Protein AF-J9GAD6-F1 (afdb_monomer_lite)

InterPro domains:
  IPR011990 Tetratricopeptide-like helical domain superfamily [G3DSA:1.25.40.10] (104-386)
  IPR011990 Tetratricopeptide-like helical domain superfamily [SSF48452] (207-365)
  IPR036737 OmpA-like domain superfamily [SSF103088] (48-92)

Foldseek 3Di:
DKDKDKFQADDDPLDQAGDPPPDPNVVSLVVVCVVCVCQQPDPQKDWQAKEKAWAFFLADDPVSRQVSSQSNSVNSLVVSCVVNVHDPVRSVRYHTGYDHPACVQLLVQCVVVVPPCSVVLVVLCVVQPPHHSVSSSVVCCPDPCNVVSNPPRGDPGGMMMMMTDIAGHEDDDLVSLLVVCVPCVVSYDLVSLVVVLVVDDDLVSNLVSLVSSCVNPVADPPSLLSNLVSCVVVVVLVVSVVSLVSYDPPPLSCLQSVLSSCVVVVVLVSNLVSLVVPLVDLVSLQSNLVSCVVVVVLVRSQVSLLVALEQVNLQSCVSVVVLVSSVNSLVSYPDQALSSLLSQLLSCLVVVNPVSNLVSLVSNLVQLVSLCVLQPDPSCVVCNPPPSNVVSSVVSVPD

Secondary structure (DSSP, 8-state):
-EEEEEE-----TT-----TTSTTHHHHHHHHHHHHHHHHH-TTEEEEEEEEEEEEPSSS-HHHHHHHHHHHHHHHHHHHHHHTT--HHHHTTEEEEEEE--SHHHHHHHHHTT-TTHHHHHHHHHHTTTS-HHHHHHHHTTSTTHHHIIIIIS-----EEEEEEEEEPPP-SHHHHHHHHHH-GGG--HHHHHHHHHH--SHHHHHHHHHHHHHH-TT-HHHHHHHHHHHHHTT-HHHHHHHHTTS-TT-GGGHHHHHHHHHHTT-HHHHHHHHTT--SSHHHHHHHHHHHHHTT-HHHHHHHHTT--SHHHHHHHHHTT-HHHHHHHHHH----SHHHHHHHHHHHHHTT-HHHHHHHHHHHTTSHHHHHHHTT-GGGGGGTT-HHHHHHHHHHT--

Structure (mmCIF, N/CA/C/O backbone):
data_AF-J9GAD6-F1
#
_entry.id   AF-J9GAD6-F1
#
loop_
_atom_site.group_PDB
_atom_site.id
_atom_site.type_symbol
_atom_site.label_atom_id
_atom_site.label_alt_id
_atom_site.label_comp_id
_atom_site.label_asym_id
_atom_site.label_entity_id
_atom_site.label_seq_id
_atom_site.pdbx_PDB_ins_code
_atom_site.Cartn_x
_atom_site.Cartn_y
_atom_site.Cartn_z
_atom_site.occupancy
_atom_site.B_iso_or_equiv
_atom_site.auth_seq_id
_atom_site.auth_comp_id
_atom_site.auth_asym_id
_atom_site.auth_atom_id
_atom_site.pdbx_PDB_model_num
ATOM 1 N N . MET A 1 1 ? 16.718 5.164 -14.830 1.00 86.75 1 MET A N 1
ATOM 2 C CA . MET A 1 1 ? 16.067 4.027 -15.525 1.00 86.75 1 MET A CA 1
ATOM 3 C C . MET A 1 1 ? 16.912 3.584 -16.718 1.00 86.75 1 MET A C 1
ATOM 5 O O . MET A 1 1 ? 17.720 4.377 -17.202 1.00 86.75 1 MET A O 1
ATOM 9 N N . GLN A 1 2 ? 16.772 2.329 -17.158 1.00 91.81 2 GLN A N 1
ATOM 10 C CA . GLN A 1 2 ? 17.507 1.748 -18.291 1.00 91.81 2 GLN A CA 1
ATOM 11 C C . GLN A 1 2 ? 16.559 0.935 -19.181 1.00 91.81 2 GLN A C 1
ATOM 13 O O . GLN A 1 2 ? 15.594 0.364 -18.681 1.00 91.81 2 GLN A O 1
ATOM 18 N N . GLY A 1 3 ? 16.847 0.870 -20.478 1.00 92.00 3 GLY A N 1
ATOM 19 C CA . GLY A 1 3 ? 16.104 0.074 -21.448 1.00 92.00 3 GLY A CA 1
ATOM 20 C C . GLY A 1 3 ? 17.011 -0.455 -22.556 1.00 92.00 3 GLY A C 1
ATOM 21 O O . GLY A 1 3 ? 18.094 0.083 -22.805 1.00 92.00 3 GLY A O 1
ATOM 22 N N . LYS A 1 4 ? 16.566 -1.524 -23.217 1.00 95.00 4 LYS A N 1
ATOM 23 C CA . LYS A 1 4 ? 17.249 -2.133 -24.362 1.00 95.00 4 LYS A CA 1
ATOM 24 C C . LYS A 1 4 ? 16.241 -2.627 -25.397 1.00 95.00 4 LYS A C 1
ATOM 26 O O . LYS A 1 4 ? 15.115 -2.956 -25.039 1.00 95.00 4 LYS A O 1
ATOM 31 N N . GLY A 1 5 ? 16.661 -2.708 -26.651 1.00 93.44 5 GLY A N 1
ATOM 32 C CA . GLY A 1 5 ? 15.884 -3.302 -27.735 1.00 93.44 5 GLY A CA 1
ATOM 33 C C . GLY A 1 5 ? 16.754 -3.611 -28.946 1.00 93.44 5 GLY A C 1
ATOM 34 O O . GLY A 1 5 ? 17.953 -3.324 -28.953 1.00 93.44 5 GLY A O 1
ATOM 35 N N . GLU A 1 6 ? 16.153 -4.203 -29.968 1.00 92.81 6 GLU A N 1
ATOM 36 C CA . GLU A 1 6 ? 16.828 -4.561 -31.212 1.00 92.81 6 GLU A CA 1
ATOM 37 C C . GLU A 1 6 ? 15.966 -4.224 -32.428 1.00 92.81 6 GLU A C 1
ATOM 39 O O . GLU A 1 6 ? 14.750 -4.089 -32.316 1.00 92.81 6 GLU A O 1
ATOM 44 N N . ALA A 1 7 ? 16.618 -4.049 -33.575 1.00 92.12 7 ALA A N 1
ATOM 45 C CA . ALA A 1 7 ? 15.976 -3.903 -34.875 1.00 92.12 7 ALA A CA 1
ATOM 46 C C . ALA A 1 7 ? 16.728 -4.750 -35.910 1.00 92.12 7 ALA A C 1
ATOM 48 O O . ALA A 1 7 ? 17.943 -4.596 -36.105 1.00 92.12 7 ALA A O 1
ATOM 49 N N . LEU A 1 8 ? 16.008 -5.644 -36.582 1.00 90.38 8 LEU A N 1
ATOM 50 C CA . LEU A 1 8 ? 16.544 -6.621 -37.530 1.00 90.38 8 LEU A CA 1
ATOM 51 C C . LEU A 1 8 ? 16.667 -6.015 -38.931 1.00 90.38 8 LEU A C 1
ATOM 53 O O . LEU A 1 8 ? 15.938 -6.347 -39.865 1.00 90.38 8 LEU A O 1
ATOM 57 N N . LEU A 1 9 ? 17.609 -5.086 -39.081 1.00 89.19 9 LEU A N 1
ATOM 58 C CA . LEU A 1 9 ? 17.800 -4.375 -40.339 1.00 89.19 9 LEU A CA 1
ATOM 59 C C . LEU A 1 9 ? 18.462 -5.261 -41.406 1.00 89.19 9 LEU A C 1
ATOM 61 O O . LEU A 1 9 ? 19.410 -6.001 -41.165 1.00 89.19 9 LEU A O 1
ATOM 65 N N . GLN A 1 10 ? 17.996 -5.137 -42.639 1.00 86.56 10 GLN A N 1
ATOM 66 C CA . GLN A 1 10 ? 18.580 -5.720 -43.834 1.00 86.56 10 GLN A CA 1
ATOM 67 C C . GLN A 1 10 ? 19.359 -4.659 -44.608 1.00 86.56 10 GLN A C 1
ATOM 69 O O . GLN A 1 10 ? 18.963 -3.500 -44.717 1.00 86.56 10 GLN A O 1
ATOM 74 N N . PHE A 1 11 ? 20.479 -5.058 -45.204 1.00 85.75 11 PHE A N 1
ATOM 75 C CA . PHE A 1 11 ? 21.280 -4.167 -46.043 1.00 85.75 11 PHE A CA 1
ATOM 76 C C . PHE A 1 11 ? 21.704 -4.902 -47.312 1.00 85.75 11 PHE A C 1
ATOM 78 O O . PHE A 1 11 ? 21.848 -6.124 -47.319 1.00 85.75 11 PHE A O 1
ATOM 85 N N . ILE A 1 12 ? 22.005 -4.155 -48.371 1.00 84.25 12 ILE A N 1
ATOM 86 C CA . ILE A 1 12 ? 22.687 -4.703 -49.551 1.00 84.25 12 ILE A CA 1
ATOM 87 C C . ILE A 1 12 ? 24.106 -5.139 -49.147 1.00 84.25 12 ILE A C 1
ATOM 89 O O . ILE A 1 12 ? 24.711 -4.555 -48.244 1.00 84.25 12 ILE A O 1
ATOM 93 N N . ILE A 1 13 ? 24.639 -6.209 -49.745 1.00 81.38 13 ILE A N 1
ATOM 94 C CA . ILE A 1 13 ? 25.991 -6.732 -49.457 1.00 81.38 13 ILE A CA 1
ATOM 95 C C . ILE A 1 13 ? 27.032 -5.601 -49.480 1.00 81.38 13 ILE A C 1
ATOM 97 O O . ILE A 1 13 ? 27.018 -4.752 -50.366 1.00 81.38 13 ILE A O 1
ATOM 101 N N . ASN A 1 14 ? 27.897 -5.573 -48.459 1.00 81.81 14 ASN A N 1
ATOM 102 C CA . ASN A 1 14 ? 28.949 -4.569 -48.242 1.00 81.81 14 ASN A CA 1
ATOM 103 C C . ASN A 1 14 ? 28.486 -3.102 -48.139 1.00 81.81 14 ASN A C 1
ATOM 105 O O . ASN A 1 14 ? 29.322 -2.203 -48.062 1.00 81.81 14 ASN A O 1
ATOM 109 N N . LYS A 1 15 ? 27.173 -2.843 -48.069 1.00 88.06 15 LYS A N 1
ATOM 110 C CA . LYS A 1 15 ? 26.601 -1.509 -47.850 1.00 88.06 15 LYS A CA 1
ATOM 111 C C . LYS A 1 15 ? 26.080 -1.328 -46.423 1.00 88.06 15 LYS A C 1
ATOM 113 O O . LYS A 1 15 ? 25.857 -2.295 -45.680 1.00 88.06 15 LYS A O 1
ATOM 118 N N . HIS A 1 16 ? 25.920 -0.058 -46.060 1.00 89.75 16 HIS A N 1
ATOM 119 C CA . HIS A 1 16 ? 25.426 0.397 -44.761 1.00 89.75 16 HIS A CA 1
ATOM 120 C C . HIS A 1 16 ? 24.282 1.414 -44.868 1.00 89.75 16 HIS A C 1
ATOM 122 O O . HIS A 1 16 ? 23.689 1.746 -43.846 1.00 89.75 16 HIS A O 1
ATOM 128 N N . ASP A 1 17 ? 23.954 1.896 -46.066 1.00 91.44 17 ASP A N 1
ATOM 129 C CA . ASP A 1 17 ? 22.786 2.746 -46.283 1.00 91.44 17 ASP A CA 1
ATOM 130 C C . ASP A 1 17 ? 21.498 1.949 -46.074 1.00 91.44 17 ASP A C 1
ATOM 132 O O . ASP A 1 17 ? 21.362 0.820 -46.558 1.00 91.44 17 ASP A O 1
ATOM 136 N N . ILE A 1 18 ? 20.555 2.546 -45.349 1.00 91.75 18 ILE A N 1
ATOM 137 C CA . ILE A 1 18 ? 19.244 1.951 -45.102 1.00 91.75 18 ILE A CA 1
ATOM 138 C C . ILE A 1 18 ? 18.376 2.150 -46.344 1.00 91.75 18 ILE A C 1
ATOM 140 O O . ILE A 1 18 ? 18.121 3.279 -46.757 1.00 91.75 18 ILE A O 1
ATOM 144 N N . ASN A 1 19 ? 17.881 1.045 -46.900 1.00 92.88 19 ASN A N 1
ATOM 145 C CA . ASN A 1 19 ? 16.787 1.046 -47.866 1.00 92.88 19 ASN A CA 1
ATOM 146 C C . ASN A 1 19 ? 15.510 0.606 -47.141 1.00 92.88 19 ASN A C 1
ATOM 148 O O . ASN A 1 19 ? 15.446 -0.528 -46.671 1.00 92.88 19 ASN A O 1
ATOM 152 N N . LEU A 1 20 ? 14.513 1.488 -47.039 1.00 93.50 20 LEU A N 1
ATOM 153 C CA . LEU A 1 20 ? 13.273 1.207 -46.307 1.00 93.50 20 LEU A CA 1
ATOM 154 C C . LEU A 1 20 ? 12.440 0.085 -46.933 1.00 93.50 20 LEU A C 1
ATOM 156 O O . LEU A 1 20 ? 11.714 -0.590 -46.209 1.00 93.50 20 LEU A O 1
ATOM 160 N N . ASP A 1 21 ? 12.572 -0.128 -48.241 1.00 94.38 21 ASP A N 1
ATOM 161 C CA . ASP A 1 21 ? 11.790 -1.116 -48.989 1.00 94.38 21 ASP A CA 1
ATOM 162 C C . ASP A 1 21 ? 12.513 -2.473 -49.086 1.00 94.38 21 ASP A C 1
ATOM 164 O O . ASP A 1 21 ? 12.002 -3.426 -49.670 1.00 94.38 21 ASP A O 1
ATOM 168 N N . LEU A 1 22 ? 13.720 -2.580 -48.511 1.00 88.19 22 LEU A N 1
ATOM 169 C CA . LEU A 1 22 ? 14.438 -3.845 -48.411 1.00 88.19 22 LEU A CA 1
ATOM 170 C C . LEU A 1 22 ? 13.934 -4.642 -47.202 1.00 88.19 22 LEU A C 1
ATOM 172 O O . LEU A 1 22 ? 14.150 -4.253 -46.052 1.00 88.19 22 LEU A O 1
ATOM 176 N N . GLY A 1 23 ? 13.302 -5.782 -47.478 1.00 87.81 23 GLY A N 1
ATOM 177 C CA . GLY A 1 23 ? 12.763 -6.665 -46.447 1.00 87.81 23 GLY A CA 1
ATOM 178 C C . GLY A 1 23 ? 11.763 -5.943 -45.550 1.00 87.81 23 GLY A C 1
ATOM 179 O O . GLY A 1 23 ? 10.838 -5.303 -46.037 1.00 87.81 23 GLY A O 1
ATOM 180 N N . ARG A 1 24 ? 11.967 -6.039 -44.232 1.00 91.88 24 ARG A N 1
ATOM 181 C CA . ARG A 1 24 ? 11.099 -5.431 -43.208 1.00 91.88 24 ARG A CA 1
ATOM 182 C C . ARG A 1 24 ? 11.687 -4.165 -42.579 1.00 91.88 24 ARG A C 1
ATOM 184 O O . ARG A 1 24 ? 11.223 -3.730 -41.533 1.00 91.88 24 ARG A O 1
ATOM 191 N N . ASN A 1 25 ? 12.682 -3.539 -43.214 1.00 92.62 25 ASN A N 1
ATOM 192 C CA . ASN A 1 25 ? 13.396 -2.387 -42.648 1.00 92.62 25 ASN A CA 1
ATOM 193 C C . ASN A 1 25 ? 12.487 -1.262 -42.161 1.00 92.62 25 ASN A C 1
ATOM 195 O O . ASN A 1 25 ? 12.739 -0.683 -41.107 1.00 92.62 25 ASN A O 1
ATOM 199 N N . ARG A 1 26 ? 11.437 -0.942 -42.922 1.00 95.38 26 ARG A N 1
ATOM 200 C CA . ARG A 1 26 ? 10.462 0.076 -42.528 1.00 95.38 26 ARG A CA 1
ATOM 201 C C . ARG A 1 26 ? 9.787 -0.260 -41.199 1.00 95.38 26 ARG A C 1
ATOM 203 O O . ARG A 1 26 ? 9.721 0.605 -40.333 1.00 95.38 26 ARG A O 1
ATOM 210 N N . GLU A 1 27 ? 9.322 -1.494 -41.042 1.00 96.19 27 GLU A N 1
ATOM 211 C CA . GLU A 1 27 ? 8.638 -1.957 -39.832 1.00 96.19 27 GLU A CA 1
ATOM 212 C C . GLU A 1 27 ? 9.596 -1.988 -38.636 1.00 96.19 27 GLU A C 1
ATOM 214 O O . GLU A 1 27 ? 9.269 -1.456 -37.580 1.00 96.19 27 GLU A O 1
ATOM 219 N N . GLU A 1 28 ? 10.803 -2.530 -38.815 1.00 95.12 28 GLU A N 1
ATOM 220 C CA . GLU A 1 28 ? 11.840 -2.610 -37.774 1.00 95.12 28 GLU A CA 1
ATOM 221 C C . GLU A 1 28 ? 12.237 -1.220 -37.250 1.00 95.12 28 GLU A C 1
ATOM 223 O O . GLU A 1 28 ? 12.330 -0.979 -36.045 1.00 95.12 28 GLU A O 1
ATOM 228 N N . LEU A 1 29 ? 12.415 -0.254 -38.156 1.00 94.75 29 LEU A N 1
ATOM 229 C CA . LEU A 1 29 ? 12.743 1.121 -37.788 1.00 94.75 29 LEU A CA 1
ATOM 230 C C . LEU A 1 29 ? 11.564 1.847 -37.128 1.00 94.75 29 LEU A C 1
ATOM 232 O O . LEU A 1 29 ? 11.769 2.612 -36.185 1.00 94.75 29 LEU A O 1
ATOM 236 N N . GLN A 1 30 ? 10.330 1.591 -37.572 1.00 95.62 30 GLN A N 1
ATOM 237 C CA . GLN A 1 30 ? 9.127 2.117 -36.920 1.00 95.62 30 GLN A CA 1
ATOM 238 C C . GLN A 1 30 ? 8.953 1.554 -35.505 1.00 95.62 30 GLN A C 1
ATOM 240 O O . GLN A 1 30 ? 8.608 2.308 -34.598 1.00 95.62 30 GLN A O 1
ATOM 245 N N . GLN A 1 31 ? 9.246 0.271 -35.282 1.00 95.81 31 GLN A N 1
ATOM 246 C CA . GLN A 1 31 ? 9.228 -0.332 -33.946 1.00 95.81 31 GLN A CA 1
ATOM 247 C C . GLN A 1 31 ? 10.299 0.281 -33.040 1.00 95.81 31 GLN A C 1
ATOM 249 O O . GLN A 1 31 ? 9.992 0.698 -31.922 1.00 95.81 31 GLN A O 1
ATOM 254 N N . MET A 1 32 ? 11.528 0.441 -33.541 1.00 95.31 32 MET A N 1
ATOM 255 C CA . MET A 1 32 ? 12.595 1.145 -32.820 1.00 95.31 32 MET A CA 1
ATOM 256 C C . MET A 1 32 ? 12.184 2.583 -32.462 1.00 95.31 32 MET A C 1
ATOM 258 O O . MET A 1 32 ? 12.398 3.038 -31.335 1.00 95.31 32 MET A O 1
ATOM 262 N N . GLN A 1 33 ? 11.558 3.305 -33.397 1.00 95.44 33 GLN A N 1
ATOM 263 C CA . GLN A 1 33 ? 11.043 4.654 -33.164 1.00 95.44 33 GLN A CA 1
ATOM 264 C C . GLN A 1 33 ? 9.918 4.669 -32.124 1.00 95.44 33 GLN A C 1
ATOM 266 O O . GLN A 1 33 ? 9.883 5.570 -31.289 1.00 95.44 33 GLN A O 1
ATOM 271 N N . ALA A 1 34 ? 9.003 3.701 -32.160 1.00 95.00 34 ALA A N 1
ATOM 272 C CA . ALA A 1 34 ? 7.910 3.586 -31.201 1.00 95.00 34 ALA A CA 1
ATOM 273 C C . ALA A 1 34 ? 8.423 3.270 -29.789 1.00 95.00 34 ALA A C 1
ATOM 275 O O . ALA A 1 34 ? 7.913 3.827 -28.823 1.00 95.00 34 ALA A O 1
ATOM 276 N N . ALA A 1 35 ? 9.468 2.448 -29.671 1.00 94.12 35 ALA A N 1
ATOM 277 C CA . ALA A 1 35 ? 10.092 2.117 -28.394 1.00 94.12 35 ALA A CA 1
ATOM 278 C C . ALA A 1 35 ? 10.861 3.303 -27.787 1.00 94.12 35 ALA A C 1
ATOM 280 O O . ALA A 1 35 ? 10.755 3.579 -26.594 1.00 94.12 35 ALA A O 1
ATOM 281 N N . LEU A 1 36 ? 11.636 4.028 -28.601 1.00 95.06 36 LEU A N 1
ATOM 282 C CA . LEU A 1 36 ? 12.472 5.136 -28.125 1.00 95.06 36 LEU A CA 1
ATOM 283 C C . LEU A 1 36 ? 11.715 6.468 -28.047 1.00 95.06 36 LEU A C 1
ATOM 285 O O . LEU A 1 36 ? 12.038 7.325 -27.228 1.00 95.06 36 LEU A O 1
ATOM 289 N N . GLY A 1 37 ? 10.703 6.654 -28.891 1.00 93.50 37 GLY A N 1
ATOM 290 C CA . GLY A 1 37 ? 9.952 7.896 -29.049 1.00 93.50 37 GLY A CA 1
ATOM 291 C C . GLY A 1 37 ? 9.354 8.461 -27.757 1.00 93.50 37 GLY A C 1
ATOM 292 O O . GLY A 1 37 ? 9.518 9.663 -27.544 1.00 93.50 37 GLY A O 1
ATOM 293 N N . PRO A 1 38 ? 8.695 7.658 -26.896 1.00 91.56 38 PRO A N 1
ATOM 294 C CA . PRO A 1 38 ? 8.169 8.123 -25.616 1.00 91.56 38 PRO A CA 1
ATOM 295 C C . PRO A 1 38 ? 9.248 8.780 -24.757 1.00 91.56 38 PRO A C 1
ATOM 297 O O . PRO A 1 38 ? 9.089 9.924 -24.364 1.00 91.56 38 PRO A O 1
ATOM 300 N N . VAL A 1 39 ? 10.397 8.128 -24.567 1.00 92.25 39 VAL A N 1
ATOM 301 C CA . VAL A 1 39 ? 11.483 8.655 -23.722 1.00 92.25 39 VAL A CA 1
ATOM 302 C C . VAL A 1 39 ? 12.203 9.834 -24.376 1.00 92.25 39 VAL A C 1
ATOM 304 O O . VAL A 1 39 ? 12.577 10.784 -23.697 1.00 92.25 39 VAL A O 1
ATOM 307 N N . LEU A 1 40 ? 12.408 9.795 -25.695 1.00 92.44 40 LEU A N 1
ATOM 308 C CA . LEU A 1 40 ? 13.133 10.849 -26.411 1.00 92.44 40 LEU A CA 1
ATOM 309 C C . LEU A 1 40 ? 12.335 12.157 -26.548 1.00 92.44 40 LEU A C 1
ATOM 311 O O . LEU A 1 40 ? 12.941 13.197 -26.807 1.00 92.44 40 LEU A O 1
ATOM 315 N N . ARG A 1 41 ? 11.004 12.109 -26.408 1.00 90.44 41 ARG A N 1
ATOM 316 C CA . ARG A 1 41 ? 10.111 13.276 -26.518 1.00 90.44 41 ARG A CA 1
ATOM 317 C C . ARG A 1 41 ? 9.477 13.699 -25.194 1.00 90.44 41 ARG A C 1
ATOM 319 O O . ARG A 1 41 ? 8.819 14.736 -25.163 1.00 90.44 41 ARG A O 1
ATOM 326 N N . ASP A 1 42 ? 9.639 12.922 -24.128 1.00 90.44 42 ASP A N 1
ATOM 327 C CA . ASP A 1 42 ? 9.063 13.247 -22.826 1.00 90.44 42 ASP A CA 1
ATOM 328 C C . ASP A 1 42 ? 9.806 14.429 -22.190 1.00 90.44 42 ASP A C 1
ATOM 330 O O . ASP A 1 42 ? 10.997 14.350 -21.893 1.00 90.44 42 ASP A O 1
ATOM 334 N N . SER A 1 43 ? 9.091 15.530 -21.951 1.00 88.25 43 SER A N 1
ATOM 335 C CA . SER A 1 43 ? 9.636 16.728 -21.304 1.00 88.25 43 SER A CA 1
ATOM 336 C C . SER A 1 43 ? 10.051 16.497 -19.851 1.00 88.25 43 SER A C 1
ATOM 338 O O . SER A 1 43 ? 10.808 17.295 -19.301 1.00 88.25 43 SER A O 1
ATOM 340 N N . LEU A 1 44 ? 9.554 15.430 -19.219 1.00 90.06 44 LEU A N 1
ATOM 341 C CA . LEU A 1 44 ? 9.958 15.013 -17.879 1.00 90.06 44 LEU A CA 1
ATOM 342 C C . LEU A 1 44 ? 11.166 14.074 -17.909 1.00 90.06 44 LEU A C 1
ATOM 344 O O . LEU A 1 44 ? 11.777 13.856 -16.869 1.00 90.06 44 LEU A O 1
ATOM 348 N N . ALA A 1 45 ? 11.550 13.531 -19.068 1.00 91.06 45 ALA A N 1
ATOM 349 C CA . ALA A 1 45 ? 12.681 12.623 -19.181 1.00 91.06 45 ALA A CA 1
ATOM 350 C C . ALA A 1 45 ? 13.946 13.352 -19.644 1.00 91.06 45 ALA A C 1
ATOM 352 O O . ALA A 1 45 ? 14.021 13.959 -20.709 1.00 91.06 45 ALA A O 1
ATOM 353 N N . THR A 1 46 ? 15.012 13.211 -18.865 1.00 91.69 46 THR A N 1
ATOM 354 C CA . THR A 1 46 ? 16.364 13.569 -19.287 1.00 91.69 46 THR A CA 1
ATOM 355 C C . THR A 1 46 ? 17.090 12.319 -19.756 1.00 91.69 46 THR A C 1
ATOM 357 O O . THR A 1 46 ? 17.481 11.471 -18.955 1.00 91.69 46 THR A O 1
ATOM 360 N N . VAL A 1 47 ? 17.320 12.209 -21.063 1.00 94.44 47 VAL A N 1
ATOM 361 C CA . VAL A 1 47 ? 18.139 11.132 -21.633 1.00 94.44 47 VAL A CA 1
ATOM 362 C C . VAL A 1 47 ? 19.588 11.298 -21.169 1.00 94.44 47 VAL A C 1
ATOM 364 O O . VAL A 1 47 ? 20.208 12.354 -21.337 1.00 94.44 47 VAL A O 1
ATOM 367 N N . ASN A 1 48 ? 20.150 10.241 -20.589 1.00 94.56 48 ASN A N 1
ATOM 368 C CA . ASN A 1 48 ? 21.525 10.203 -20.096 1.00 94.56 48 ASN A CA 1
ATOM 369 C C . ASN A 1 48 ? 22.480 9.695 -21.172 1.00 94.56 48 ASN A C 1
ATOM 371 O O . ASN A 1 48 ? 23.508 10.326 -21.417 1.00 94.56 48 ASN A O 1
ATOM 375 N N . GLN A 1 49 ? 22.116 8.602 -21.842 1.00 95.94 49 GLN A N 1
ATOM 376 C CA . GLN A 1 49 ? 22.843 8.044 -22.978 1.00 95.94 49 GLN A CA 1
ATOM 377 C C . GLN A 1 49 ? 21.901 7.162 -23.807 1.00 95.94 49 GLN A C 1
ATOM 379 O O . GLN A 1 49 ? 21.050 6.477 -23.249 1.00 95.94 49 GLN A O 1
ATOM 384 N N . LEU A 1 50 ? 22.087 7.146 -25.127 1.00 97.06 50 LEU A N 1
ATOM 385 C CA . LEU A 1 50 ? 21.552 6.125 -26.033 1.00 97.06 50 LEU A CA 1
ATOM 386 C C . LEU A 1 50 ? 22.729 5.591 -26.844 1.00 97.06 50 LEU A C 1
ATOM 388 O O . LEU A 1 50 ? 23.453 6.372 -27.453 1.00 97.06 50 LEU A O 1
ATOM 392 N N . THR A 1 51 ? 22.948 4.284 -26.857 1.00 96.38 51 THR A N 1
ATOM 393 C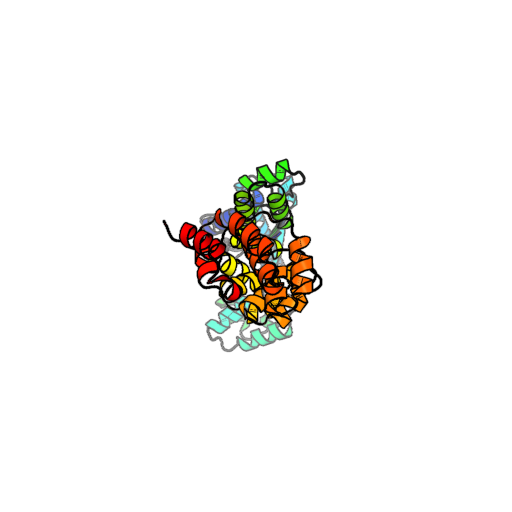 CA . THR A 1 51 ? 24.008 3.663 -27.654 1.00 96.38 51 THR A CA 1
ATOM 394 C C . THR A 1 51 ? 23.397 2.680 -28.623 1.00 96.38 51 THR A C 1
ATOM 396 O O . THR A 1 51 ? 22.626 1.826 -28.205 1.00 96.38 51 THR A O 1
ATOM 399 N N . ILE A 1 52 ? 23.747 2.800 -29.901 1.00 95.75 52 ILE A N 1
ATOM 400 C CA . ILE A 1 52 ? 23.315 1.879 -30.952 1.00 95.75 52 ILE A CA 1
ATOM 401 C C . ILE A 1 52 ? 24.539 1.084 -31.402 1.00 95.75 52 ILE A C 1
ATOM 403 O O . ILE A 1 52 ? 25.530 1.651 -31.868 1.00 95.75 52 ILE A O 1
ATOM 407 N N . TYR A 1 53 ? 24.474 -0.229 -31.250 1.00 92.81 53 TYR A N 1
ATOM 408 C CA . TYR A 1 53 ? 25.502 -1.171 -31.654 1.00 92.81 53 TYR A CA 1
ATOM 409 C C . TYR A 1 53 ? 25.063 -1.907 -32.907 1.00 92.81 53 TYR A C 1
ATOM 411 O O . TYR A 1 53 ? 23.973 -2.465 -32.956 1.00 92.81 53 TYR A O 1
ATOM 419 N N . GLY A 1 54 ? 25.921 -1.933 -33.919 1.00 90.88 54 GLY A N 1
ATOM 420 C CA . GLY A 1 54 ? 25.760 -2.853 -35.036 1.00 90.88 54 GLY A CA 1
ATOM 421 C C . GLY A 1 54 ? 26.366 -4.188 -34.652 1.00 90.88 54 GLY A C 1
ATOM 422 O O . GLY A 1 54 ? 27.507 -4.223 -34.179 1.00 90.88 54 GLY A O 1
ATOM 423 N N . MET A 1 55 ? 25.637 -5.274 -34.871 1.00 86.12 55 MET A N 1
ATOM 424 C CA . MET A 1 55 ? 26.172 -6.600 -34.593 1.00 86.12 55 MET A CA 1
ATOM 425 C C . MET A 1 55 ? 27.075 -7.022 -35.753 1.00 86.12 55 MET A C 1
ATOM 427 O O . MET A 1 55 ? 26.668 -7.040 -36.919 1.00 86.12 55 MET A O 1
ATOM 431 N N . ALA A 1 56 ? 28.351 -7.242 -35.447 1.00 79.50 56 ALA A N 1
ATOM 432 C CA . ALA A 1 56 ? 29.348 -7.643 -36.424 1.00 79.50 56 ALA A CA 1
ATOM 433 C C . ALA A 1 56 ? 29.244 -9.151 -36.662 1.00 79.50 56 ALA A C 1
ATOM 435 O O . ALA A 1 56 ? 29.383 -9.942 -35.731 1.00 79.50 56 ALA A O 1
ATOM 436 N N . SER A 1 57 ? 29.019 -9.533 -37.920 1.00 73.62 57 SER A N 1
ATOM 437 C CA . SER A 1 57 ? 29.006 -10.937 -38.327 1.00 73.62 57 SER A CA 1
ATOM 438 C C . SER A 1 57 ? 30.421 -11.518 -38.300 1.00 73.62 57 SER A C 1
ATOM 440 O O . SER A 1 57 ? 31.387 -10.843 -38.676 1.00 73.62 57 SER A O 1
ATOM 442 N N . ALA A 1 58 ? 30.531 -12.790 -37.924 1.00 69.69 58 ALA A N 1
ATOM 443 C CA . ALA A 1 58 ? 31.780 -13.546 -37.972 1.00 69.69 58 ALA A CA 1
ATOM 444 C C . ALA A 1 58 ? 32.193 -13.953 -39.406 1.00 69.69 58 ALA A C 1
ATOM 446 O O . ALA A 1 58 ? 33.279 -14.500 -39.602 1.00 69.69 58 ALA A O 1
ATOM 447 N N . ASP A 1 59 ? 31.370 -13.692 -40.432 1.00 66.12 59 ASP A N 1
ATOM 448 C CA . ASP A 1 59 ? 31.691 -14.061 -41.816 1.00 66.12 59 ASP A CA 1
ATOM 449 C C . ASP A 1 59 ? 32.616 -13.039 -42.496 1.00 66.12 59 ASP A C 1
ATOM 451 O O . ASP A 1 59 ? 32.184 -11.978 -42.946 1.00 66.12 59 ASP A O 1
ATOM 455 N N . GLY A 1 60 ? 33.909 -13.355 -42.589 1.00 69.88 60 GLY A N 1
ATOM 456 C CA . GLY A 1 60 ? 34.898 -12.544 -43.305 1.00 69.88 60 GLY A CA 1
ATOM 457 C C . GLY A 1 60 ? 35.956 -11.912 -42.399 1.00 69.88 60 GLY A C 1
ATOM 458 O O . GLY A 1 60 ? 36.340 -12.484 -41.375 1.00 69.88 60 GLY A O 1
ATOM 459 N N . SER A 1 61 ? 36.504 -10.768 -42.824 1.00 76.50 61 SER A N 1
ATOM 460 C CA . SER A 1 61 ? 37.542 -10.044 -42.076 1.00 76.50 61 SER A CA 1
ATOM 461 C C . SER A 1 61 ? 36.928 -9.291 -40.898 1.00 76.50 61 SER A C 1
ATOM 463 O O . SER A 1 61 ? 36.061 -8.439 -41.097 1.00 76.50 61 SER A O 1
ATOM 465 N N . LEU A 1 62 ? 37.442 -9.546 -39.692 1.00 71.94 62 LEU A N 1
ATOM 466 C CA . LEU A 1 62 ? 36.992 -8.902 -38.456 1.00 71.94 62 LEU A CA 1
ATOM 467 C C . LEU A 1 62 ? 37.006 -7.369 -38.571 1.00 71.94 62 LEU A C 1
ATOM 469 O O . LEU A 1 62 ? 35.984 -6.724 -38.363 1.00 71.94 62 LEU A O 1
ATOM 473 N N . ASN A 1 63 ? 38.126 -6.779 -39.006 1.00 75.88 63 ASN A N 1
ATOM 474 C CA . ASN A 1 63 ? 38.252 -5.323 -39.164 1.00 75.88 63 ASN A CA 1
ATOM 475 C C . ASN A 1 63 ? 37.213 -4.748 -40.137 1.00 75.88 63 ASN A C 1
ATOM 477 O O . ASN A 1 63 ? 36.646 -3.679 -39.897 1.00 75.88 63 ASN A O 1
ATOM 481 N N . PHE A 1 64 ? 36.950 -5.461 -41.234 1.00 82.19 64 PHE A N 1
ATOM 482 C CA . PHE A 1 64 ? 35.955 -5.044 -42.215 1.00 82.19 64 PHE A CA 1
ATOM 483 C C . PHE A 1 64 ? 34.536 -5.104 -41.635 1.00 82.19 64 PHE A C 1
ATOM 485 O O . PHE A 1 64 ? 33.795 -4.124 -41.743 1.00 82.19 64 PHE A O 1
ATOM 492 N N . ASN A 1 65 ? 34.174 -6.210 -40.981 1.00 81.94 65 ASN A N 1
ATOM 493 C CA . ASN A 1 65 ? 32.832 -6.435 -40.444 1.00 81.94 65 ASN A CA 1
ATOM 494 C C . ASN A 1 65 ? 32.516 -5.539 -39.254 1.00 81.94 65 ASN A C 1
ATOM 496 O O . ASN A 1 65 ? 31.436 -4.954 -39.217 1.00 81.94 65 ASN A O 1
ATOM 500 N N . THR A 1 66 ? 33.465 -5.355 -38.339 1.00 83.06 66 THR A N 1
ATOM 501 C CA . THR A 1 66 ? 33.355 -4.421 -37.213 1.00 83.06 66 THR A CA 1
ATOM 502 C C . THR A 1 66 ? 33.120 -2.998 -37.721 1.00 83.06 66 THR A C 1
ATOM 504 O O . THR A 1 66 ? 32.155 -2.340 -37.327 1.00 83.06 66 THR A O 1
ATOM 507 N N . GLY A 1 67 ? 33.923 -2.537 -38.691 1.00 88.19 67 GLY A N 1
ATOM 508 C CA . GLY A 1 67 ? 33.739 -1.217 -39.298 1.00 88.19 67 GLY A CA 1
ATOM 509 C C . GLY A 1 67 ? 32.412 -1.076 -40.055 1.00 88.19 67 GLY A C 1
ATOM 510 O O . GLY A 1 67 ? 31.765 -0.030 -39.996 1.00 88.19 67 GLY A O 1
ATOM 511 N N . LEU A 1 68 ? 31.978 -2.123 -40.761 1.00 89.50 68 LEU A N 1
ATOM 512 C CA . LEU A 1 68 ? 30.710 -2.129 -41.488 1.00 89.50 68 LEU A CA 1
ATOM 513 C C . LEU A 1 68 ? 29.502 -2.121 -40.541 1.00 89.50 68 LEU A C 1
ATOM 515 O O . LEU A 1 68 ? 28.547 -1.386 -40.788 1.00 89.50 68 LEU A O 1
ATOM 519 N N . ALA A 1 69 ? 29.555 -2.882 -39.451 1.00 89.56 69 ALA A N 1
ATOM 520 C CA . ALA A 1 69 ? 28.525 -2.916 -38.422 1.00 89.56 69 ALA A CA 1
ATOM 521 C C . ALA A 1 69 ? 28.395 -1.559 -37.714 1.00 89.56 69 ALA A C 1
ATOM 523 O O . ALA A 1 69 ? 27.289 -1.030 -37.602 1.00 89.56 69 ALA A O 1
ATOM 524 N N . ALA A 1 70 ? 29.515 -0.927 -37.349 1.00 91.94 70 ALA A N 1
ATOM 525 C CA . ALA A 1 70 ? 29.508 0.415 -36.767 1.00 91.94 70 ALA A CA 1
ATOM 526 C C . ALA A 1 70 ? 28.891 1.460 -37.718 1.00 91.94 70 ALA A C 1
ATOM 528 O O . ALA A 1 70 ? 28.098 2.302 -37.293 1.00 91.94 70 ALA A O 1
ATOM 529 N N . ARG A 1 71 ? 29.184 1.381 -39.026 1.00 94.56 71 ARG A N 1
ATOM 530 C CA . ARG A 1 71 ? 28.555 2.253 -40.035 1.00 94.56 71 ARG A CA 1
ATOM 531 C C . ARG A 1 71 ? 27.048 2.014 -40.172 1.00 94.56 71 ARG A C 1
ATOM 533 O O . ARG A 1 71 ? 26.307 2.974 -40.339 1.00 94.56 71 ARG A O 1
ATOM 540 N N . ARG A 1 72 ? 26.575 0.770 -40.060 1.00 94.00 72 ARG A N 1
ATOM 541 C CA . ARG A 1 72 ? 25.132 0.451 -40.064 1.00 94.00 72 ARG A CA 1
ATOM 542 C C . ARG A 1 72 ? 24.414 1.018 -38.844 1.00 94.00 72 ARG A C 1
ATOM 544 O O . ARG A 1 72 ? 23.352 1.619 -38.992 1.00 94.00 72 ARG A O 1
ATOM 551 N N . ALA A 1 73 ? 25.020 0.906 -37.664 1.00 94.88 73 ALA A N 1
ATOM 552 C CA . ALA A 1 73 ? 24.520 1.562 -36.458 1.00 94.88 73 ALA A CA 1
ATOM 553 C C . ALA A 1 73 ? 24.460 3.086 -36.612 1.00 94.88 73 ALA A C 1
ATOM 555 O O . ALA A 1 73 ? 23.492 3.715 -36.186 1.00 94.88 73 ALA A O 1
ATOM 556 N N . ALA A 1 74 ? 25.457 3.684 -37.273 1.00 96.06 74 ALA A N 1
ATOM 557 C CA . ALA A 1 74 ? 25.448 5.107 -37.599 1.00 96.06 74 ALA A CA 1
ATOM 558 C C . ALA A 1 74 ? 24.300 5.493 -38.543 1.00 96.06 74 ALA A C 1
ATOM 560 O O . ALA A 1 74 ? 23.649 6.511 -38.306 1.00 96.06 74 ALA A O 1
ATOM 561 N N . SER A 1 75 ? 23.991 4.673 -39.551 1.00 95.88 75 SER A N 1
ATOM 562 C CA . SER A 1 75 ? 22.827 4.887 -40.420 1.00 95.88 75 SER A CA 1
ATOM 563 C C . SER A 1 75 ? 21.509 4.819 -39.646 1.00 95.88 75 SER A C 1
ATOM 565 O O . SER A 1 75 ? 20.657 5.685 -39.830 1.00 95.88 75 SER A O 1
ATOM 567 N N . ALA A 1 76 ? 21.357 3.846 -38.741 1.00 95.12 76 ALA A N 1
ATOM 568 C CA . ALA A 1 76 ? 20.171 3.731 -37.889 1.00 95.12 76 ALA A CA 1
ATOM 569 C C . ALA A 1 76 ? 20.031 4.935 -36.942 1.00 95.12 76 ALA A C 1
ATOM 571 O O . ALA A 1 76 ? 18.954 5.520 -36.842 1.00 95.12 76 ALA A O 1
ATOM 572 N N . LYS A 1 77 ? 21.136 5.374 -36.316 1.00 95.50 77 LYS A N 1
ATOM 573 C CA . LYS A 1 77 ? 21.182 6.605 -35.511 1.00 95.50 77 LYS A CA 1
ATOM 574 C C . LYS A 1 77 ? 20.718 7.813 -36.323 1.00 95.50 77 LYS A C 1
ATOM 576 O O . LYS A 1 77 ? 19.896 8.584 -35.838 1.00 95.50 77 LYS A O 1
ATOM 581 N N . LYS A 1 78 ? 21.263 7.990 -37.530 1.00 95.31 78 LYS A N 1
ATOM 582 C CA . LYS A 1 78 ? 20.930 9.119 -38.405 1.00 95.31 78 LYS A CA 1
ATOM 583 C C . LYS A 1 78 ? 19.447 9.110 -38.764 1.00 95.31 78 LYS A C 1
ATOM 585 O O . LYS A 1 78 ? 18.779 10.114 -38.560 1.00 95.31 78 LYS A O 1
ATOM 590 N N . TRP A 1 79 ? 18.931 7.962 -39.204 1.00 95.25 79 TRP A N 1
ATOM 591 C CA . TRP A 1 79 ? 17.511 7.809 -39.512 1.00 95.25 79 TRP A CA 1
ATOM 592 C C . TRP A 1 79 ? 16.634 8.186 -38.313 1.00 95.25 79 TRP A C 1
ATOM 594 O O . TRP A 1 79 ? 15.724 8.995 -38.456 1.00 95.25 79 TRP A O 1
ATOM 604 N N . LEU A 1 80 ? 16.950 7.680 -37.115 1.00 94.56 80 LEU A N 1
ATOM 605 C CA . LEU A 1 80 ? 16.199 7.992 -35.897 1.00 94.56 80 LEU A CA 1
ATOM 606 C C . LEU A 1 80 ? 16.226 9.493 -35.570 1.00 94.56 80 LEU A C 1
ATOM 608 O O . LEU A 1 80 ? 15.198 10.062 -35.207 1.00 94.56 80 LEU A O 1
ATOM 612 N N . MET A 1 81 ? 17.395 10.130 -35.694 1.00 94.44 81 MET A N 1
ATOM 613 C CA . MET A 1 81 ? 17.555 11.565 -35.455 1.00 94.44 81 MET A CA 1
ATOM 614 C C . MET A 1 81 ? 16.694 12.400 -36.402 1.00 94.44 81 MET A C 1
ATOM 616 O O . MET A 1 81 ? 16.033 13.331 -35.944 1.00 94.44 81 MET A O 1
ATOM 620 N N . ASP A 1 82 ? 16.678 12.036 -37.684 1.00 93.31 82 ASP A N 1
ATOM 621 C CA . ASP A 1 82 ? 15.905 12.730 -38.711 1.00 93.31 82 ASP A CA 1
ATOM 622 C C . ASP A 1 82 ? 14.396 12.537 -38.481 1.00 93.31 82 ASP A C 1
ATOM 624 O O . ASP A 1 82 ? 13.638 13.504 -38.480 1.00 93.31 82 ASP A O 1
ATOM 628 N N . GLN A 1 83 ? 13.952 11.305 -38.202 1.00 94.06 83 GLN A N 1
ATOM 629 C CA . GLN A 1 83 ? 12.531 10.994 -37.987 1.00 94.06 83 GLN A CA 1
ATOM 630 C C . GLN A 1 83 ? 11.937 11.621 -36.724 1.00 94.06 83 GLN A C 1
ATOM 632 O O . GLN A 1 83 ? 10.737 11.880 -36.665 1.00 94.06 83 GLN A O 1
ATOM 637 N N . LEU A 1 84 ? 12.751 11.815 -35.687 1.00 92.12 84 LEU A N 1
ATOM 638 C CA . LEU A 1 84 ? 12.309 12.378 -34.412 1.00 92.12 84 LEU A CA 1
ATOM 639 C C . LEU A 1 84 ? 12.677 13.855 -34.243 1.00 92.12 84 LEU A C 1
ATOM 641 O O . LEU A 1 84 ? 12.438 14.400 -33.167 1.00 92.12 84 LEU A O 1
ATOM 645 N N . ALA A 1 85 ? 13.250 14.489 -35.273 1.00 92.62 85 ALA A N 1
ATOM 646 C CA . ALA A 1 85 ? 13.738 15.868 -35.229 1.00 92.62 85 ALA A CA 1
ATOM 647 C C . ALA A 1 85 ? 14.601 16.147 -33.979 1.00 92.62 85 ALA A C 1
ATOM 649 O O . ALA A 1 85 ? 14.422 17.137 -33.266 1.00 92.62 85 ALA A O 1
ATOM 650 N N . ILE A 1 86 ? 15.527 15.230 -33.678 1.00 92.62 86 ILE A N 1
ATOM 651 C CA . ILE A 1 86 ? 16.330 15.269 -32.450 1.00 92.62 86 ILE A CA 1
ATOM 652 C C . ILE A 1 86 ? 17.243 16.497 -32.449 1.00 92.62 86 ILE A C 1
ATOM 654 O O . ILE A 1 86 ? 18.033 16.710 -33.368 1.00 92.62 86 ILE A O 1
ATOM 658 N N . SER A 1 87 ? 17.185 17.283 -31.370 1.00 90.31 87 SER A N 1
ATOM 659 C CA . SER A 1 87 ? 18.030 18.471 -31.224 1.00 90.31 87 SER A CA 1
ATOM 660 C C . SER A 1 87 ? 19.529 18.117 -31.178 1.00 90.31 87 SER A C 1
ATOM 662 O O . SER A 1 87 ? 19.900 17.067 -30.638 1.00 90.31 87 SER A O 1
ATOM 664 N N . PRO A 1 88 ? 20.431 19.009 -31.636 1.00 90.00 88 PRO A N 1
ATOM 665 C CA . PRO A 1 88 ? 21.875 18.766 -31.583 1.00 90.00 88 PRO A CA 1
ATOM 666 C C . PRO A 1 88 ? 22.394 18.443 -30.176 1.00 90.00 88 PRO A C 1
ATOM 668 O O . PRO A 1 88 ? 23.263 17.587 -30.015 1.00 90.00 88 PRO A O 1
ATOM 671 N N . ARG A 1 89 ? 21.828 19.079 -29.141 1.00 89.88 89 ARG A N 1
ATOM 672 C CA . ARG A 1 89 ? 22.189 18.835 -27.736 1.00 89.88 89 ARG A CA 1
ATOM 673 C C . ARG A 1 89 ? 21.860 17.406 -27.305 1.00 89.88 89 ARG A C 1
ATOM 675 O O . ARG A 1 89 ? 22.684 16.758 -26.666 1.00 89.88 89 ARG A O 1
ATOM 682 N N . LEU A 1 90 ? 20.677 16.904 -27.660 1.00 90.00 90 LEU A N 1
ATOM 683 C CA . LEU A 1 90 ? 20.291 15.526 -27.356 1.00 90.00 90 LEU A CA 1
ATOM 684 C C . LEU A 1 90 ? 21.096 14.525 -28.201 1.00 90.00 90 LEU A C 1
ATOM 686 O O . LEU A 1 90 ? 21.540 13.502 -27.686 1.00 90.00 90 LEU A O 1
ATOM 690 N N . ALA A 1 91 ? 21.390 14.852 -29.461 1.00 91.88 91 ALA A N 1
ATOM 691 C CA . ALA A 1 91 ? 22.185 14.008 -30.353 1.00 91.88 91 ALA A CA 1
ATOM 692 C C . ALA A 1 91 ? 23.617 13.728 -29.849 1.00 91.88 91 ALA A C 1
ATOM 694 O O . ALA A 1 91 ? 24.188 12.684 -30.178 1.00 91.88 91 ALA A O 1
ATOM 695 N N . GLN A 1 92 ? 24.198 14.613 -29.025 1.00 93.62 92 GLN A N 1
ATOM 696 C CA . GLN A 1 92 ? 25.501 14.388 -28.374 1.00 93.62 92 GLN A CA 1
ATOM 697 C C . GLN A 1 92 ? 25.480 13.217 -27.381 1.00 93.62 92 GLN A C 1
ATOM 699 O O . GLN A 1 92 ? 26.507 12.586 -27.142 1.00 93.62 92 GLN A O 1
ATOM 704 N N . LYS A 1 93 ? 24.308 12.890 -26.826 1.00 95.50 93 LYS A N 1
ATOM 705 C CA . LYS A 1 93 ? 24.115 11.752 -25.915 1.00 95.50 93 LYS A CA 1
ATOM 706 C C . LYS A 1 93 ? 24.045 10.416 -26.661 1.00 95.50 93 LYS A C 1
ATOM 708 O O . LYS A 1 93 ? 24.056 9.360 -26.028 1.00 95.50 93 LYS A O 1
ATOM 713 N N . PHE A 1 94 ? 23.937 10.455 -27.991 1.00 96.25 94 PHE A N 1
ATOM 714 C CA . PHE A 1 94 ? 23.774 9.270 -28.820 1.00 96.25 94 PHE A CA 1
ATOM 715 C C . PHE A 1 94 ? 25.150 8.778 -29.269 1.00 96.25 94 PHE A C 1
ATOM 717 O O . PHE A 1 94 ? 25.858 9.470 -30.005 1.00 96.25 94 PHE A O 1
ATOM 724 N N . LYS A 1 95 ? 25.518 7.563 -28.886 1.00 96.19 95 LYS A N 1
ATOM 725 C CA . LYS A 1 95 ? 26.762 6.903 -29.286 1.00 96.19 95 LYS A CA 1
ATOM 726 C C . LYS A 1 95 ? 26.470 5.780 -30.275 1.00 96.19 95 LYS A C 1
ATOM 728 O O . LYS A 1 95 ? 25.379 5.215 -30.291 1.00 96.19 95 LYS A O 1
ATOM 733 N N . VAL A 1 96 ? 27.454 5.473 -31.110 1.00 95.19 96 VAL A N 1
ATOM 734 C CA . VAL A 1 96 ? 27.401 4.341 -32.038 1.00 95.19 96 VAL A CA 1
ATOM 735 C C . VAL A 1 96 ? 28.626 3.478 -31.837 1.00 95.19 96 VAL A C 1
ATOM 737 O O . VAL A 1 96 ? 29.700 3.985 -31.515 1.00 95.19 96 VAL A O 1
ATOM 740 N N . GLY A 1 97 ? 28.462 2.180 -32.025 1.00 89.62 97 GLY A N 1
ATOM 741 C CA . GLY A 1 97 ? 29.558 1.233 -31.963 1.00 89.62 97 GLY A CA 1
ATOM 742 C C . GLY A 1 97 ? 29.214 -0.056 -32.683 1.00 89.62 97 GLY A C 1
ATOM 743 O O . GLY A 1 97 ? 28.203 -0.164 -33.378 1.00 89.62 97 GLY A O 1
ATOM 744 N N . SER A 1 98 ? 30.059 -1.051 -32.483 1.00 86.88 98 SER A N 1
ATOM 745 C CA . SER A 1 98 ? 29.831 -2.416 -32.935 1.00 86.88 98 SER A CA 1
ATOM 746 C C . SER A 1 98 ? 30.164 -3.380 -31.811 1.00 86.88 98 SER A C 1
ATOM 748 O O . SER A 1 98 ? 31.082 -3.117 -31.033 1.00 86.88 98 SER A O 1
ATOM 750 N N . ARG A 1 99 ? 29.434 -4.488 -31.741 1.00 79.06 99 ARG A N 1
ATOM 751 C CA . ARG A 1 99 ? 29.745 -5.620 -30.863 1.00 79.06 99 ARG A CA 1
ATOM 752 C C . ARG A 1 99 ? 29.713 -6.900 -31.702 1.00 79.06 99 ARG A C 1
ATOM 754 O O . ARG A 1 99 ? 28.939 -6.945 -32.661 1.00 79.06 99 ARG A O 1
ATOM 761 N N . PRO A 1 100 ? 30.537 -7.911 -31.394 1.00 72.56 100 PRO A N 1
ATOM 762 C CA . PRO A 1 100 ? 30.332 -9.241 -31.949 1.00 72.56 100 PRO A CA 1
ATOM 763 C C . PRO A 1 100 ? 28.922 -9.723 -31.601 1.00 72.56 100 PRO A C 1
ATOM 765 O O . PRO A 1 100 ? 28.393 -9.392 -30.540 1.00 72.56 100 PRO A O 1
ATOM 768 N N . GLU A 1 101 ? 28.298 -10.477 -32.499 1.00 71.00 101 GLU A N 1
ATOM 769 C CA . GLU A 1 101 ? 26.988 -11.090 -32.242 1.00 71.00 101 GLU A CA 1
ATOM 770 C C . GLU A 1 101 ? 27.029 -12.181 -31.161 1.00 71.00 101 GLU A C 1
ATOM 772 O O . GLU A 1 101 ? 25.991 -12.546 -30.607 1.00 71.00 101 GLU A O 1
ATOM 777 N N . GLY A 1 102 ? 28.232 -12.647 -30.826 1.00 75.75 102 GLY A N 1
ATOM 778 C CA . GLY A 1 102 ? 28.445 -13.816 -29.993 1.00 75.75 102 GLY A CA 1
ATOM 779 C C . GLY A 1 102 ? 28.157 -15.108 -30.758 1.00 75.75 102 GLY A C 1
ATOM 780 O O . GLY A 1 102 ? 27.587 -15.117 -31.849 1.00 75.75 102 GLY A O 1
ATOM 781 N N . TRP A 1 103 ? 28.581 -16.224 -30.176 1.00 80.62 103 TRP A N 1
ATOM 782 C CA . TRP A 1 103 ? 28.475 -17.553 -30.790 1.00 80.62 103 TRP A CA 1
ATOM 783 C C . TRP A 1 103 ? 27.303 -18.385 -30.258 1.00 80.62 103 TRP A C 1
ATOM 785 O O . TRP A 1 103 ? 26.984 -19.423 -30.834 1.00 80.62 103 TRP A O 1
ATOM 795 N N . GLU A 1 104 ? 26.623 -17.919 -29.209 1.00 83.75 104 GLU A N 1
ATOM 796 C CA . GLU A 1 104 ? 25.465 -18.607 -28.624 1.00 83.75 104 GLU A CA 1
ATOM 797 C C . GLU A 1 104 ? 24.317 -18.815 -29.635 1.00 83.75 104 GLU A C 1
ATOM 799 O O . GLU A 1 104 ? 23.814 -19.935 -29.734 1.00 83.75 104 GLU A O 1
ATOM 804 N N . PRO A 1 105 ? 23.935 -17.824 -30.475 1.00 78.94 105 PRO A N 1
ATOM 805 C CA . PRO A 1 105 ? 22.890 -18.035 -31.484 1.00 78.94 105 PRO A CA 1
ATOM 806 C C . PRO A 1 105 ? 23.267 -19.086 -32.539 1.00 78.94 105 PRO A C 1
ATOM 808 O O . PRO A 1 105 ? 22.400 -19.796 -33.047 1.00 78.94 105 PRO A O 1
ATOM 811 N N . VAL A 1 106 ? 24.562 -19.198 -32.860 1.00 85.25 106 VAL A N 1
ATOM 812 C CA . VAL A 1 106 ? 25.090 -20.201 -33.797 1.00 85.25 106 VAL A CA 1
ATOM 813 C C . VAL A 1 106 ? 24.973 -21.594 -33.183 1.00 85.25 106 VAL A C 1
ATOM 815 O O . VAL A 1 106 ? 24.485 -22.513 -33.839 1.00 85.25 106 VAL A O 1
ATOM 818 N N . LEU A 1 107 ? 25.365 -21.743 -31.913 1.00 88.75 107 LEU A N 1
ATOM 819 C CA . LEU A 1 107 ? 25.242 -22.999 -31.176 1.00 88.75 107 LEU A CA 1
ATOM 820 C C . LEU A 1 107 ? 23.782 -23.462 -31.089 1.00 88.75 107 LEU A C 1
ATOM 822 O O . LEU A 1 107 ? 23.491 -24.628 -31.354 1.00 88.75 107 LEU A O 1
ATOM 826 N N . GLU A 1 108 ? 22.859 -22.556 -30.775 1.00 87.62 108 GLU A N 1
ATOM 827 C CA . GLU A 1 108 ? 21.441 -22.898 -30.659 1.00 87.62 108 GLU A CA 1
ATOM 828 C C . GLU A 1 108 ? 20.835 -23.328 -32.006 1.00 87.62 108 GLU A C 1
ATOM 830 O O . GLU A 1 108 ? 20.098 -24.314 -32.078 1.00 87.62 108 GLU A O 1
ATOM 835 N N . ALA A 1 109 ? 21.215 -22.665 -33.105 1.00 86.94 109 ALA A N 1
ATOM 836 C CA . ALA A 1 109 ? 20.815 -23.076 -34.449 1.00 86.94 109 ALA A CA 1
ATOM 837 C C . ALA A 1 109 ? 21.357 -24.472 -34.815 1.00 86.94 109 ALA A C 1
ATOM 839 O O . ALA A 1 109 ? 20.614 -25.298 -35.347 1.00 86.94 109 ALA A O 1
ATOM 840 N N . MET A 1 110 ? 22.619 -24.764 -34.478 1.00 92.12 110 MET A N 1
ATOM 841 C CA . MET A 1 110 ? 23.224 -26.084 -34.693 1.00 92.12 110 MET A CA 1
ATOM 842 C C . MET A 1 110 ? 22.541 -27.183 -33.871 1.00 92.12 110 MET A C 1
ATOM 844 O O . MET A 1 110 ? 22.348 -28.289 -34.374 1.00 92.12 110 MET A O 1
ATOM 848 N N . ARG A 1 111 ? 22.162 -26.897 -32.617 1.00 92.88 111 ARG A N 1
ATOM 849 C CA . ARG A 1 111 ? 21.424 -27.841 -31.760 1.00 92.88 111 ARG A CA 1
ATOM 850 C C . ARG A 1 111 ? 20.052 -28.158 -32.334 1.00 92.88 111 ARG A C 1
ATOM 852 O O . ARG A 1 111 ? 19.682 -29.325 -32.411 1.00 92.88 111 ARG A O 1
ATOM 859 N N . LYS A 1 112 ? 19.320 -27.129 -32.765 1.00 91.62 112 LYS A N 1
ATOM 860 C CA . LYS A 1 112 ? 17.986 -27.283 -33.355 1.00 91.62 112 LYS A CA 1
ATOM 861 C C . LYS A 1 112 ? 18.000 -28.129 -34.631 1.00 91.62 112 LYS A C 1
ATOM 863 O O . LYS A 1 112 ? 17.059 -28.877 -34.869 1.00 91.62 112 LYS A O 1
ATOM 868 N N . ASP A 1 113 ? 19.062 -28.018 -35.421 1.00 91.88 113 ASP A N 1
ATOM 869 C CA . ASP A 1 113 ? 19.273 -28.813 -36.636 1.00 91.88 113 ASP A CA 1
ATOM 870 C C . ASP A 1 113 ? 19.834 -30.221 -36.354 1.00 91.88 113 ASP A C 1
ATOM 872 O O . ASP A 1 113 ? 19.946 -31.048 -37.253 1.00 91.88 113 ASP A O 1
ATOM 876 N N . GLY A 1 114 ? 20.189 -30.526 -35.100 1.00 91.75 114 GLY A N 1
ATOM 877 C CA . GLY A 1 114 ? 20.786 -31.809 -34.731 1.00 91.75 114 GLY A CA 1
ATOM 878 C C . GLY A 1 114 ? 22.203 -32.003 -35.279 1.00 91.75 114 GLY A C 1
ATOM 879 O O . GLY A 1 114 ? 22.630 -33.141 -35.480 1.00 91.75 114 GLY A O 1
ATOM 880 N N . HIS A 1 115 ? 22.945 -30.918 -35.531 1.00 92.44 115 HIS A N 1
ATOM 881 C CA . HIS A 1 115 ? 24.282 -30.997 -36.114 1.00 92.44 115 HIS A CA 1
ATOM 882 C C . HIS A 1 115 ? 25.239 -31.781 -35.186 1.00 92.44 115 HIS A C 1
ATOM 884 O O . HIS A 1 115 ? 25.370 -31.425 -34.004 1.00 92.44 115 HIS A O 1
ATOM 890 N N . PRO A 1 116 ? 25.976 -32.792 -35.697 1.00 90.81 116 PRO A N 1
ATOM 891 C CA . PRO A 1 116 ? 26.785 -33.717 -34.885 1.00 90.81 116 PRO A CA 1
ATOM 892 C C . PRO A 1 116 ? 27.952 -33.052 -34.137 1.00 90.81 116 PRO A C 1
ATOM 894 O O . PRO A 1 116 ? 28.504 -33.625 -33.203 1.00 90.81 116 PRO A O 1
ATOM 897 N N . ASP A 1 117 ? 28.310 -31.827 -34.526 1.00 94.00 117 ASP A N 1
ATOM 898 C CA . ASP A 1 117 ? 29.413 -31.050 -33.943 1.00 94.00 117 ASP A CA 1
ATOM 899 C C . ASP A 1 117 ? 28.957 -29.885 -33.046 1.00 94.00 117 ASP A C 1
ATOM 901 O O . ASP A 1 117 ? 29.787 -29.085 -32.614 1.00 94.00 117 ASP A O 1
ATOM 905 N N . SER A 1 118 ? 27.659 -29.777 -32.738 1.00 92.50 118 SER A N 1
ATOM 906 C CA . SER A 1 118 ? 27.133 -28.759 -31.809 1.00 92.50 118 SER A CA 1
ATOM 907 C C . SER A 1 118 ? 27.808 -28.826 -30.430 1.00 92.50 118 SER A C 1
ATOM 909 O O . SER A 1 118 ? 28.184 -27.792 -29.880 1.00 92.50 118 SER A O 1
ATOM 911 N N . LEU A 1 119 ? 28.075 -30.034 -29.920 1.00 92.56 119 LEU A N 1
ATOM 912 C CA . LEU A 1 119 ? 28.797 -30.245 -28.657 1.00 92.56 119 LEU A CA 1
ATOM 913 C C . LEU A 1 119 ? 30.224 -29.675 -28.677 1.00 92.56 119 LEU A C 1
ATOM 915 O O . LEU A 1 119 ? 30.659 -29.082 -27.697 1.00 92.56 119 LEU A O 1
ATOM 919 N N . LYS A 1 120 ? 30.939 -29.765 -29.806 1.00 93.56 120 LYS A N 1
ATOM 920 C CA . LYS A 1 120 ? 32.305 -29.219 -29.922 1.00 93.56 120 LYS A CA 1
ATOM 921 C C . LYS A 1 120 ? 32.314 -27.695 -29.850 1.00 93.56 120 LYS A C 1
ATOM 923 O O . LYS A 1 120 ? 33.234 -27.105 -29.291 1.00 93.56 120 LYS A O 1
ATOM 928 N N . VAL A 1 121 ? 31.299 -27.050 -30.429 1.00 90.75 121 VAL A N 1
ATOM 929 C CA . VAL A 1 121 ? 31.126 -25.596 -30.322 1.00 90.75 121 VAL A CA 1
ATOM 930 C C . VAL A 1 121 ? 30.775 -25.221 -28.882 1.00 90.75 121 VAL A C 1
ATOM 932 O O . VAL A 1 121 ? 31.412 -24.326 -28.336 1.00 90.75 121 VAL A O 1
ATOM 935 N N . GLN A 1 122 ? 29.850 -25.946 -28.243 1.00 92.50 122 GLN A N 1
ATOM 936 C CA . GLN A 1 122 ? 29.489 -25.751 -26.835 1.00 92.50 122 GLN A CA 1
ATOM 937 C C . GLN A 1 122 ? 30.702 -25.825 -25.900 1.00 92.50 122 GLN A C 1
ATOM 939 O O . GLN A 1 122 ? 30.918 -24.901 -25.122 1.00 92.50 122 GLN A O 1
ATOM 944 N N . GLU A 1 123 ? 31.532 -26.863 -26.015 1.00 93.62 123 GLU A N 1
ATOM 945 C CA . GLU A 1 123 ? 32.739 -27.024 -25.192 1.00 93.62 123 GLU A CA 1
ATOM 946 C C . GLU A 1 123 ? 33.707 -25.839 -25.338 1.00 93.62 123 GLU A C 1
ATOM 948 O O . GLU A 1 123 ? 34.334 -25.410 -24.367 1.00 93.62 123 GLU A O 1
ATOM 953 N N . ILE A 1 124 ? 33.835 -25.278 -26.547 1.00 91.38 124 ILE A N 1
ATOM 954 C CA . ILE A 1 124 ? 34.658 -24.087 -26.781 1.00 91.38 124 ILE A CA 1
ATOM 955 C C . ILE A 1 124 ? 34.036 -22.861 -26.102 1.00 91.38 124 ILE A C 1
ATOM 957 O O . ILE A 1 124 ? 34.765 -22.101 -25.463 1.00 91.38 124 ILE A O 1
ATOM 961 N N . LEU A 1 125 ? 32.717 -22.667 -26.207 1.00 88.75 125 LEU A N 1
ATOM 962 C CA . LEU A 1 125 ? 32.034 -21.540 -25.560 1.00 88.75 125 LEU A CA 1
ATOM 963 C C . LEU A 1 125 ? 32.128 -21.614 -24.039 1.00 88.75 125 LEU A C 1
ATOM 965 O O . LEU A 1 125 ? 32.478 -20.620 -23.409 1.00 88.75 125 LEU A O 1
ATOM 969 N N . GLU A 1 126 ? 31.916 -22.790 -23.454 1.00 91.25 126 GLU A N 1
ATOM 970 C CA . GLU A 1 126 ? 32.057 -23.016 -22.013 1.00 91.25 126 GLU A CA 1
ATOM 971 C C . GLU A 1 126 ? 33.497 -22.769 -21.546 1.00 91.25 126 GLU A C 1
ATOM 973 O O . GLU A 1 126 ? 33.730 -22.078 -20.553 1.00 91.25 126 GLU A O 1
ATOM 978 N N . ARG A 1 127 ? 34.489 -23.256 -22.302 1.00 89.62 127 ARG A N 1
ATOM 979 C CA . ARG A 1 127 ? 35.912 -23.068 -21.983 1.00 89.62 127 ARG A CA 1
ATOM 980 C C . ARG A 1 127 ? 36.345 -21.600 -21.986 1.00 89.62 127 ARG A C 1
ATOM 982 O O . ARG A 1 127 ? 37.250 -21.232 -21.232 1.00 89.62 127 ARG A O 1
ATOM 989 N N . PHE A 1 128 ? 35.757 -20.775 -22.850 1.00 85.25 128 PHE A N 1
ATOM 990 C CA . PHE A 1 128 ? 36.079 -19.348 -22.964 1.00 85.25 128 PHE A CA 1
ATOM 991 C C . PHE A 1 128 ? 34.991 -18.433 -22.394 1.00 85.25 128 PHE A C 1
ATOM 993 O O . PHE A 1 128 ? 35.042 -17.223 -22.623 1.00 85.25 128 PHE A O 1
ATOM 1000 N N . ALA A 1 129 ? 34.059 -18.975 -21.608 1.00 81.56 129 ALA A N 1
ATOM 1001 C CA . ALA A 1 129 ? 33.000 -18.206 -20.973 1.00 81.56 129 ALA A CA 1
ATOM 1002 C C . ALA A 1 129 ? 33.582 -17.038 -20.152 1.00 81.56 129 ALA A C 1
ATOM 1004 O O . ALA A 1 129 ? 34.539 -17.199 -19.390 1.00 81.56 129 ALA A O 1
ATOM 1005 N N . GLY A 1 130 ? 33.028 -15.836 -20.341 1.00 71.00 130 GLY A N 1
ATOM 1006 C CA . GLY A 1 130 ? 33.488 -14.612 -19.673 1.00 71.00 130 GLY A CA 1
ATOM 1007 C C . GLY A 1 130 ? 34.775 -13.987 -20.238 1.00 71.00 130 GLY A C 1
ATOM 1008 O O . GLY A 1 130 ? 35.264 -13.010 -19.674 1.00 71.00 130 GLY A O 1
ATOM 1009 N N . GLN A 1 131 ? 35.332 -14.514 -21.336 1.00 76.31 131 GLN A N 1
ATOM 1010 C CA . GLN A 1 131 ? 36.447 -13.905 -22.079 1.00 76.31 131 GLN A CA 1
ATOM 1011 C C . GLN A 1 131 ? 35.953 -13.225 -23.372 1.00 76.31 131 GLN A C 1
ATOM 1013 O O . GLN A 1 131 ? 34.777 -13.305 -23.704 1.00 76.31 131 GLN A O 1
ATOM 1018 N N . SER A 1 132 ? 36.845 -12.539 -24.108 1.00 66.62 132 SER A N 1
ATOM 1019 C CA . SER A 1 132 ? 36.496 -11.965 -25.423 1.00 66.62 132 SER A CA 1
ATOM 1020 C C . SER A 1 132 ? 36.080 -13.057 -26.412 1.00 66.62 132 SER A C 1
ATOM 1022 O O . SER A 1 132 ? 36.789 -14.062 -26.550 1.00 66.62 132 SER A O 1
ATOM 1024 N N . ASP A 1 133 ? 35.008 -12.800 -27.164 1.00 66.88 133 ASP A N 1
ATOM 1025 C CA . ASP A 1 133 ? 34.498 -13.660 -28.240 1.00 66.88 133 ASP A CA 1
ATOM 1026 C C . ASP A 1 133 ? 35.559 -13.980 -29.306 1.00 66.88 133 ASP A C 1
ATOM 1028 O O . ASP A 1 133 ? 35.497 -15.039 -29.931 1.00 66.88 133 ASP A O 1
ATOM 1032 N N . ASP A 1 134 ? 36.586 -13.134 -29.454 1.00 68.88 134 ASP A N 1
ATOM 1033 C CA . ASP A 1 134 ? 37.713 -13.364 -30.368 1.00 68.88 134 ASP A CA 1
ATOM 1034 C C . ASP A 1 134 ? 38.441 -14.689 -30.076 1.00 68.88 134 ASP A C 1
ATOM 1036 O O . ASP A 1 134 ? 38.946 -15.354 -30.985 1.00 68.88 134 ASP A O 1
ATOM 1040 N N . LYS A 1 135 ? 38.513 -15.092 -28.796 1.00 78.31 135 LYS A N 1
ATOM 1041 C CA . LYS A 1 135 ? 39.160 -16.351 -28.405 1.00 78.31 135 LYS A CA 1
ATOM 1042 C C . LYS A 1 135 ? 38.309 -17.545 -28.808 1.00 78.31 135 LYS A C 1
ATOM 1044 O O . LYS A 1 135 ? 38.845 -18.481 -29.394 1.00 78.31 135 LYS A O 1
ATOM 1049 N N . ALA A 1 136 ? 37.005 -17.505 -28.543 1.00 82.44 136 ALA A N 1
ATOM 1050 C CA . ALA A 1 136 ? 36.090 -18.555 -28.978 1.00 82.44 136 ALA A CA 1
ATOM 1051 C C . ALA A 1 136 ? 36.079 -18.669 -30.513 1.00 82.44 136 ALA A C 1
ATOM 1053 O O . ALA A 1 136 ? 36.263 -19.763 -31.045 1.00 82.44 136 ALA A O 1
ATOM 1054 N N . GLU A 1 137 ? 36.001 -17.537 -31.224 1.00 81.81 137 GLU A N 1
ATOM 1055 C CA . GLU A 1 137 ? 36.070 -17.474 -32.689 1.00 81.81 137 GLU A CA 1
ATOM 1056 C C . GLU A 1 137 ? 37.345 -18.129 -33.237 1.00 81.81 137 GLU A C 1
ATOM 1058 O O . GLU A 1 137 ? 37.284 -18.911 -34.190 1.00 81.81 137 GLU A O 1
ATOM 1063 N N . TYR A 1 138 ? 38.504 -17.859 -32.625 1.00 83.56 138 TYR A N 1
ATOM 1064 C CA . TYR A 1 138 ? 39.780 -18.445 -33.039 1.00 83.56 138 TYR A CA 1
ATOM 1065 C C . TYR A 1 138 ? 39.742 -19.982 -33.046 1.00 83.56 138 TYR A C 1
ATOM 1067 O O . TYR A 1 138 ? 40.272 -20.605 -33.973 1.00 83.56 138 TYR A O 1
ATOM 1075 N N . TYR A 1 139 ? 39.132 -20.607 -32.036 1.00 88.75 139 TYR A N 1
ATOM 1076 C CA . TYR A 1 139 ? 39.036 -22.067 -31.959 1.00 88.75 139 TYR A CA 1
ATOM 1077 C C . TYR A 1 139 ? 37.898 -22.623 -32.822 1.00 88.75 139 TYR A C 1
ATOM 1079 O O . TYR A 1 139 ? 38.110 -23.623 -33.507 1.00 88.75 139 TYR A O 1
ATOM 1087 N N . ILE A 1 140 ? 36.742 -21.953 -32.881 1.00 87.88 140 ILE A N 1
ATOM 1088 C CA . ILE A 1 140 ? 35.597 -22.373 -33.708 1.00 87.88 140 ILE A CA 1
ATOM 1089 C C . ILE A 1 140 ? 35.968 -22.391 -35.196 1.00 87.88 140 ILE A C 1
ATOM 1091 O O . ILE A 1 140 ? 35.686 -23.366 -35.889 1.00 87.88 140 ILE A O 1
ATOM 1095 N N . ARG A 1 141 ? 36.703 -21.381 -35.684 1.00 86.38 141 ARG A N 1
ATOM 1096 C CA . ARG A 1 141 ? 37.188 -21.316 -37.078 1.00 86.38 141 ARG A CA 1
ATOM 1097 C C . ARG A 1 141 ? 38.134 -22.452 -37.483 1.00 86.38 141 ARG A C 1
ATOM 1099 O O . ARG A 1 141 ? 38.405 -22.620 -38.669 1.00 86.38 141 ARG A O 1
ATOM 1106 N N . ARG A 1 142 ? 38.683 -23.197 -36.518 1.00 91.38 142 ARG A N 1
ATOM 1107 C CA . ARG A 1 142 ? 39.593 -24.334 -36.745 1.00 91.38 142 ARG A CA 1
ATOM 1108 C C . ARG A 1 142 ? 38.903 -25.691 -36.654 1.00 91.38 142 ARG A C 1
ATOM 1110 O O . ARG A 1 142 ? 39.558 -26.705 -36.888 1.00 91.38 142 ARG A O 1
ATOM 1117 N N . LEU A 1 143 ? 37.617 -25.728 -36.312 1.00 91.94 143 LEU A N 1
ATOM 1118 C CA . LEU A 1 143 ? 36.845 -26.962 -36.345 1.00 91.94 143 LEU A CA 1
ATOM 1119 C C . LEU A 1 143 ? 36.705 -27.457 -37.788 1.00 91.94 143 LEU A C 1
ATOM 1121 O O . LEU A 1 143 ? 36.560 -26.666 -38.718 1.00 91.94 143 LEU A O 1
ATOM 1125 N N . ALA A 1 144 ? 36.699 -28.777 -37.972 1.00 92.12 144 ALA A N 1
ATOM 1126 C CA . ALA A 1 144 ? 36.500 -29.383 -39.290 1.00 92.12 144 ALA A CA 1
ATOM 1127 C C . ALA A 1 144 ? 35.148 -28.982 -39.918 1.00 92.12 144 ALA A C 1
ATOM 1129 O O . ALA A 1 144 ? 35.074 -28.765 -41.124 1.00 92.12 144 ALA A O 1
ATOM 1130 N N . CYS A 1 145 ? 34.116 -28.792 -39.089 1.00 90.81 145 CYS A N 1
ATOM 1131 C CA . CYS A 1 145 ? 32.789 -28.323 -39.491 1.00 90.81 145 CYS A CA 1
ATOM 1132 C C . CYS A 1 145 ? 32.695 -26.806 -39.716 1.00 90.81 145 CYS A C 1
ATOM 1134 O O . CYS A 1 145 ? 31.601 -26.294 -39.936 1.00 90.81 145 CYS A O 1
ATOM 1136 N N . TRP A 1 146 ? 33.805 -26.054 -39.678 1.00 88.38 146 TRP A N 1
ATOM 1137 C CA . TRP A 1 146 ? 33.774 -24.597 -39.855 1.00 88.38 146 TRP A CA 1
ATOM 1138 C C . TRP A 1 146 ? 33.049 -24.169 -41.137 1.00 88.38 146 TRP A C 1
ATOM 1140 O O . TRP A 1 146 ? 32.305 -23.193 -41.119 1.00 88.38 146 TRP A O 1
ATOM 1150 N N . ASN A 1 147 ? 33.230 -24.893 -42.244 1.00 86.31 147 ASN A N 1
ATOM 1151 C CA . ASN A 1 147 ? 32.544 -24.560 -43.493 1.00 86.31 147 ASN A CA 1
ATOM 1152 C C . ASN A 1 147 ? 31.022 -24.754 -43.391 1.00 86.31 147 ASN A C 1
ATOM 1154 O O . ASN A 1 147 ? 30.282 -23.948 -43.952 1.00 86.31 147 ASN A O 1
ATOM 1158 N N . ASP A 1 148 ? 30.556 -25.748 -42.636 1.00 87.75 148 ASP A N 1
ATOM 1159 C CA . ASP A 1 148 ? 29.127 -25.981 -42.400 1.00 87.75 148 ASP A CA 1
ATOM 1160 C C . ASP A 1 148 ? 28.555 -24.905 -41.470 1.00 87.75 148 ASP A C 1
ATOM 1162 O O . ASP A 1 148 ? 27.545 -24.282 -41.799 1.00 87.75 148 ASP A O 1
ATOM 1166 N N . ILE A 1 149 ? 29.274 -24.588 -40.381 1.00 86.19 149 ILE A N 1
ATOM 1167 C CA . ILE A 1 149 ? 28.998 -23.447 -39.485 1.00 86.19 149 ILE A CA 1
ATOM 1168 C C . ILE A 1 149 ? 28.828 -22.164 -40.301 1.00 86.19 149 ILE A C 1
ATOM 1170 O O . ILE A 1 149 ? 27.803 -21.483 -40.215 1.00 86.19 149 ILE A O 1
ATOM 1174 N N . LYS A 1 150 ? 29.822 -21.865 -41.139 1.00 83.06 150 LYS A N 1
ATOM 1175 C CA . LYS A 1 150 ? 29.886 -20.660 -41.961 1.00 83.06 150 LYS A CA 1
ATOM 1176 C C . LYS A 1 150 ? 28.726 -20.550 -42.947 1.00 83.06 150 LYS A C 1
ATOM 1178 O O . LYS A 1 150 ? 28.182 -19.463 -43.120 1.00 83.06 150 LYS A O 1
ATOM 1183 N N . ASN A 1 151 ? 28.373 -21.644 -43.615 1.00 80.31 151 ASN A N 1
ATOM 1184 C CA . ASN A 1 151 ? 27.402 -21.609 -44.705 1.00 80.31 151 ASN A CA 1
ATOM 1185 C C . ASN A 1 151 ? 25.949 -21.674 -44.218 1.00 80.31 151 ASN A C 1
ATOM 1187 O O . ASN A 1 151 ? 25.081 -21.086 -44.868 1.00 80.31 151 ASN A O 1
ATOM 1191 N N . ASN A 1 152 ? 25.699 -22.344 -43.087 1.00 82.50 152 ASN A N 1
ATOM 1192 C CA . ASN A 1 152 ? 24.347 -22.715 -42.668 1.00 82.50 152 ASN A CA 1
ATOM 1193 C C . ASN A 1 152 ? 23.886 -22.038 -41.367 1.00 82.50 152 ASN A C 1
ATOM 1195 O O . ASN A 1 152 ? 22.685 -21.844 -41.197 1.00 82.50 152 ASN A O 1
ATOM 1199 N N . TYR A 1 153 ? 24.804 -21.661 -40.467 1.00 79.94 153 TYR A N 1
ATOM 1200 C CA . TYR A 1 153 ? 24.441 -21.248 -39.099 1.00 79.94 153 TYR A CA 1
ATOM 1201 C C . TYR A 1 153 ? 24.925 -19.854 -38.698 1.00 79.94 153 TYR A C 1
ATOM 1203 O O . TYR A 1 153 ? 24.367 -19.266 -37.772 1.00 79.94 153 TYR A O 1
ATOM 1211 N N . LEU A 1 154 ? 25.929 -19.289 -39.381 1.00 75.19 154 LEU A N 1
ATOM 1212 C CA . LEU A 1 154 ? 26.255 -17.876 -39.199 1.00 75.19 154 LEU A CA 1
ATOM 1213 C C . LEU A 1 154 ? 25.063 -17.028 -39.644 1.00 75.19 154 LEU A C 1
ATOM 1215 O O . LEU A 1 154 ? 24.703 -17.004 -40.825 1.00 75.19 154 LEU A O 1
ATOM 1219 N N . GLN A 1 155 ? 24.459 -16.321 -38.687 1.00 62.09 155 GLN A N 1
ATOM 1220 C CA . GLN A 1 155 ? 23.360 -15.418 -38.986 1.00 62.09 155 GLN A CA 1
ATOM 1221 C C . GLN A 1 155 ? 23.849 -14.339 -39.960 1.00 62.09 155 GLN A C 1
ATOM 1223 O O . GLN A 1 155 ? 24.873 -13.677 -39.768 1.00 62.09 155 GLN A O 1
ATOM 1228 N N . LYS A 1 156 ? 23.110 -14.193 -41.063 1.00 60.53 156 LYS A N 1
ATOM 1229 C CA . LYS A 1 156 ? 23.308 -13.110 -42.037 1.00 60.53 156 LYS A CA 1
ATOM 1230 C C . LYS A 1 156 ? 22.556 -11.847 -41.626 1.00 60.53 156 LYS A C 1
ATOM 1232 O O . LYS A 1 156 ? 22.619 -10.852 -42.356 1.00 60.53 156 LYS A O 1
ATOM 1237 N N . ASP A 1 157 ? 21.845 -11.904 -40.504 1.00 57.78 157 ASP A N 1
ATOM 1238 C CA . ASP A 1 157 ? 20.942 -10.869 -40.038 1.00 57.78 157 ASP A CA 1
ATOM 1239 C C . ASP A 1 157 ? 21.745 -9.701 -39.482 1.00 57.78 157 ASP A C 1
ATOM 1241 O O . ASP A 1 157 ? 22.589 -9.816 -38.598 1.00 57.78 157 ASP A O 1
ATOM 1245 N N . ARG A 1 158 ? 21.535 -8.533 -40.078 1.00 71.69 158 ARG A N 1
ATOM 1246 C CA . ARG A 1 158 ? 22.355 -7.347 -39.830 1.00 71.69 158 ARG A CA 1
ATOM 1247 C C . ARG A 1 158 ? 21.647 -6.495 -38.796 1.00 71.69 158 ARG A C 1
ATOM 1249 O O . ARG A 1 158 ? 21.238 -5.372 -39.076 1.00 71.69 158 ARG A O 1
ATOM 1256 N N . LYS A 1 159 ? 21.489 -7.050 -37.601 1.00 84.12 159 LYS A N 1
ATOM 1257 C CA . LYS A 1 159 ? 20.743 -6.384 -36.541 1.00 84.12 159 LYS A CA 1
ATOM 1258 C C . LYS A 1 159 ? 21.524 -5.234 -35.918 1.00 84.12 159 LYS A C 1
ATOM 1260 O O . LYS A 1 159 ? 22.760 -5.233 -35.853 1.00 84.12 159 LYS A O 1
ATOM 1265 N N . VAL A 1 160 ? 20.776 -4.249 -35.444 1.00 89.44 160 VAL A N 1
ATOM 1266 C CA . VAL A 1 160 ? 21.273 -3.228 -34.528 1.00 89.44 160 VAL A CA 1
ATOM 1267 C C . VAL A 1 160 ? 20.613 -3.427 -33.173 1.00 89.44 160 VAL A C 1
ATOM 1269 O O . VAL A 1 160 ? 19.408 -3.638 -33.088 1.00 89.44 160 VAL A O 1
ATOM 1272 N N . VAL A 1 161 ? 21.407 -3.355 -32.114 1.00 91.00 161 VAL A N 1
ATOM 1273 C CA . VAL A 1 161 ? 20.939 -3.393 -30.727 1.00 91.00 161 VAL A CA 1
ATOM 1274 C C . VAL A 1 161 ? 21.093 -1.998 -30.154 1.00 91.00 161 VAL A C 1
ATOM 1276 O O . VAL A 1 161 ? 22.111 -1.343 -30.379 1.00 91.00 161 VAL A O 1
ATOM 1279 N N . TYR A 1 162 ? 20.101 -1.520 -29.418 1.00 94.25 162 TYR A N 1
ATOM 1280 C CA . TYR A 1 162 ? 20.161 -0.225 -28.764 1.00 94.25 162 TYR A CA 1
ATOM 1281 C C . TYR A 1 162 ? 19.937 -0.345 -27.263 1.00 94.25 162 TYR A C 1
ATOM 1283 O O . TYR A 1 162 ? 19.068 -1.073 -26.795 1.00 94.25 162 TYR A O 1
ATOM 1291 N N . GLU A 1 163 ? 20.731 0.404 -26.510 1.00 95.19 163 GLU A N 1
ATOM 1292 C CA . GLU A 1 163 ? 20.694 0.485 -25.051 1.00 95.19 163 GLU A CA 1
ATOM 1293 C C . GLU A 1 163 ? 20.573 1.957 -24.668 1.00 95.19 163 GLU A C 1
ATOM 1295 O O . GLU A 1 163 ? 21.320 2.796 -25.180 1.00 95.19 163 GLU A O 1
ATOM 1300 N N . TYR A 1 164 ? 19.652 2.298 -23.773 1.00 95.25 164 TYR A N 1
ATOM 1301 C CA . TYR A 1 164 ? 19.455 3.676 -23.340 1.00 95.25 164 TYR A CA 1
ATOM 1302 C C . TYR A 1 164 ? 19.214 3.791 -21.845 1.00 95.25 164 TYR A C 1
ATOM 1304 O O . TYR A 1 164 ? 18.725 2.877 -21.187 1.00 95.25 164 TYR A O 1
ATOM 1312 N N . SER A 1 165 ? 19.554 4.954 -2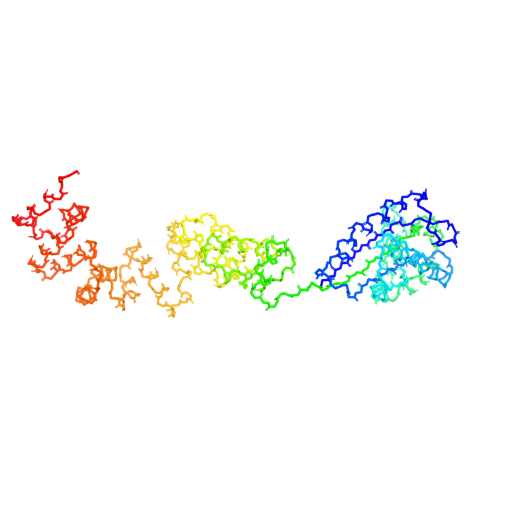1.307 1.00 94.69 165 SER A N 1
ATOM 1313 C CA . SER A 1 165 ? 19.262 5.323 -19.933 1.00 94.69 165 SER A CA 1
ATOM 1314 C C . SER A 1 165 ? 18.751 6.752 -19.866 1.00 94.69 165 SER A C 1
ATOM 1316 O O . SER A 1 165 ? 19.148 7.621 -20.647 1.00 94.69 165 SER A O 1
ATOM 1318 N N . TYR A 1 166 ? 17.853 6.990 -18.921 1.00 92.94 166 TYR A N 1
ATOM 1319 C CA . TYR A 1 166 ? 17.250 8.293 -18.681 1.00 92.94 166 TYR A CA 1
ATOM 1320 C C . TYR A 1 166 ? 16.916 8.466 -17.200 1.00 92.94 166 TYR A C 1
ATOM 1322 O O . TYR A 1 166 ? 16.822 7.491 -16.442 1.00 92.94 166 TYR A O 1
ATOM 1330 N N . THR A 1 167 ? 16.757 9.721 -16.806 1.00 89.62 167 THR A N 1
ATOM 1331 C CA . THR A 1 167 ? 16.335 10.146 -15.474 1.00 89.62 167 THR A CA 1
ATOM 1332 C C . THR A 1 167 ? 15.046 10.937 -15.622 1.00 89.62 167 THR A C 1
ATOM 1334 O O . THR A 1 167 ? 14.988 11.838 -16.457 1.00 89.62 167 THR A O 1
ATOM 1337 N N . LEU A 1 168 ? 14.021 10.596 -14.847 1.00 89.00 168 LEU A N 1
ATOM 1338 C CA . LEU A 1 168 ? 12.810 11.405 -14.767 1.00 89.00 168 LEU A CA 1
ATOM 1339 C C . LEU A 1 168 ? 13.059 12.599 -13.848 1.00 89.00 168 LEU A C 1
ATOM 1341 O O . LEU A 1 168 ? 13.790 12.492 -12.863 1.00 89.00 168 LEU A O 1
ATOM 1345 N N . LYS A 1 169 ? 12.501 13.748 -14.216 1.00 87.94 169 LYS A N 1
ATOM 1346 C CA . LYS A 1 169 ? 12.533 14.961 -13.411 1.00 87.94 169 LYS A CA 1
ATOM 1347 C C . LYS A 1 169 ? 11.800 14.684 -12.098 1.00 87.94 169 LYS A C 1
ATOM 1349 O O . LYS A 1 169 ? 10.635 14.308 -12.131 1.00 87.94 169 LYS A O 1
ATOM 1354 N N . SER A 1 170 ? 12.479 14.932 -10.985 1.00 84.81 170 SER A N 1
ATOM 1355 C CA . SER A 1 170 ? 11.849 14.974 -9.668 1.00 84.81 170 SER A CA 1
ATOM 1356 C C . SER A 1 170 ? 11.105 16.285 -9.453 1.00 84.81 170 SER A C 1
ATOM 1358 O O . SER A 1 170 ? 11.533 17.339 -9.939 1.00 84.81 170 SER A O 1
ATOM 1360 N N . PHE A 1 171 ? 10.018 16.215 -8.697 1.00 87.38 171 PHE A N 1
ATOM 1361 C CA . PHE A 1 171 ? 9.189 17.367 -8.354 1.00 87.38 171 PHE A CA 1
ATOM 1362 C C . PHE A 1 171 ? 9.542 17.835 -6.945 1.00 87.38 171 PHE A C 1
ATOM 1364 O O . PHE A 1 171 ? 9.612 17.029 -6.018 1.00 87.38 171 PHE A O 1
ATOM 1371 N N . THR A 1 172 ? 9.811 19.130 -6.773 1.00 83.25 172 THR A N 1
ATOM 1372 C CA . THR A 1 172 ? 10.414 19.632 -5.523 1.00 83.25 172 THR A CA 1
ATOM 1373 C C . THR A 1 172 ? 9.474 20.464 -4.663 1.00 83.25 172 THR A C 1
ATOM 1375 O O . THR A 1 172 ? 9.751 20.634 -3.475 1.00 83.25 172 THR A O 1
ATOM 1378 N N . THR A 1 173 ? 8.368 20.970 -5.214 1.00 93.81 173 THR A N 1
ATOM 1379 C CA . THR A 1 173 ? 7.369 21.737 -4.455 1.00 93.81 173 THR A CA 1
ATOM 1380 C C . THR A 1 173 ? 6.066 20.963 -4.303 1.00 93.81 173 THR A C 1
ATOM 1382 O O . THR A 1 173 ? 5.725 20.113 -5.127 1.00 93.81 173 THR A O 1
ATOM 1385 N N . ASN A 1 174 ? 5.314 21.265 -3.243 1.00 95.88 174 ASN A N 1
ATOM 1386 C CA . ASN A 1 174 ? 4.025 20.622 -2.985 1.00 95.88 174 ASN A CA 1
ATOM 1387 C C . ASN A 1 174 ? 3.018 20.917 -4.109 1.00 95.88 174 ASN A C 1
ATOM 1389 O O . ASN A 1 174 ? 2.270 20.029 -4.510 1.00 95.88 174 ASN A O 1
ATOM 1393 N N . GLU A 1 175 ? 3.019 22.141 -4.640 1.00 94.81 175 GLU A N 1
ATOM 1394 C CA . GLU A 1 175 ? 2.135 22.558 -5.731 1.00 94.81 175 GLU A CA 1
ATOM 1395 C C . GLU A 1 175 ? 2.451 21.791 -7.017 1.00 94.81 175 GLU A C 1
ATOM 1397 O O . GLU A 1 175 ? 1.540 21.283 -7.669 1.00 94.81 175 GLU A O 1
ATOM 1402 N N . GLU A 1 176 ? 3.740 21.646 -7.350 1.00 93.94 176 GLU A N 1
ATOM 1403 C CA . GLU A 1 176 ? 4.177 20.896 -8.528 1.00 93.94 176 GLU A CA 1
ATOM 1404 C C . GLU A 1 176 ? 3.835 19.407 -8.385 1.00 93.94 176 GLU A C 1
ATOM 1406 O O . GLU A 1 176 ? 3.319 18.812 -9.329 1.00 93.94 176 GLU A O 1
ATOM 1411 N N . LEU A 1 177 ? 4.042 18.814 -7.203 1.00 95.88 177 LEU A N 1
ATOM 1412 C CA . LEU A 1 177 ? 3.660 17.428 -6.907 1.00 95.88 177 LEU A CA 1
ATOM 1413 C C . LEU A 1 177 ? 2.156 17.195 -7.114 1.00 95.88 177 LEU A C 1
ATOM 1415 O O . LEU A 1 177 ? 1.763 16.235 -7.776 1.00 95.88 177 LEU A O 1
ATOM 1419 N N . LEU A 1 178 ? 1.307 18.074 -6.575 1.00 96.19 178 LEU A N 1
ATOM 1420 C CA . LEU A 1 178 ? -0.147 17.951 -6.708 1.00 96.19 178 LEU A CA 1
ATOM 1421 C C . LEU A 1 178 ? -0.605 18.131 -8.159 1.00 96.19 178 LEU A C 1
ATOM 1423 O O . LEU A 1 178 ? -1.421 17.346 -8.644 1.00 96.19 178 LEU A O 1
ATOM 1427 N N . GLU A 1 179 ? -0.065 19.125 -8.867 1.00 94.62 179 GLU A N 1
ATOM 1428 C CA . GLU A 1 179 ? -0.385 19.358 -10.275 1.00 94.62 179 GLU A CA 1
ATOM 1429 C C . GLU A 1 179 ? 0.040 18.164 -11.138 1.00 94.62 179 GLU A C 1
ATOM 1431 O O . GLU A 1 179 ? -0.753 17.632 -11.921 1.00 94.62 179 GLU A O 1
ATOM 1436 N N . MET A 1 180 ? 1.284 17.713 -10.983 1.00 94.38 180 MET A N 1
ATOM 1437 C CA . MET A 1 180 ? 1.862 16.674 -11.826 1.00 94.38 180 MET A CA 1
ATOM 1438 C C . MET A 1 180 ? 1.277 15.295 -11.546 1.00 94.38 180 MET A C 1
ATOM 1440 O O . MET A 1 180 ? 1.148 14.515 -12.489 1.00 94.38 180 MET A O 1
ATOM 1444 N N . TYR A 1 181 ? 0.829 15.015 -10.320 1.00 95.50 181 TYR A N 1
ATOM 1445 C CA . TYR A 1 181 ? 0.149 13.762 -9.987 1.00 95.50 181 TYR A CA 1
ATOM 1446 C C . TYR A 1 181 ? -1.110 13.555 -10.839 1.00 95.50 181 TYR A C 1
ATOM 1448 O O . TYR A 1 181 ? -1.369 12.451 -11.310 1.00 95.50 181 TYR A O 1
ATOM 1456 N N . THR A 1 182 ? -1.861 14.627 -11.120 1.00 93.38 182 THR A N 1
ATOM 1457 C CA . THR A 1 182 ? -3.067 14.543 -11.965 1.00 93.38 182 THR A CA 1
ATOM 1458 C C . THR A 1 182 ? -2.764 14.307 -13.447 1.00 93.38 182 THR A C 1
ATOM 1460 O O . THR A 1 182 ? -3.636 13.859 -14.188 1.00 93.38 182 THR A O 1
ATOM 1463 N N . LYS A 1 183 ? -1.537 14.606 -13.893 1.00 92.88 183 LYS A N 1
ATOM 1464 C CA . LYS A 1 183 ? -1.142 14.591 -15.310 1.00 92.88 183 LYS A CA 1
ATOM 1465 C C . LYS A 1 183 ? -0.280 13.386 -15.681 1.00 92.88 183 LYS A C 1
ATOM 1467 O O . LYS A 1 183 ? -0.479 12.799 -16.740 1.00 92.88 183 LYS A O 1
ATOM 1472 N N . ARG A 1 184 ? 0.720 13.070 -14.856 1.00 91.44 184 ARG A N 1
ATOM 1473 C CA . ARG A 1 184 ? 1.772 12.070 -15.107 1.00 91.44 184 ARG A CA 1
ATOM 1474 C C . ARG A 1 184 ? 2.161 11.339 -13.814 1.00 91.44 184 ARG A C 1
ATOM 1476 O O . ARG A 1 184 ? 3.304 11.460 -13.375 1.00 91.44 184 ARG A O 1
ATOM 1483 N N . PRO A 1 185 ? 1.244 10.582 -13.185 1.00 93.06 185 PRO A N 1
ATOM 1484 C CA . PRO A 1 185 ? 1.564 9.820 -11.976 1.00 93.06 185 PRO A CA 1
ATOM 1485 C C . PRO A 1 185 ? 2.623 8.730 -12.225 1.00 93.06 185 PRO A C 1
ATOM 1487 O O . PRO A 1 185 ? 3.332 8.348 -11.303 1.00 93.06 185 PRO A O 1
ATOM 1490 N N . ASP A 1 186 ? 2.785 8.283 -13.476 1.00 91.19 186 ASP A N 1
ATOM 1491 C CA . ASP A 1 186 ? 3.839 7.363 -13.925 1.00 91.19 186 ASP A CA 1
ATOM 1492 C C . ASP A 1 186 ? 5.256 7.949 -13.816 1.00 91.19 186 ASP A C 1
ATOM 1494 O O . ASP A 1 186 ? 6.238 7.206 -13.834 1.00 91.19 186 ASP A O 1
ATOM 1498 N N . ALA A 1 187 ? 5.376 9.278 -13.724 1.00 91.31 187 ALA A N 1
ATOM 1499 C CA . ALA A 1 187 ? 6.662 9.960 -13.651 1.00 91.31 187 ALA A CA 1
ATOM 1500 C C . ALA A 1 187 ? 7.213 10.089 -12.220 1.00 91.31 187 ALA A C 1
ATOM 1502 O O . ALA A 1 187 ? 8.353 10.519 -12.053 1.00 91.31 187 ALA A O 1
ATOM 1503 N N . PHE A 1 188 ? 6.415 9.743 -11.207 1.00 94.19 188 PHE A N 1
ATOM 1504 C CA . PHE A 1 188 ? 6.762 9.922 -9.801 1.00 94.19 188 PHE A CA 1
ATOM 1505 C C . PHE A 1 188 ? 7.559 8.732 -9.287 1.00 94.19 188 PHE A C 1
ATOM 1507 O O . PHE A 1 188 ? 7.243 7.580 -9.597 1.00 94.19 188 PHE A O 1
ATOM 1514 N N . ASN A 1 189 ? 8.546 8.998 -8.436 1.00 93.00 189 ASN A N 1
ATOM 1515 C CA . ASN A 1 189 ? 9.101 7.964 -7.570 1.00 93.00 189 ASN A CA 1
ATOM 1516 C C . ASN A 1 189 ? 8.156 7.653 -6.387 1.00 93.00 189 ASN A C 1
ATOM 1518 O O . ASN A 1 189 ? 7.174 8.359 -6.147 1.00 93.00 189 ASN A O 1
ATOM 1522 N N . GLU A 1 190 ? 8.435 6.574 -5.650 1.00 95.81 190 GLU A N 1
ATOM 1523 C CA . GLU A 1 190 ? 7.596 6.147 -4.522 1.00 95.81 190 GLU A CA 1
ATOM 1524 C C . GLU A 1 190 ? 7.469 7.232 -3.439 1.00 95.81 190 GLU A C 1
ATOM 1526 O O . GLU A 1 190 ? 6.360 7.519 -2.983 1.00 95.81 190 GLU A O 1
ATOM 1531 N N . GLU A 1 191 ? 8.579 7.868 -3.052 1.00 95.94 191 GLU A N 1
ATOM 1532 C CA . GLU A 1 191 ? 8.603 8.900 -2.008 1.00 95.94 191 GLU A CA 1
ATOM 1533 C C . GLU A 1 191 ? 7.757 10.117 -2.397 1.00 95.94 191 GLU A C 1
ATOM 1535 O O . GLU A 1 191 ? 7.026 10.657 -1.567 1.00 95.94 191 GLU A O 1
ATOM 1540 N N . GLU A 1 192 ? 7.798 10.521 -3.667 1.00 96.56 192 GLU A N 1
ATOM 1541 C CA . GLU A 1 192 ? 6.986 11.615 -4.200 1.00 96.56 192 GLU A CA 1
ATOM 1542 C C . GLU A 1 192 ? 5.488 11.274 -4.157 1.00 96.56 192 GLU A C 1
ATOM 1544 O O . GLU A 1 192 ? 4.688 12.116 -3.747 1.00 96.56 192 GLU A O 1
ATOM 1549 N N . LEU A 1 193 ? 5.083 10.042 -4.498 1.00 97.81 193 LEU A N 1
ATOM 1550 C CA . LEU A 1 193 ? 3.679 9.618 -4.376 1.00 97.81 193 LEU A CA 1
ATOM 1551 C C . LEU A 1 193 ? 3.222 9.557 -2.912 1.00 97.81 193 LEU A C 1
ATOM 1553 O O . LEU A 1 193 ? 2.123 10.005 -2.581 1.00 97.81 193 LEU A O 1
ATOM 1557 N N . LEU A 1 194 ? 4.064 9.051 -2.008 1.00 97.81 194 LEU A N 1
ATOM 1558 C CA . LEU A 1 194 ? 3.773 9.066 -0.572 1.00 97.81 194 LEU A CA 1
ATOM 1559 C C . LEU A 1 194 ? 3.687 10.502 -0.035 1.00 97.81 194 LEU A C 1
ATOM 1561 O O . LEU A 1 194 ? 2.827 10.803 0.800 1.00 97.81 194 LEU A O 1
ATOM 1565 N N . LYS A 1 195 ? 4.513 11.417 -0.557 1.00 97.69 195 LYS A N 1
ATOM 1566 C CA . LYS A 1 195 ? 4.421 12.842 -0.244 1.00 97.69 195 LYS A CA 1
ATOM 1567 C C . LYS A 1 195 ? 3.102 13.427 -0.739 1.00 97.69 195 LYS A C 1
ATOM 1569 O O . LYS A 1 195 ? 2.450 14.115 0.044 1.00 97.69 195 LYS A O 1
ATOM 1574 N N . VAL A 1 196 ? 2.660 13.113 -1.958 1.00 98.06 196 VAL A N 1
ATOM 1575 C CA . VAL A 1 196 ? 1.337 13.516 -2.470 1.00 98.06 196 VAL A CA 1
ATOM 1576 C C . VAL A 1 196 ? 0.224 13.034 -1.537 1.00 98.06 196 VAL A C 1
ATOM 1578 O O . VAL A 1 196 ? -0.633 13.833 -1.172 1.00 98.06 196 VAL A O 1
ATOM 1581 N N . ALA A 1 197 ? 0.267 11.783 -1.068 1.00 98.12 197 ALA A N 1
ATOM 1582 C CA . ALA A 1 197 ? -0.726 11.269 -0.121 1.00 98.12 197 ALA A CA 1
ATOM 1583 C C . ALA A 1 197 ? -0.746 12.075 1.192 1.00 98.12 197 ALA A C 1
ATOM 1585 O O . ALA A 1 197 ? -1.814 12.341 1.738 1.00 98.12 197 ALA A O 1
ATOM 1586 N N . SER A 1 198 ? 0.418 12.524 1.680 1.00 97.62 198 SER A N 1
ATOM 1587 C CA . SER A 1 198 ? 0.506 13.376 2.878 1.00 97.62 198 SER A CA 1
ATOM 1588 C C . SER A 1 198 ? -0.078 14.784 2.696 1.00 97.62 198 SER A C 1
ATOM 1590 O O . SER A 1 198 ? -0.410 15.428 3.686 1.00 97.62 198 SER A O 1
ATOM 1592 N N . LEU A 1 199 ? -0.176 15.264 1.451 1.00 97.69 199 LEU A N 1
ATOM 1593 C CA . LEU A 1 199 ? -0.713 16.584 1.104 1.00 97.69 199 LEU A CA 1
ATOM 1594 C C . LEU A 1 199 ? -2.229 16.567 0.871 1.00 97.69 199 LEU A C 1
ATOM 1596 O O . LEU A 1 199 ? -2.835 17.629 0.782 1.00 97.69 199 LEU A O 1
ATOM 1600 N N . LYS A 1 200 ? -2.839 15.385 0.740 1.00 97.31 200 LYS A N 1
ATOM 1601 C CA . LYS A 1 200 ? -4.293 15.242 0.642 1.00 97.31 200 LYS A CA 1
ATOM 1602 C C . LYS A 1 200 ? -4.934 15.397 2.017 1.00 97.31 200 LYS A C 1
ATOM 1604 O O . LYS A 1 200 ? -4.381 14.932 3.015 1.00 97.31 200 LYS A O 1
ATOM 1609 N N . GLU A 1 201 ? -6.101 16.026 2.072 1.00 94.88 201 GLU A N 1
ATOM 1610 C CA . GLU A 1 201 ? -6.853 16.206 3.320 1.00 94.88 201 GLU A CA 1
ATOM 1611 C C . GLU A 1 201 ? -7.865 15.071 3.487 1.00 94.88 201 GLU A C 1
ATOM 1613 O O . GLU A 1 201 ? -7.830 14.360 4.498 1.00 94.88 201 GLU A O 1
ATOM 1618 N N . GLU A 1 202 ? -8.657 14.824 2.441 1.00 96.62 202 GLU A N 1
ATOM 1619 C CA . GLU A 1 202 ? -9.750 13.857 2.463 1.00 96.62 202 GLU A CA 1
ATOM 1620 C C . GLU A 1 202 ? -9.254 12.395 2.425 1.00 96.62 202 GLU A C 1
ATOM 1622 O O . GLU A 1 202 ? -8.344 12.057 1.649 1.00 96.62 202 GLU A O 1
ATOM 1627 N N . PRO A 1 203 ? -9.837 11.489 3.237 1.00 95.50 203 PRO A N 1
ATOM 1628 C CA . PRO A 1 203 ? -9.485 10.067 3.248 1.00 95.50 203 PRO A CA 1
ATOM 1629 C C . PRO A 1 203 ? -9.579 9.394 1.874 1.00 95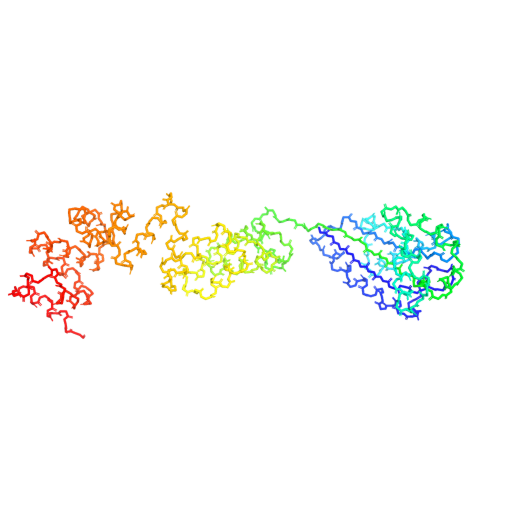.50 203 PRO A C 1
ATOM 1631 O O . PRO A 1 203 ? -8.720 8.583 1.526 1.00 95.50 203 PRO A O 1
ATOM 1634 N N . GLU A 1 204 ? -10.584 9.749 1.077 1.00 96.38 204 GLU A N 1
ATOM 1635 C CA . GLU A 1 204 ? -10.835 9.188 -0.251 1.00 96.38 204 GLU A CA 1
ATOM 1636 C C . GLU A 1 204 ? -9.736 9.583 -1.243 1.00 96.38 204 GLU A C 1
ATOM 1638 O O . GLU A 1 204 ? -9.296 8.769 -2.059 1.00 96.38 204 GLU A O 1
ATOM 1643 N N . GLU A 1 205 ? -9.238 10.818 -1.152 1.00 97.56 205 GLU A N 1
ATOM 1644 C CA . GLU A 1 205 ? -8.116 11.265 -1.974 1.00 97.56 205 GLU A CA 1
ATOM 1645 C C . GLU A 1 205 ? -6.826 10.535 -1.592 1.00 97.56 205 GLU A C 1
ATOM 1647 O O . GLU A 1 205 ? -6.073 10.117 -2.473 1.00 97.56 205 GLU A O 1
ATOM 1652 N N . LYS A 1 206 ? -6.578 10.330 -0.291 1.00 98.38 206 LYS A N 1
ATOM 1653 C CA . LYS A 1 206 ? -5.432 9.540 0.191 1.00 98.38 206 LYS A CA 1
ATOM 1654 C C . LYS A 1 206 ? -5.497 8.105 -0.307 1.00 98.38 206 LYS A C 1
ATOM 1656 O O . LYS A 1 206 ? -4.500 7.585 -0.800 1.00 98.38 206 LYS A O 1
ATOM 1661 N N . GLU A 1 207 ? -6.671 7.484 -0.215 1.00 98.25 207 GLU A N 1
ATOM 1662 C CA . GLU A 1 207 ? -6.912 6.139 -0.728 1.00 98.25 207 GLU A CA 1
ATOM 1663 C C . GLU A 1 207 ? -6.567 6.042 -2.221 1.00 98.25 207 GLU A C 1
ATOM 1665 O O . GLU A 1 207 ? -5.838 5.132 -2.624 1.00 98.25 207 GLU A O 1
ATOM 1670 N N . ALA A 1 208 ? -7.026 6.998 -3.035 1.00 98.12 208 ALA A N 1
ATOM 1671 C CA . ALA A 1 208 ? -6.722 7.035 -4.463 1.00 98.12 208 ALA A CA 1
ATOM 1672 C C . ALA A 1 208 ? -5.212 7.149 -4.738 1.00 98.12 208 ALA A C 1
ATOM 1674 O O . ALA A 1 208 ? -4.692 6.473 -5.631 1.00 98.12 208 ALA A O 1
ATOM 1675 N N . VAL A 1 209 ? -4.491 7.959 -3.953 1.00 98.62 209 VAL A N 1
ATOM 1676 C CA . VAL A 1 209 ? -3.032 8.078 -4.080 1.00 98.62 209 VAL A CA 1
ATOM 1677 C C . VAL A 1 209 ? -2.342 6.774 -3.695 1.00 98.62 209 VAL A C 1
ATOM 1679 O O . VAL A 1 209 ? -1.534 6.291 -4.479 1.00 98.62 209 VAL A O 1
ATOM 1682 N N . TYR A 1 210 ? -2.688 6.140 -2.570 1.00 98.69 210 TYR A N 1
ATOM 1683 C CA . TYR A 1 210 ? -2.057 4.873 -2.177 1.00 98.69 210 TYR A CA 1
ATOM 1684 C C . TYR A 1 210 ? -2.319 3.739 -3.173 1.00 98.69 210 TYR A C 1
ATOM 1686 O O . TYR A 1 210 ? -1.422 2.938 -3.432 1.00 98.69 210 TYR A O 1
ATOM 1694 N N . ARG A 1 211 ? -3.511 3.684 -3.781 1.00 98.50 211 ARG A N 1
ATOM 1695 C CA . ARG A 1 211 ? -3.799 2.734 -4.869 1.00 98.50 211 ARG A CA 1
ATOM 1696 C C . ARG A 1 211 ? -2.917 2.996 -6.089 1.00 98.50 211 ARG A C 1
ATOM 1698 O O . ARG A 1 211 ? -2.376 2.049 -6.655 1.00 98.50 211 ARG A O 1
ATOM 1705 N N . THR A 1 212 ? -2.721 4.262 -6.455 1.00 98.44 212 THR A N 1
ATOM 1706 C CA . THR A 1 212 ? -1.774 4.645 -7.513 1.00 98.44 212 THR A CA 1
ATOM 1707 C C . THR A 1 212 ? -0.341 4.258 -7.144 1.00 98.44 212 THR A C 1
ATOM 1709 O O . THR A 1 212 ? 0.371 3.697 -7.975 1.00 98.44 212 THR A O 1
ATOM 1712 N N . THR A 1 213 ? 0.075 4.470 -5.892 1.00 98.56 213 THR A N 1
ATOM 1713 C CA . THR A 1 213 ? 1.392 4.043 -5.408 1.00 98.56 213 THR A CA 1
ATOM 1714 C C . THR A 1 213 ? 1.567 2.540 -5.547 1.00 98.56 213 THR A C 1
ATOM 1716 O O . THR A 1 213 ? 2.564 2.123 -6.115 1.00 98.56 213 THR A O 1
ATOM 1719 N N . LEU A 1 214 ? 0.603 1.721 -5.123 1.00 98.38 214 LEU A N 1
ATOM 1720 C CA . LEU A 1 214 ? 0.697 0.260 -5.237 1.00 98.38 214 LEU A CA 1
ATOM 1721 C C . LEU A 1 214 ? 0.619 -0.250 -6.681 1.00 98.38 214 LEU A C 1
ATOM 1723 O O . LEU A 1 214 ? 1.133 -1.327 -6.970 1.00 98.38 214 LEU A O 1
ATOM 1727 N N . HIS A 1 215 ? 0.017 0.511 -7.598 1.00 97.56 215 HIS A N 1
ATOM 1728 C CA . HIS A 1 215 ? 0.042 0.180 -9.021 1.00 97.56 215 HIS A CA 1
ATOM 1729 C C . HIS A 1 215 ? 1.464 0.253 -9.603 1.00 97.56 215 HIS A C 1
ATOM 1731 O O . HIS A 1 215 ? 1.877 -0.657 -10.319 1.00 97.56 215 HIS A O 1
ATOM 1737 N N . TYR A 1 216 ? 2.219 1.309 -9.281 1.00 96.12 216 TYR A N 1
ATOM 1738 C CA . TYR A 1 216 ? 3.589 1.503 -9.782 1.00 96.12 216 TYR A CA 1
ATOM 1739 C C . TYR A 1 216 ? 4.665 0.859 -8.893 1.00 96.12 216 TYR A C 1
ATOM 1741 O O . TYR A 1 216 ? 5.700 0.415 -9.388 1.00 96.12 216 TYR A O 1
ATOM 1749 N N . TYR A 1 217 ? 4.402 0.774 -7.591 1.00 97.19 217 TYR A N 1
ATOM 1750 C CA . TYR A 1 217 ? 5.291 0.283 -6.541 1.00 97.19 217 TYR A CA 1
ATOM 1751 C C . TYR A 1 217 ? 4.563 -0.773 -5.695 1.00 97.19 217 TYR A C 1
ATOM 1753 O O . TYR A 1 217 ? 4.260 -0.537 -4.523 1.00 97.19 217 TYR A O 1
ATOM 1761 N N . PRO A 1 218 ? 4.285 -1.968 -6.252 1.00 97.00 218 PRO A N 1
ATOM 1762 C CA . PRO A 1 218 ? 3.526 -3.013 -5.557 1.00 97.00 218 PRO A CA 1
ATOM 1763 C C . PRO A 1 218 ? 4.211 -3.538 -4.288 1.00 97.00 218 PRO A C 1
ATOM 1765 O O . PRO A 1 218 ? 3.565 -4.179 -3.471 1.00 97.00 218 PRO A O 1
ATOM 1768 N N . GLN A 1 219 ? 5.507 -3.257 -4.112 1.00 96.25 219 GLN A N 1
ATOM 1769 C CA . GLN A 1 219 ? 6.294 -3.619 -2.929 1.00 96.25 219 GLN A CA 1
ATOM 1770 C C . GLN A 1 219 ? 6.289 -2.533 -1.830 1.00 96.25 219 GLN A C 1
ATOM 1772 O O . GLN A 1 219 ? 6.985 -2.673 -0.826 1.00 96.25 219 GLN A O 1
ATOM 1777 N N . SER A 1 220 ? 5.530 -1.443 -2.004 1.00 98.06 220 SER A N 1
ATOM 1778 C CA . SER A 1 220 ? 5.473 -0.336 -1.042 1.00 98.06 220 SER A CA 1
ATOM 1779 C C . SER A 1 220 ? 4.757 -0.743 0.248 1.00 98.06 220 SER A C 1
ATOM 1781 O O . SER A 1 220 ? 3.525 -0.726 0.336 1.00 98.06 220 SER A O 1
ATOM 1783 N N . VAL A 1 221 ? 5.537 -1.059 1.285 1.00 98.12 221 VAL A N 1
ATOM 1784 C CA . VAL A 1 221 ? 5.025 -1.398 2.625 1.00 98.12 221 VAL A CA 1
ATOM 1785 C C . VAL A 1 221 ? 4.206 -0.244 3.202 1.00 98.12 221 VAL A C 1
ATOM 1787 O O . VAL A 1 221 ? 3.113 -0.457 3.725 1.00 98.12 221 VAL A O 1
ATOM 1790 N N . THR A 1 222 ? 4.687 0.992 3.052 1.00 98.06 222 THR A N 1
ATOM 1791 C CA . THR A 1 222 ? 4.022 2.193 3.573 1.00 98.06 222 THR A CA 1
ATOM 1792 C C . THR A 1 222 ? 2.674 2.442 2.898 1.00 98.06 222 THR A C 1
ATOM 1794 O O . THR A 1 222 ? 1.694 2.744 3.583 1.00 98.06 222 THR A O 1
ATOM 1797 N N . ALA A 1 223 ? 2.590 2.309 1.568 1.00 98.44 223 ALA A N 1
ATOM 1798 C CA . ALA A 1 223 ? 1.324 2.486 0.860 1.00 98.44 223 ALA A CA 1
ATOM 1799 C C . ALA A 1 223 ? 0.328 1.372 1.203 1.00 98.44 223 ALA A C 1
ATOM 1801 O O . ALA A 1 223 ? -0.836 1.672 1.465 1.00 98.44 223 ALA A O 1
ATOM 1802 N N . ALA A 1 224 ? 0.784 0.115 1.270 1.00 98.50 224 ALA A N 1
ATOM 1803 C CA . ALA A 1 224 ? -0.052 -1.018 1.663 1.00 98.50 224 ALA A CA 1
ATOM 1804 C C . ALA A 1 224 ? -0.597 -0.851 3.086 1.00 98.50 224 ALA A C 1
ATOM 1806 O O . ALA A 1 224 ? -1.801 -0.983 3.298 1.00 98.50 224 ALA A O 1
ATOM 1807 N N . HIS A 1 225 ? 0.263 -0.486 4.042 1.00 98.06 225 HIS A N 1
ATOM 1808 C CA . HIS A 1 225 ? -0.133 -0.225 5.424 1.00 98.06 225 HIS A CA 1
ATOM 1809 C C . HIS A 1 225 ? -1.205 0.868 5.503 1.00 98.06 225 HIS A C 1
ATOM 1811 O O . HIS A 1 225 ? -2.275 0.664 6.074 1.00 98.06 225 HIS A O 1
ATOM 1817 N N . ASN A 1 226 ? -0.944 2.033 4.906 1.00 98.25 226 ASN A N 1
ATOM 1818 C CA . ASN A 1 226 ? -1.854 3.170 5.016 1.00 98.25 226 ASN A CA 1
ATOM 1819 C C . ASN A 1 226 ? -3.176 2.931 4.278 1.00 98.25 226 ASN A C 1
ATOM 1821 O O . ASN A 1 226 ? -4.232 3.297 4.794 1.00 98.25 226 ASN A O 1
ATOM 1825 N N . LEU A 1 227 ? -3.140 2.270 3.117 1.00 98.62 227 LEU A N 1
ATOM 1826 C CA . LEU A 1 227 ? -4.347 1.864 2.407 1.00 98.62 227 LEU A CA 1
ATOM 1827 C C . LEU A 1 227 ? -5.165 0.868 3.235 1.00 98.62 227 LEU A C 1
ATOM 1829 O O . LEU A 1 227 ? -6.351 1.098 3.455 1.00 98.62 227 LEU A O 1
ATOM 1833 N N . ALA A 1 228 ? -4.545 -0.198 3.745 1.00 98.25 228 ALA A N 1
ATOM 1834 C CA . ALA A 1 228 ? -5.230 -1.186 4.574 1.00 98.25 228 ALA A CA 1
ATOM 1835 C C . ALA A 1 228 ? -5.827 -0.552 5.841 1.00 98.25 228 ALA A C 1
ATOM 1837 O O . ALA A 1 228 ? -6.972 -0.836 6.182 1.00 98.25 228 ALA A O 1
ATOM 1838 N N . ALA A 1 229 ? -5.119 0.372 6.496 1.00 97.19 229 ALA A N 1
ATOM 1839 C CA . ALA A 1 229 ? -5.637 1.097 7.655 1.00 97.19 229 ALA A CA 1
ATOM 1840 C C . ALA A 1 229 ? -6.883 1.943 7.321 1.00 97.19 229 ALA A C 1
ATOM 1842 O O . ALA A 1 229 ? -7.846 1.942 8.091 1.00 97.19 229 ALA A O 1
ATOM 1843 N N . LEU A 1 230 ? -6.899 2.641 6.177 1.00 97.88 230 LEU A N 1
ATOM 1844 C CA . LEU A 1 230 ? -8.079 3.382 5.709 1.00 97.88 230 LEU A CA 1
ATOM 1845 C C . LEU A 1 230 ? -9.253 2.441 5.404 1.00 97.88 230 LEU A C 1
ATOM 1847 O O . LEU A 1 230 ? -10.378 2.703 5.831 1.00 97.88 230 LEU A O 1
ATOM 1851 N N . LEU A 1 231 ? -8.984 1.321 4.728 1.00 98.19 231 LEU A N 1
ATOM 1852 C CA . LEU A 1 231 ? -9.986 0.307 4.393 1.00 98.19 231 LEU A CA 1
ATOM 1853 C C . LEU A 1 231 ? -10.610 -0.322 5.651 1.00 98.19 231 LEU A C 1
ATOM 1855 O O . LEU A 1 231 ? -11.831 -0.436 5.735 1.00 98.19 231 LEU A O 1
ATOM 1859 N N . LEU A 1 232 ? -9.797 -0.663 6.656 1.00 96.38 232 LEU A N 1
ATOM 1860 C CA . LEU A 1 232 ? -10.267 -1.192 7.941 1.00 96.38 232 LEU A CA 1
ATOM 1861 C C . LEU A 1 232 ? -11.173 -0.193 8.674 1.00 96.38 232 LEU A C 1
ATOM 1863 O O . LEU A 1 232 ? -12.231 -0.578 9.169 1.00 96.38 232 LEU A O 1
ATOM 1867 N N . ARG A 1 233 ? -10.799 1.095 8.710 1.00 94.38 233 ARG A N 1
ATOM 1868 C CA . ARG A 1 233 ? -11.588 2.149 9.379 1.00 94.38 233 ARG A CA 1
ATOM 1869 C C . ARG A 1 233 ? -12.974 2.337 8.770 1.00 94.38 233 ARG A C 1
ATOM 1871 O O . ARG A 1 233 ? -13.914 2.612 9.507 1.00 94.38 233 ARG A O 1
ATOM 1878 N N . LYS A 1 234 ? -13.112 2.174 7.451 1.00 95.56 234 LYS A N 1
ATOM 1879 C CA . LYS A 1 234 ? -14.408 2.270 6.758 1.00 95.56 234 LYS A CA 1
ATOM 1880 C C . LYS A 1 234 ? -15.181 0.946 6.691 1.00 95.56 234 LYS A C 1
ATOM 1882 O O . LYS A 1 234 ? -16.223 0.887 6.047 1.00 95.56 234 LYS A O 1
ATOM 1887 N N . GLY A 1 235 ? -14.671 -0.121 7.312 1.00 96.31 235 GLY A N 1
ATOM 1888 C CA . GLY A 1 235 ? -15.309 -1.440 7.316 1.00 96.31 235 GLY A CA 1
ATOM 1889 C C . GLY A 1 235 ? -15.143 -2.250 6.023 1.00 96.31 235 GLY A C 1
ATOM 1890 O O . GLY A 1 235 ? -15.821 -3.256 5.836 1.00 96.31 235 GLY A O 1
ATOM 1891 N N . ALA A 1 236 ? -14.240 -1.853 5.124 1.00 97.62 236 ALA A N 1
ATOM 1892 C CA . ALA A 1 236 ? -13.951 -2.567 3.877 1.00 97.62 236 ALA A CA 1
ATOM 1893 C C . ALA A 1 236 ? -12.939 -3.708 4.102 1.00 97.62 236 ALA A C 1
ATOM 1895 O O . ALA A 1 236 ? -11.863 -3.743 3.501 1.00 97.62 236 ALA A O 1
ATOM 1896 N N . TYR A 1 237 ? -13.278 -4.643 4.994 1.00 97.12 237 TYR A N 1
ATOM 1897 C CA . TYR A 1 237 ? -12.361 -5.674 5.496 1.00 97.12 237 TYR A CA 1
ATOM 1898 C C . TYR A 1 237 ? -11.807 -6.587 4.394 1.00 97.12 237 TYR A C 1
ATOM 1900 O O . TYR A 1 237 ? -10.597 -6.770 4.306 1.00 97.12 237 TYR A O 1
ATOM 1908 N N . ALA A 1 238 ? -12.660 -7.067 3.484 1.00 97.44 238 ALA A N 1
ATOM 1909 C CA . ALA A 1 238 ? -12.235 -7.940 2.385 1.00 97.44 238 ALA A CA 1
ATOM 1910 C C . ALA A 1 238 ? -11.271 -7.253 1.397 1.00 97.44 238 ALA A C 1
ATOM 1912 O O . ALA A 1 238 ? -10.452 -7.905 0.755 1.00 97.44 238 ALA A O 1
ATOM 1913 N N . GLU A 1 239 ? -11.363 -5.929 1.240 1.00 98.00 239 GLU A N 1
ATOM 1914 C CA . GLU A 1 239 ? -10.387 -5.184 0.440 1.00 98.00 239 GLU A CA 1
ATOM 1915 C C . GLU A 1 239 ? -9.081 -4.973 1.204 1.00 98.00 239 GLU A C 1
ATOM 1917 O O . GLU A 1 239 ? -8.011 -5.078 0.608 1.00 98.00 239 GLU A O 1
ATOM 1922 N N . ALA A 1 240 ? -9.159 -4.695 2.509 1.00 98.12 240 ALA A N 1
ATOM 1923 C CA . ALA A 1 240 ? -7.978 -4.554 3.354 1.00 98.12 240 ALA A CA 1
ATOM 1924 C C . ALA A 1 240 ? -7.140 -5.839 3.353 1.00 98.12 240 ALA A C 1
ATOM 1926 O O . ALA A 1 240 ? -5.924 -5.768 3.201 1.00 98.12 240 ALA A O 1
ATOM 1927 N N . GLU A 1 241 ? -7.791 -7.001 3.445 1.00 97.25 241 GLU A N 1
ATOM 1928 C CA . GLU A 1 241 ? -7.148 -8.315 3.358 1.00 97.25 241 GLU A CA 1
ATOM 1929 C C . GLU A 1 241 ? -6.339 -8.463 2.066 1.00 97.25 241 GLU A C 1
ATOM 1931 O O . GLU A 1 241 ? -5.128 -8.667 2.121 1.00 97.25 241 GLU A O 1
ATOM 1936 N N . LYS A 1 242 ? -6.964 -8.212 0.907 1.00 97.75 242 LYS A N 1
ATOM 1937 C CA . LYS A 1 242 ? -6.287 -8.276 -0.400 1.00 97.75 242 LYS A CA 1
ATOM 1938 C C . LYS A 1 242 ? -5.073 -7.358 -0.490 1.00 97.75 242 LYS A C 1
ATOM 1940 O O . LYS A 1 242 ? -4.091 -7.710 -1.132 1.00 97.75 242 LYS A O 1
ATOM 1945 N N . VAL A 1 243 ? -5.134 -6.171 0.117 1.00 98.12 243 VAL A N 1
ATOM 1946 C CA . VAL A 1 243 ? -3.995 -5.238 0.154 1.00 98.12 243 VAL A CA 1
ATOM 1947 C C . VAL A 1 243 ? -2.863 -5.793 1.019 1.00 98.12 243 VAL A C 1
ATOM 1949 O O . VAL A 1 243 ? -1.702 -5.713 0.625 1.00 98.12 243 VAL A O 1
ATOM 1952 N N . LEU A 1 244 ? -3.181 -6.378 2.176 1.00 96.62 244 LEU A N 1
ATOM 1953 C CA . LEU A 1 244 ? -2.194 -6.976 3.081 1.00 96.62 244 LEU A CA 1
ATOM 1954 C C . LEU A 1 244 ? -1.562 -8.256 2.510 1.00 96.62 244 LEU A C 1
ATOM 1956 O O . LEU A 1 244 ? -0.438 -8.585 2.889 1.00 96.62 244 LEU A O 1
ATOM 1960 N N . GLU A 1 245 ? -2.249 -8.961 1.609 1.00 96.12 245 GLU A N 1
ATOM 1961 C CA . GLU A 1 245 ? -1.751 -10.146 0.892 1.00 96.12 245 GLU A CA 1
ATOM 1962 C C . GLU A 1 245 ? -0.774 -9.818 -0.249 1.00 96.12 245 GLU A C 1
ATOM 1964 O O . GLU A 1 245 ? -0.068 -10.708 -0.722 1.00 96.12 245 GLU A O 1
ATOM 1969 N N . LEU A 1 246 ? -0.679 -8.552 -0.682 1.00 95.38 246 LEU A N 1
ATOM 1970 C CA . LEU A 1 246 ? 0.292 -8.133 -1.707 1.00 95.38 246 LEU A CA 1
ATOM 1971 C C . LEU A 1 246 ? 1.747 -8.301 -1.251 1.00 95.38 246 LEU A C 1
ATOM 1973 O O . LEU A 1 246 ? 2.650 -8.381 -2.085 1.00 95.38 246 LEU A O 1
ATOM 1977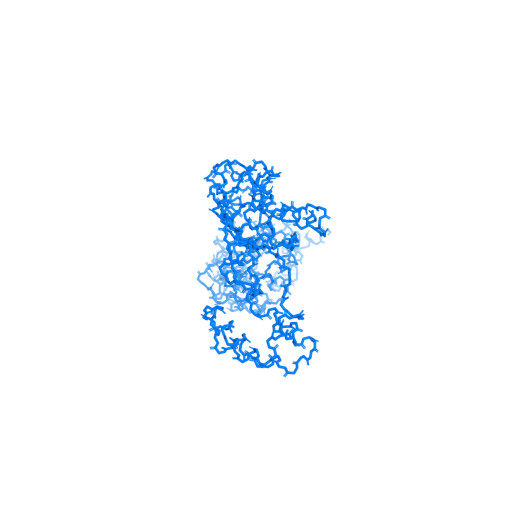 N N . LEU A 1 247 ? 1.972 -8.315 0.065 1.00 96.56 247 LEU A N 1
ATOM 1978 C CA . LEU A 1 247 ? 3.290 -8.325 0.689 1.00 96.56 247 LEU A CA 1
ATOM 1979 C C . LEU A 1 247 ? 3.460 -9.551 1.599 1.00 96.56 247 LEU A C 1
ATOM 1981 O O . LEU A 1 247 ? 2.473 -10.048 2.146 1.00 96.56 247 LEU A O 1
ATOM 1985 N N . PRO A 1 248 ? 4.702 -10.021 1.826 1.00 95.38 248 PRO A N 1
ATOM 1986 C CA . PRO A 1 248 ? 4.972 -11.200 2.649 1.00 95.38 248 PRO A CA 1
ATOM 1987 C C . PRO A 1 248 ? 4.335 -11.152 4.047 1.00 95.38 248 PRO A C 1
ATOM 1989 O O . PRO A 1 248 ? 4.199 -10.087 4.668 1.00 95.38 248 PRO A O 1
ATOM 1992 N N . ALA A 1 249 ? 3.951 -12.321 4.564 1.00 88.06 249 ALA A N 1
ATOM 1993 C CA . ALA A 1 249 ? 3.269 -12.469 5.852 1.00 88.06 249 ALA A CA 1
ATOM 1994 C C . ALA A 1 249 ? 4.140 -12.021 7.046 1.00 88.06 249 ALA A C 1
ATOM 1996 O O . ALA A 1 249 ? 3.627 -11.596 8.081 1.00 88.06 249 ALA A O 1
ATOM 1997 N N . GLU A 1 250 ? 5.458 -12.047 6.878 1.00 89.06 250 GLU A N 1
ATOM 1998 C CA . GLU A 1 250 ? 6.458 -11.733 7.895 1.00 89.06 250 GLU A CA 1
ATOM 1999 C C . GLU A 1 250 ? 6.710 -10.225 8.058 1.00 89.06 250 GLU A C 1
ATOM 2001 O O . GLU A 1 250 ? 7.388 -9.826 9.006 1.00 89.06 250 GLU A O 1
ATOM 2006 N N . GLN A 1 251 ? 6.161 -9.382 7.171 1.00 91.94 251 GLN A N 1
ATOM 2007 C CA . GLN A 1 251 ? 6.339 -7.929 7.219 1.00 91.94 251 GLN A CA 1
ATOM 2008 C C . GLN A 1 251 ? 5.800 -7.349 8.539 1.00 91.94 251 GLN A C 1
ATOM 2010 O O . GLN A 1 251 ? 4.589 -7.335 8.782 1.00 91.94 251 GLN A O 1
ATOM 2015 N N . LEU A 1 252 ? 6.708 -6.870 9.396 1.00 88.62 252 LEU A N 1
ATOM 2016 C CA . LEU A 1 252 ? 6.407 -6.478 10.777 1.00 88.62 252 LEU A CA 1
ATOM 2017 C C . LEU A 1 252 ? 5.450 -5.286 10.850 1.00 88.62 252 LEU A C 1
ATOM 2019 O O . LEU A 1 252 ? 4.539 -5.276 11.674 1.00 88.62 252 LEU A O 1
ATOM 2023 N N . GLU A 1 253 ? 5.611 -4.324 9.947 1.00 89.94 253 GLU A N 1
ATOM 2024 C CA . GLU A 1 253 ? 4.814 -3.102 9.864 1.00 89.94 253 GLU A CA 1
ATOM 2025 C C . GLU A 1 253 ? 3.337 -3.402 9.581 1.00 89.94 253 GLU A C 1
ATOM 2027 O O . GLU A 1 253 ? 2.462 -2.645 9.987 1.00 89.94 253 GLU A O 1
ATOM 2032 N N . LEU A 1 254 ? 3.035 -4.528 8.926 1.00 93.12 254 LEU A N 1
ATOM 2033 C CA . LEU A 1 254 ? 1.666 -4.939 8.604 1.00 93.12 254 LEU A CA 1
ATOM 2034 C C . LEU A 1 254 ? 1.022 -5.817 9.679 1.00 93.12 254 LEU A C 1
ATOM 2036 O O . LEU A 1 254 ? -0.184 -6.070 9.624 1.00 93.12 254 LEU A O 1
ATOM 2040 N N . ARG A 1 255 ? 1.800 -6.290 10.658 1.00 91.06 255 ARG A N 1
ATOM 2041 C CA . ARG A 1 255 ? 1.345 -7.263 11.658 1.00 91.06 255 ARG A CA 1
ATOM 2042 C C . ARG A 1 255 ? 0.133 -6.770 12.439 1.00 91.06 255 ARG A C 1
ATOM 2044 O O . ARG A 1 255 ? -0.826 -7.519 12.592 1.00 91.06 255 ARG A O 1
ATOM 2051 N N . ASN A 1 256 ? 0.148 -5.513 12.882 1.00 90.75 256 ASN A N 1
ATOM 2052 C CA . ASN A 1 256 ? -0.965 -4.941 13.639 1.00 90.75 256 ASN A CA 1
ATOM 2053 C C . ASN A 1 256 ? -2.272 -4.951 12.827 1.00 90.75 256 ASN A C 1
ATOM 2055 O O . ASN A 1 256 ? -3.313 -5.353 13.334 1.00 90.75 256 ASN A O 1
ATOM 2059 N N . LEU A 1 257 ? -2.222 -4.571 11.547 1.00 93.75 257 LEU A N 1
ATOM 2060 C CA . LEU A 1 257 ? -3.410 -4.556 10.686 1.00 93.75 257 LEU A CA 1
ATOM 2061 C C . LEU A 1 257 ? -3.928 -5.970 10.400 1.00 93.75 257 LEU A C 1
ATOM 2063 O O . LEU A 1 257 ? -5.138 -6.181 10.367 1.00 93.75 257 LEU A O 1
ATOM 2067 N N . ARG A 1 258 ? -3.027 -6.951 10.261 1.00 94.75 258 ARG A N 1
ATOM 2068 C CA . ARG A 1 258 ? -3.388 -8.373 10.140 1.00 94.75 258 ARG A CA 1
ATOM 2069 C C . ARG A 1 258 ? -4.054 -8.901 11.412 1.00 94.75 258 ARG A C 1
ATOM 2071 O O . ARG A 1 258 ? -5.045 -9.615 11.317 1.00 94.75 258 ARG A O 1
ATOM 2078 N N . ALA A 1 259 ? -3.567 -8.506 12.589 1.00 93.81 259 ALA A N 1
ATOM 2079 C CA . ALA A 1 259 ? -4.182 -8.862 13.867 1.00 93.81 259 ALA A CA 1
ATOM 2080 C C . ALA A 1 259 ? -5.584 -8.246 14.026 1.00 93.81 259 ALA A C 1
ATOM 2082 O O . ALA A 1 259 ? -6.514 -8.929 14.449 1.00 93.81 259 ALA A O 1
ATOM 2083 N N . VAL A 1 260 ? -5.769 -6.987 13.608 1.00 93.06 260 VAL A N 1
ATOM 2084 C CA . VAL A 1 260 ? -7.097 -6.351 13.550 1.00 93.06 260 VAL A CA 1
ATOM 2085 C C . VAL A 1 260 ? -8.033 -7.119 12.611 1.00 93.06 260 VAL A C 1
ATOM 2087 O O . VAL A 1 260 ? -9.183 -7.363 12.965 1.00 93.06 260 VAL A O 1
ATOM 2090 N N . LEU A 1 261 ? -7.557 -7.531 11.434 1.00 94.88 261 LEU A N 1
ATOM 2091 C CA . LEU A 1 261 ? -8.360 -8.306 10.486 1.00 94.88 261 LEU A CA 1
ATOM 2092 C C . LEU A 1 261 ? -8.755 -9.679 11.061 1.00 94.88 261 LEU A C 1
ATOM 2094 O O . LEU A 1 261 ? -9.918 -10.069 10.982 1.00 94.88 261 LEU A O 1
ATOM 2098 N N . ALA A 1 262 ? -7.816 -10.372 11.713 1.00 94.75 262 ALA A N 1
ATOM 2099 C CA . ALA A 1 262 ? -8.077 -11.629 12.411 1.00 94.75 262 ALA A CA 1
ATOM 2100 C C . ALA A 1 262 ? -9.147 -11.464 13.502 1.00 94.75 262 ALA A C 1
ATOM 2102 O O . ALA A 1 262 ? -10.082 -12.261 13.570 1.00 94.75 262 ALA A O 1
ATOM 2103 N N . LEU A 1 263 ? -9.074 -10.383 14.291 1.00 93.50 263 LEU A N 1
ATOM 2104 C CA . LEU A 1 263 ? -10.090 -10.049 15.291 1.00 93.50 263 LEU A CA 1
ATOM 2105 C C . LEU A 1 263 ? -11.476 -9.891 14.648 1.00 93.50 263 LEU A C 1
ATOM 2107 O O . LEU A 1 263 ? -12.452 -10.439 15.157 1.00 93.50 263 LEU A O 1
ATOM 2111 N N . VAL A 1 264 ? -11.563 -9.168 13.526 1.00 92.38 264 VAL A N 1
ATOM 2112 C CA . VAL A 1 264 ? -12.818 -8.961 12.780 1.00 92.38 264 VAL A CA 1
ATOM 2113 C C . VAL A 1 264 ? -13.379 -10.280 12.240 1.00 92.38 264 VAL A C 1
ATOM 2115 O O . VAL A 1 264 ? -14.592 -10.477 12.247 1.00 92.38 264 VAL A O 1
ATOM 2118 N N . HIS A 1 265 ? -12.516 -11.205 11.822 1.00 93.31 265 HIS A N 1
ATOM 2119 C CA . HIS A 1 265 ? -12.909 -12.543 11.372 1.00 93.31 265 HIS A CA 1
ATOM 2120 C C . HIS A 1 265 ? -13.244 -13.511 12.521 1.00 93.31 265 HIS A C 1
ATOM 2122 O O . HIS A 1 265 ? -13.658 -14.641 12.266 1.00 93.31 265 HIS A O 1
ATOM 2128 N N . GLY A 1 266 ? -13.101 -13.084 13.780 1.00 93.44 266 GLY A N 1
ATOM 2129 C CA . GLY A 1 266 ? -13.331 -13.924 14.956 1.00 93.44 266 GLY A CA 1
ATOM 2130 C C . GLY A 1 266 ? -12.183 -14.888 15.267 1.00 93.44 266 GLY A C 1
ATOM 2131 O O . GLY A 1 266 ? -12.320 -15.731 16.152 1.00 93.44 266 GLY A O 1
ATOM 2132 N N . ASP A 1 267 ? -11.038 -14.761 14.590 1.00 95.38 267 ASP A N 1
ATOM 2133 C CA . ASP A 1 267 ? -9.820 -15.496 14.926 1.00 95.38 267 ASP A CA 1
ATOM 2134 C C . ASP A 1 267 ? -9.056 -14.766 16.039 1.00 95.38 267 ASP A C 1
ATOM 2136 O O . ASP A 1 267 ? -8.032 -14.105 15.843 1.00 95.38 267 ASP A O 1
ATOM 2140 N N . TYR A 1 268 ? -9.602 -14.871 17.251 1.00 93.12 268 TYR A N 1
ATOM 2141 C CA . TYR A 1 268 ? -9.043 -14.236 18.441 1.00 93.12 268 TYR A CA 1
ATOM 2142 C C . TYR A 1 268 ? -7.637 -14.748 18.773 1.00 93.12 268 TYR A C 1
ATOM 2144 O O . TYR A 1 268 ? -6.818 -13.991 19.287 1.00 93.12 268 TYR A O 1
ATOM 2152 N N . HIS A 1 269 ? -7.335 -16.014 18.465 1.00 91.81 269 HIS A N 1
ATOM 2153 C CA . HIS A 1 269 ? -6.015 -16.590 18.711 1.00 91.81 269 HIS A CA 1
ATOM 2154 C C . HIS A 1 269 ? -4.956 -15.967 17.800 1.00 91.81 269 HIS A C 1
ATOM 2156 O O . HIS A 1 269 ? -3.904 -15.557 18.296 1.00 91.81 269 HIS A O 1
ATOM 2162 N N . ALA A 1 270 ? -5.236 -15.843 16.500 1.00 92.38 270 ALA A N 1
ATOM 2163 C CA . ALA A 1 270 ? -4.327 -15.177 15.573 1.00 92.38 270 ALA A CA 1
ATOM 2164 C C . ALA A 1 270 ? -4.183 -13.680 15.887 1.00 92.38 270 ALA A C 1
ATOM 2166 O O . ALA A 1 270 ? -3.071 -13.151 15.834 1.00 92.38 270 ALA A O 1
ATOM 2167 N N . ALA A 1 271 ? -5.273 -13.007 16.275 1.00 94.00 271 ALA A N 1
ATOM 2168 C CA . ALA A 1 271 ? -5.232 -11.607 16.692 1.00 94.00 271 ALA A CA 1
ATOM 2169 C C . ALA A 1 271 ? -4.303 -11.396 17.901 1.00 94.00 271 ALA A C 1
ATOM 2171 O O . ALA A 1 271 ? -3.394 -10.568 17.851 1.00 94.00 271 ALA A O 1
ATOM 2172 N N . ILE A 1 272 ? -4.474 -12.200 18.957 1.00 93.50 272 ILE A N 1
ATOM 2173 C CA . ILE A 1 272 ? -3.636 -12.153 20.164 1.00 93.50 272 ILE A CA 1
ATOM 2174 C C . ILE A 1 272 ? -2.168 -12.421 19.820 1.00 93.50 272 ILE A C 1
ATOM 2176 O O . ILE A 1 272 ? -1.308 -11.615 20.172 1.00 93.50 272 ILE A O 1
ATOM 2180 N N . ALA A 1 273 ? -1.877 -13.489 19.071 1.00 90.81 273 ALA A N 1
ATOM 2181 C CA . ALA A 1 273 ? -0.508 -13.822 18.674 1.00 90.81 273 ALA A CA 1
ATOM 2182 C C . ALA A 1 273 ? 0.163 -12.690 17.871 1.00 90.81 273 ALA A C 1
ATOM 2184 O O . ALA A 1 273 ? 1.362 -12.443 18.014 1.00 90.81 273 ALA A O 1
ATOM 2185 N N . GLY A 1 274 ? -0.608 -11.971 17.047 1.00 89.25 274 GLY A N 1
ATOM 2186 C CA . GLY A 1 274 ? -0.125 -10.812 16.300 1.00 89.25 274 GLY A CA 1
ATOM 2187 C C . GLY A 1 274 ? 0.238 -9.608 17.178 1.00 89.25 274 GLY A C 1
ATOM 2188 O O . GLY A 1 274 ? 1.148 -8.858 16.825 1.00 89.25 274 GLY A O 1
ATOM 2189 N N . TRP A 1 275 ? -0.421 -9.429 18.324 1.00 90.75 275 TRP A N 1
ATOM 2190 C CA . TRP A 1 275 ? -0.200 -8.295 19.229 1.00 90.75 275 TRP A CA 1
ATOM 2191 C C . TRP A 1 275 ? 0.784 -8.571 20.369 1.00 90.75 275 TRP A C 1
ATOM 2193 O O . TRP A 1 275 ? 1.484 -7.658 20.799 1.00 90.75 275 TRP A O 1
ATOM 2203 N N . GLU A 1 276 ? 0.908 -9.816 20.833 1.00 85.81 276 GLU A N 1
ATOM 2204 C CA . GLU A 1 276 ? 1.840 -10.181 21.917 1.00 85.81 276 GLU A CA 1
ATOM 2205 C C . GLU A 1 276 ? 3.313 -9.902 21.578 1.00 85.81 276 GLU A C 1
ATOM 2207 O O . GLU A 1 276 ? 4.152 -9.781 22.471 1.00 85.81 276 GLU A O 1
ATOM 2212 N N . ALA A 1 277 ? 3.630 -9.747 20.293 1.00 77.56 277 ALA A N 1
ATOM 2213 C CA . ALA A 1 277 ? 4.969 -9.424 19.827 1.00 77.56 277 ALA A CA 1
ATOM 2214 C C . ALA A 1 277 ? 5.390 -7.953 20.047 1.00 77.56 277 ALA A C 1
ATOM 2216 O O . ALA A 1 277 ? 6.582 -7.668 19.940 1.00 77.56 277 ALA A O 1
ATOM 2217 N N . ASP A 1 278 ? 4.459 -7.031 20.331 1.00 75.69 278 ASP A N 1
ATOM 2218 C CA . ASP A 1 278 ? 4.752 -5.607 20.577 1.00 75.69 278 ASP A CA 1
ATOM 2219 C C . ASP A 1 278 ? 3.821 -5.002 21.645 1.00 75.69 278 ASP A C 1
ATOM 2221 O O . ASP A 1 278 ? 2.851 -4.302 21.367 1.00 75.69 278 ASP A O 1
ATOM 2225 N N . THR A 1 279 ? 4.123 -5.272 22.914 1.00 78.25 279 THR A N 1
ATOM 2226 C CA . THR A 1 279 ? 3.290 -4.856 24.058 1.00 78.25 279 THR A CA 1
ATOM 2227 C C . THR A 1 279 ? 3.674 -3.491 24.639 1.00 78.25 279 THR A C 1
ATOM 2229 O O . THR A 1 279 ? 3.080 -3.036 25.624 1.00 78.25 279 THR A O 1
ATOM 2232 N N . ILE A 1 280 ? 4.646 -2.799 24.032 1.00 81.75 280 ILE A N 1
ATOM 2233 C CA . ILE A 1 280 ? 5.092 -1.469 24.476 1.00 81.75 280 ILE A CA 1
ATOM 2234 C C . ILE A 1 280 ? 4.008 -0.421 24.182 1.00 81.75 280 ILE A C 1
ATOM 2236 O O . ILE A 1 280 ? 3.801 0.506 24.971 1.00 81.75 280 ILE A O 1
ATOM 2240 N N . ASN A 1 281 ? 3.269 -0.590 23.085 1.00 83.56 281 ASN A N 1
ATOM 2241 C CA . ASN A 1 281 ? 2.202 0.313 22.674 1.00 83.56 281 ASN A CA 1
ATOM 2242 C C . ASN A 1 281 ? 0.918 0.108 23.510 1.00 83.56 281 ASN A C 1
ATOM 2244 O O . ASN A 1 281 ? 0.387 -1.001 23.594 1.00 83.56 281 ASN A O 1
ATOM 2248 N N . ALA A 1 282 ? 0.394 1.193 24.096 1.00 89.25 282 ALA A N 1
ATOM 2249 C CA . ALA A 1 282 ? -0.847 1.181 24.874 1.00 89.25 282 ALA A CA 1
ATOM 2250 C C . ALA A 1 282 ? -2.058 0.700 24.056 1.00 89.25 282 ALA A C 1
ATOM 2252 O O . ALA A 1 282 ? -2.825 -0.121 24.550 1.00 89.25 282 ALA A O 1
ATOM 2253 N N . ASP A 1 283 ? -2.185 1.108 22.791 1.00 87.75 283 ASP A N 1
ATOM 2254 C CA . ASP A 1 283 ? -3.273 0.660 21.909 1.00 87.75 283 ASP A CA 1
ATOM 2255 C C . ASP A 1 283 ? -3.218 -0.857 21.688 1.00 87.75 283 ASP A C 1
ATOM 2257 O O . ASP A 1 283 ? -4.243 -1.534 21.622 1.00 87.75 283 ASP A O 1
ATOM 2261 N N . THR A 1 284 ? -2.007 -1.419 21.616 1.00 89.06 284 THR A N 1
ATOM 2262 C CA . THR A 1 284 ? -1.818 -2.866 21.451 1.00 89.06 284 THR A CA 1
ATOM 2263 C C . THR A 1 284 ? -2.211 -3.624 22.715 1.00 89.06 284 THR A C 1
ATOM 2265 O O . THR A 1 284 ? -2.919 -4.627 22.628 1.00 89.06 284 THR A O 1
ATOM 2268 N N . ARG A 1 285 ? -1.843 -3.117 23.899 1.00 92.38 285 ARG A N 1
ATOM 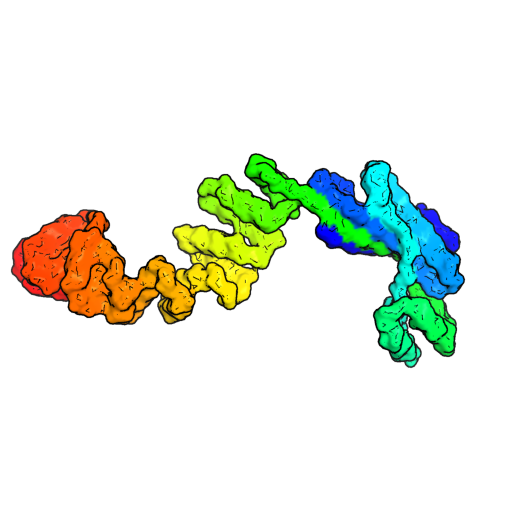2269 C CA . ARG A 1 285 ? -2.310 -3.684 25.176 1.00 92.38 285 ARG A CA 1
ATOM 2270 C C . ARG A 1 285 ? -3.825 -3.604 25.308 1.00 92.38 285 ARG A C 1
ATOM 2272 O O . ARG A 1 285 ? -4.453 -4.579 25.713 1.00 92.38 285 ARG A O 1
ATOM 2279 N N . TYR A 1 286 ? -4.419 -2.488 24.900 1.00 94.56 286 TYR A N 1
ATOM 2280 C CA . TYR A 1 286 ? -5.866 -2.328 24.903 1.00 94.56 286 TYR A CA 1
ATOM 2281 C C . TYR A 1 286 ? -6.556 -3.375 24.017 1.00 94.56 286 TYR A C 1
ATOM 2283 O O . TYR A 1 286 ? -7.453 -4.087 24.472 1.00 94.56 286 TYR A O 1
ATOM 2291 N N . ASN A 1 287 ? -6.078 -3.542 22.780 1.00 93.06 287 ASN A N 1
ATOM 2292 C CA . ASN A 1 287 ? -6.599 -4.535 21.838 1.00 93.06 287 ASN A CA 1
ATOM 2293 C C . ASN A 1 287 ? -6.449 -5.974 22.352 1.00 93.06 287 ASN A C 1
ATOM 2295 O O . ASN A 1 287 ? -7.398 -6.754 22.258 1.00 93.06 287 ASN A O 1
ATOM 2299 N N . LEU A 1 288 ? -5.300 -6.316 22.951 1.00 94.31 288 LEU A N 1
ATOM 2300 C CA . LEU A 1 288 ? -5.091 -7.608 23.614 1.00 94.31 288 LEU A CA 1
ATOM 2301 C C . LEU A 1 288 ? -6.137 -7.848 24.697 1.00 94.31 288 LEU A C 1
ATOM 2303 O O . LEU A 1 288 ? -6.780 -8.895 24.722 1.00 94.31 288 LEU A O 1
ATOM 2307 N N . GLY A 1 289 ? -6.340 -6.862 25.567 1.00 95.50 289 GLY A N 1
ATOM 2308 C CA . GLY A 1 289 ? -7.325 -6.934 26.631 1.00 95.50 289 GLY A CA 1
ATOM 2309 C C . GLY A 1 289 ? -8.741 -7.198 26.131 1.00 95.50 289 GLY A C 1
ATOM 2310 O O . GLY A 1 289 ? -9.425 -8.083 26.647 1.00 95.50 289 GLY A O 1
ATOM 2311 N N . LEU A 1 290 ? -9.166 -6.487 25.084 1.00 94.88 290 LEU A N 1
ATOM 2312 C CA . LEU A 1 290 ? -10.469 -6.712 24.459 1.00 94.88 290 LEU A CA 1
ATOM 2313 C C . LEU A 1 290 ? -10.576 -8.104 23.820 1.00 94.88 290 LEU A C 1
ATOM 2315 O O . LEU A 1 290 ? -11.599 -8.768 23.983 1.00 94.88 290 LEU A O 1
ATOM 2319 N N . ALA A 1 291 ? -9.532 -8.579 23.137 1.00 95.00 291 ALA A N 1
ATOM 2320 C CA . ALA A 1 291 ? -9.524 -9.912 22.535 1.00 95.00 291 ALA A CA 1
ATOM 2321 C C . ALA A 1 291 ? -9.613 -11.025 23.592 1.00 95.00 291 ALA A C 1
ATOM 2323 O O . ALA A 1 291 ? -10.398 -11.963 23.445 1.00 95.00 291 ALA A O 1
ATOM 2324 N N . TYR A 1 292 ? -8.879 -10.894 24.700 1.00 96.56 292 TYR A N 1
ATOM 2325 C CA . TYR A 1 292 ? -8.988 -11.810 25.836 1.00 96.56 292 TYR A CA 1
ATOM 2326 C C . TYR A 1 292 ? -10.381 -11.769 26.483 1.00 96.56 292 TYR A C 1
ATOM 2328 O O . TYR A 1 292 ? -10.918 -12.820 26.844 1.00 96.56 292 TYR A O 1
ATOM 2336 N N . 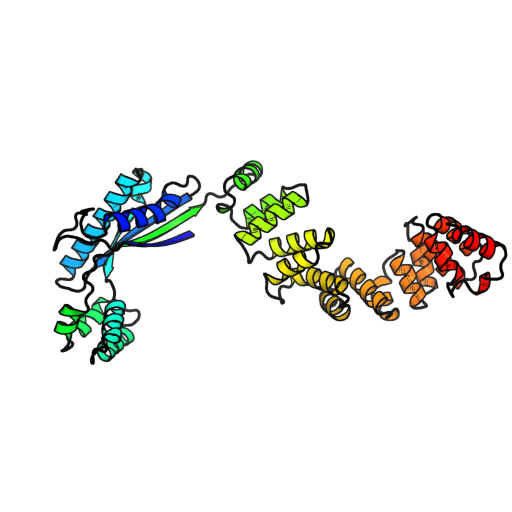ALA A 1 293 ? -11.001 -10.589 26.582 1.00 96.25 293 ALA A N 1
ATOM 2337 C CA . ALA A 1 293 ? -12.357 -10.447 27.108 1.00 96.25 293 ALA A CA 1
ATOM 2338 C C . ALA A 1 293 ? -13.403 -11.137 26.213 1.00 96.25 293 ALA A C 1
ATOM 2340 O O . ALA A 1 293 ? -14.313 -11.782 26.734 1.00 96.25 293 ALA A O 1
ATOM 2341 N N . LEU A 1 294 ? -13.252 -11.067 24.883 1.00 94.50 294 LEU A N 1
ATOM 2342 C CA . LEU A 1 294 ? -14.112 -11.777 23.922 1.00 94.50 294 LEU A CA 1
ATOM 2343 C C . LEU A 1 294 ? -13.977 -13.305 24.017 1.00 94.50 294 LEU A C 1
ATOM 2345 O O . LEU A 1 294 ? -14.939 -14.021 23.756 1.00 94.50 294 LEU A O 1
ATOM 2349 N N . LEU A 1 295 ? -12.820 -13.803 24.458 1.00 95.19 295 LEU A N 1
ATOM 2350 C CA . LEU A 1 295 ? -12.603 -15.215 24.790 1.00 95.19 295 LEU A CA 1
ATOM 2351 C C . LEU A 1 295 ? -13.076 -15.597 26.204 1.00 95.19 295 LEU A C 1
ATOM 2353 O O . LEU A 1 295 ? -12.818 -16.715 26.648 1.00 95.19 295 LEU A O 1
ATOM 2357 N N . HIS A 1 296 ? -13.727 -14.685 26.935 1.00 95.25 296 HIS A N 1
ATOM 2358 C CA . HIS A 1 296 ? -14.120 -14.858 28.340 1.00 95.25 296 HIS A CA 1
ATOM 2359 C C . HIS A 1 296 ? -12.947 -15.164 29.293 1.00 95.25 296 HIS A C 1
ATOM 2361 O O . HIS A 1 296 ? -13.143 -15.675 30.396 1.00 95.25 296 HIS A O 1
ATOM 2367 N N . ARG A 1 297 ? -11.713 -14.823 28.900 1.00 97.25 297 ARG A N 1
ATOM 2368 C CA . ARG A 1 297 ? -10.505 -14.955 29.726 1.00 97.25 297 ARG A CA 1
ATOM 2369 C C . ARG A 1 297 ? -10.285 -13.671 30.520 1.00 97.25 297 ARG A C 1
ATOM 2371 O O . ARG A 1 297 ? -9.364 -12.905 30.246 1.00 97.25 297 ARG A O 1
ATOM 2378 N N . PHE A 1 298 ? -11.172 -13.410 31.477 1.00 97.81 298 PHE A N 1
ATOM 2379 C CA . PHE A 1 298 ? -11.229 -12.116 32.163 1.00 97.81 298 PHE A CA 1
ATOM 2380 C C . PHE A 1 298 ? -9.993 -11.804 33.013 1.00 97.81 298 PHE A C 1
ATOM 2382 O O . PHE A 1 298 ? -9.587 -10.648 33.046 1.00 97.81 298 PHE A O 1
ATOM 2389 N N . ASP A 1 299 ? -9.338 -12.805 33.607 1.00 97.94 299 ASP A N 1
ATOM 2390 C CA . ASP A 1 299 ? -8.076 -12.594 34.334 1.00 97.94 299 ASP A CA 1
ATOM 2391 C C . ASP A 1 299 ? -6.953 -12.099 33.412 1.00 97.94 299 ASP A C 1
ATOM 2393 O O . ASP A 1 299 ? -6.190 -11.199 33.767 1.00 97.94 299 ASP A O 1
ATOM 2397 N N . ASP A 1 300 ? -6.856 -12.660 32.203 1.00 97.00 300 ASP A N 1
ATOM 2398 C CA . ASP A 1 300 ? -5.875 -12.224 31.209 1.00 97.00 300 ASP A CA 1
ATOM 2399 C C . ASP A 1 300 ? -6.244 -10.853 30.642 1.00 97.00 300 ASP A C 1
ATOM 2401 O O . ASP A 1 300 ? -5.390 -9.975 30.553 1.00 97.00 300 ASP A O 1
ATOM 2405 N N . ALA A 1 301 ? -7.523 -10.634 30.333 1.00 97.81 301 ALA A N 1
ATOM 2406 C CA . ALA A 1 301 ? -8.021 -9.337 29.887 1.00 97.81 301 ALA A CA 1
ATOM 2407 C C . ALA A 1 301 ? -7.731 -8.233 30.915 1.00 97.81 301 ALA A C 1
ATOM 2409 O O . ALA A 1 301 ? -7.281 -7.146 30.552 1.00 97.81 301 ALA A O 1
ATOM 2410 N N . TYR A 1 302 ? -7.934 -8.528 32.201 1.00 98.19 302 TYR A N 1
ATOM 2411 C CA . TYR A 1 302 ? -7.653 -7.619 33.303 1.00 98.19 302 TYR A CA 1
ATOM 2412 C C . TYR A 1 302 ? -6.176 -7.227 33.350 1.00 98.19 302 TYR A C 1
ATOM 2414 O O . TYR A 1 302 ? -5.876 -6.040 33.444 1.00 98.19 302 TYR A O 1
ATOM 2422 N N . ARG A 1 303 ? -5.244 -8.181 33.205 1.00 96.69 303 ARG A N 1
ATOM 2423 C CA . ARG A 1 303 ? -3.798 -7.878 33.196 1.00 96.69 303 ARG A CA 1
ATOM 2424 C C . ARG A 1 303 ? -3.436 -6.797 32.181 1.00 96.69 303 ARG A C 1
ATOM 2426 O O . ARG A 1 303 ? -2.574 -5.971 32.477 1.00 96.69 303 ARG A O 1
ATOM 2433 N N . TRP A 1 304 ? -4.107 -6.801 31.031 1.00 96.06 304 TRP A N 1
ATOM 2434 C CA . TRP A 1 304 ? -3.882 -5.848 29.948 1.00 96.06 304 TRP A CA 1
ATOM 2435 C C . TRP A 1 304 ? -4.669 -4.542 30.095 1.00 96.06 304 TRP A C 1
ATOM 2437 O O . TRP A 1 304 ? -4.163 -3.498 29.697 1.00 96.06 304 TRP A O 1
ATOM 2447 N N . LEU A 1 305 ? -5.876 -4.573 30.670 1.00 97.31 305 LEU A N 1
ATOM 2448 C CA . LEU A 1 305 ? -6.764 -3.403 30.753 1.00 97.31 305 LEU A CA 1
ATOM 2449 C C . LEU A 1 305 ? -6.725 -2.664 32.092 1.00 97.31 305 LEU A C 1
ATOM 2451 O O . LEU A 1 305 ? -7.271 -1.568 32.201 1.00 97.31 305 LEU A O 1
ATOM 2455 N N . GLN A 1 306 ? -6.083 -3.226 33.115 1.00 96.12 306 GLN A N 1
ATOM 2456 C CA . GLN A 1 306 ? -6.101 -2.680 34.475 1.00 96.12 306 GLN A CA 1
ATOM 2457 C C . GLN A 1 306 ? -5.488 -1.285 34.619 1.00 96.12 306 GLN A C 1
ATOM 2459 O O . GLN A 1 306 ? -5.647 -0.698 35.680 1.00 96.12 306 GLN A O 1
ATOM 2464 N N . GLU A 1 307 ? -4.776 -0.747 33.629 1.00 95.50 307 GLU A N 1
ATOM 2465 C CA . GLU A 1 307 ? -4.223 0.618 33.663 1.00 95.50 307 GLU A CA 1
ATOM 2466 C C . GLU A 1 307 ? -5.139 1.667 33.012 1.00 95.50 307 GLU A C 1
ATOM 2468 O O . GLU A 1 307 ? -4.931 2.863 33.197 1.00 95.50 307 GLU A O 1
ATOM 2473 N N . PHE A 1 308 ? -6.162 1.234 32.272 1.00 97.12 308 PHE A N 1
ATOM 2474 C CA . PHE A 1 308 ? -7.079 2.124 31.569 1.00 97.12 308 PHE A CA 1
ATOM 2475 C C . PHE A 1 308 ? -8.257 2.502 32.471 1.00 97.12 308 PHE A C 1
ATOM 2477 O O . PHE A 1 308 ? -8.752 1.687 33.252 1.00 97.12 308 PHE A O 1
ATOM 2484 N N . GLU A 1 309 ? -8.717 3.744 32.351 1.00 97.12 309 GLU A N 1
ATOM 2485 C CA . GLU A 1 309 ? -9.776 4.334 33.180 1.00 97.12 309 GLU A CA 1
ATOM 2486 C C . GLU A 1 309 ? -11.054 4.561 32.351 1.00 97.12 309 GLU A C 1
ATOM 2488 O O . GLU A 1 309 ? -11.603 5.663 32.294 1.00 97.12 309 GLU A O 1
ATOM 2493 N N . ASP A 1 310 ? -11.507 3.522 31.644 1.00 97.50 310 ASP A N 1
ATOM 2494 C CA . ASP A 1 310 ? -12.685 3.579 30.772 1.00 97.50 310 ASP A CA 1
ATOM 2495 C C . ASP A 1 310 ? -13.730 2.491 31.061 1.00 97.50 310 ASP A C 1
ATOM 2497 O O . ASP A 1 310 ? -13.531 1.578 31.867 1.00 97.50 310 ASP A O 1
ATOM 2501 N N . THR A 1 311 ? -14.873 2.612 30.384 1.00 97.75 311 THR A N 1
ATOM 2502 C CA . THR A 1 311 ? -16.037 1.732 30.518 1.00 97.75 311 THR A CA 1
ATOM 2503 C C . THR A 1 311 ? -15.713 0.254 30.270 1.00 97.75 311 THR A C 1
ATOM 2505 O O . THR A 1 311 ? -16.217 -0.607 30.993 1.00 97.75 311 THR A O 1
ATOM 2508 N N . ASN A 1 312 ? -14.893 -0.069 29.264 1.00 97.50 312 ASN A N 1
ATOM 2509 C CA . ASN A 1 312 ? -14.552 -1.459 28.952 1.00 97.50 312 ASN A CA 1
ATOM 2510 C C . ASN A 1 312 ? -13.606 -2.027 30.012 1.00 97.50 312 ASN A C 1
ATOM 2512 O O . ASN A 1 312 ? -13.810 -3.149 30.474 1.00 97.50 312 ASN A O 1
ATOM 2516 N N . ALA A 1 313 ? -12.609 -1.245 30.427 1.00 98.06 313 ALA A N 1
ATOM 2517 C CA . ALA A 1 313 ? -11.662 -1.643 31.459 1.00 98.06 313 ALA A CA 1
ATOM 2518 C C . ALA A 1 313 ? -12.367 -1.902 32.803 1.00 98.06 313 ALA A C 1
ATOM 2520 O O . ALA A 1 313 ? -12.135 -2.937 33.427 1.00 98.06 313 ALA A O 1
ATOM 2521 N N . ALA A 1 314 ? -13.305 -1.030 33.194 1.00 98.31 314 ALA A N 1
ATOM 2522 C CA . ALA A 1 314 ? -14.132 -1.211 34.388 1.00 98.31 314 ALA A CA 1
ATOM 2523 C C . ALA A 1 314 ? -14.983 -2.489 34.328 1.00 98.31 314 ALA A C 1
ATOM 2525 O O . ALA A 1 314 ? -15.054 -3.234 35.306 1.00 98.31 314 ALA A O 1
ATOM 2526 N N . LEU A 1 315 ? -15.608 -2.767 33.178 1.00 97.88 315 LEU A N 1
ATOM 2527 C CA . LEU A 1 315 ? -16.394 -3.984 32.984 1.00 97.88 315 LEU A CA 1
ATOM 2528 C C . LEU A 1 315 ? -15.518 -5.241 33.077 1.00 97.88 315 LEU A C 1
ATOM 2530 O O . LEU A 1 315 ? -15.895 -6.194 33.754 1.00 97.88 315 LEU A O 1
ATOM 2534 N N . VAL A 1 316 ? -14.339 -5.234 32.452 1.00 98.44 316 VAL A N 1
ATOM 2535 C CA . VAL A 1 316 ? -13.388 -6.352 32.524 1.00 98.44 316 VAL A CA 1
ATOM 2536 C C . VAL A 1 316 ? -12.913 -6.583 33.955 1.00 98.44 316 VAL A C 1
ATOM 2538 O O . VAL A 1 316 ? -12.941 -7.722 34.414 1.00 98.44 316 VAL A O 1
ATOM 2541 N N . SER A 1 317 ? -12.554 -5.527 34.689 1.00 98.44 317 SER A N 1
ATOM 2542 C CA . SER A 1 317 ? -12.197 -5.635 36.108 1.00 98.44 317 SER A CA 1
ATOM 2543 C C . SER A 1 317 ? -13.339 -6.207 36.942 1.00 98.44 317 SER A C 1
ATOM 2545 O O . SER A 1 317 ? -13.100 -7.049 37.803 1.00 98.44 317 SER A O 1
ATOM 2547 N N . LEU A 1 318 ? -14.587 -5.811 36.669 1.00 97.69 318 LEU A N 1
ATOM 2548 C CA . LEU A 1 318 ? -15.748 -6.373 37.353 1.00 97.69 318 LEU A CA 1
ATOM 2549 C C . LEU A 1 318 ? -15.899 -7.872 37.054 1.00 97.69 318 LEU A C 1
ATOM 2551 O O . LEU A 1 318 ? -16.147 -8.643 37.981 1.00 97.69 318 LEU A O 1
ATOM 2555 N N . CYS A 1 319 ? -15.726 -8.292 35.797 1.00 97.38 319 CYS A N 1
ATOM 2556 C CA . CYS A 1 319 ? -15.774 -9.699 35.386 1.00 97.38 319 CYS A CA 1
ATOM 2557 C C . CYS A 1 319 ? -14.619 -10.537 35.960 1.00 97.38 319 CYS A C 1
ATOM 2559 O O . CYS A 1 319 ? -14.826 -11.709 36.250 1.00 97.38 319 CYS A O 1
ATOM 2561 N N . ALA A 1 320 ? -13.444 -9.941 36.173 1.00 97.88 320 ALA A N 1
ATOM 2562 C CA . ALA A 1 320 ? -12.285 -10.556 36.832 1.00 97.88 320 ALA A CA 1
ATOM 2563 C C . ALA A 1 320 ? -12.347 -10.482 38.376 1.00 97.88 320 ALA A C 1
ATOM 2565 O O . ALA A 1 320 ? -11.333 -10.618 39.058 1.00 97.88 320 ALA A O 1
ATOM 2566 N N . GLU A 1 321 ? -13.529 -10.192 38.931 1.00 97.12 321 GLU A N 1
ATOM 2567 C CA . GLU A 1 321 ? -13.796 -10.063 40.372 1.00 97.12 321 GLU A CA 1
ATOM 2568 C C . GLU A 1 321 ? -13.013 -8.939 41.090 1.00 97.12 321 GLU A C 1
ATOM 2570 O O . GLU A 1 321 ? -13.085 -8.793 42.310 1.00 97.12 321 GLU A O 1
ATOM 2575 N N . GLN A 1 322 ? -12.353 -8.048 40.344 1.00 98.06 322 GLN A N 1
ATOM 2576 C CA . GLN A 1 322 ? -11.611 -6.888 40.850 1.00 98.06 322 GLN A CA 1
ATOM 2577 C C . GLN A 1 322 ? -12.542 -5.687 41.083 1.00 98.06 322 GLN A C 1
ATOM 2579 O O . GLN A 1 322 ? -12.396 -4.622 40.480 1.00 98.06 322 GLN A O 1
ATOM 2584 N N . THR A 1 323 ? -13.528 -5.855 41.969 1.00 97.44 323 THR A N 1
ATOM 2585 C CA . THR A 1 323 ? -14.621 -4.883 42.182 1.00 97.44 323 THR A CA 1
ATOM 2586 C C . THR A 1 323 ? -14.125 -3.496 42.607 1.00 97.44 323 THR A C 1
ATOM 2588 O O . THR A 1 323 ? -14.629 -2.485 42.116 1.00 97.44 323 THR A O 1
ATOM 2591 N N . ASP A 1 324 ? -13.118 -3.416 43.480 1.00 97.75 324 ASP A N 1
ATOM 2592 C CA . ASP A 1 324 ? -12.559 -2.125 43.904 1.00 97.75 324 ASP A CA 1
ATOM 2593 C C . ASP A 1 324 ? -11.815 -1.420 42.764 1.00 97.75 324 ASP A C 1
ATOM 2595 O O . ASP A 1 324 ? -11.933 -0.202 42.607 1.00 97.75 324 ASP A O 1
ATOM 2599 N N . ARG A 1 325 ? -11.112 -2.179 41.909 1.00 98.12 325 ARG A N 1
ATOM 2600 C CA . ARG A 1 325 ? -10.475 -1.610 40.716 1.00 98.12 325 ARG A CA 1
ATOM 2601 C C . ARG A 1 325 ? -11.523 -1.126 39.719 1.00 98.12 325 ARG A C 1
ATOM 2603 O O . ARG A 1 325 ? -11.398 -0.002 39.244 1.00 98.12 325 ARG A O 1
ATOM 2610 N N . ALA A 1 326 ? -12.576 -1.907 39.473 1.00 98.38 326 ALA A N 1
ATOM 2611 C CA . ALA A 1 326 ? -13.695 -1.506 38.621 1.00 98.38 326 ALA A CA 1
ATOM 2612 C C . ALA A 1 326 ? -14.358 -0.207 39.113 1.00 98.38 326 ALA A C 1
ATOM 2614 O O . ALA A 1 326 ? -14.649 0.682 38.312 1.00 98.38 326 ALA A O 1
ATOM 2615 N N . GLN A 1 327 ? -14.537 -0.057 40.432 1.00 98.00 327 GLN A N 1
ATOM 2616 C CA . GLN A 1 327 ? -15.044 1.177 41.037 1.00 98.00 327 GLN A CA 1
ATOM 2617 C C . GLN A 1 327 ? -14.108 2.363 40.792 1.00 98.00 327 GLN A C 1
ATOM 2619 O O . GLN A 1 327 ? -14.581 3.435 40.411 1.00 98.00 327 GLN A O 1
ATOM 2624 N N . ALA A 1 328 ? -12.800 2.192 40.991 1.00 98.19 328 ALA A N 1
ATOM 2625 C CA . ALA A 1 328 ? -11.826 3.241 40.703 1.00 98.19 328 ALA A CA 1
ATOM 2626 C C . ALA A 1 328 ? -11.872 3.655 39.220 1.00 98.19 328 ALA A C 1
ATOM 2628 O O . ALA A 1 328 ? -11.991 4.846 38.932 1.00 98.19 328 ALA A O 1
ATOM 2629 N N . GLN A 1 329 ? -11.901 2.676 38.306 1.00 98.31 329 GLN A N 1
ATOM 2630 C CA . GLN A 1 329 ? -11.972 2.904 36.857 1.00 98.31 329 GLN A CA 1
ATOM 2631 C C . GLN A 1 329 ? -13.205 3.667 36.447 1.00 98.31 329 GLN A C 1
ATOM 2633 O O . GLN A 1 329 ? -13.117 4.702 35.791 1.00 98.31 329 GLN A O 1
ATOM 2638 N N . ILE A 1 330 ? -14.373 3.191 36.869 1.00 97.06 330 ILE A N 1
ATOM 2639 C CA . ILE A 1 330 ? -15.605 3.833 36.451 1.00 97.06 330 ILE A CA 1
ATOM 2640 C C . ILE A 1 330 ? -15.757 5.219 37.090 1.00 97.06 330 ILE A C 1
ATOM 2642 O O . ILE A 1 330 ? -16.335 6.105 36.472 1.00 97.06 330 ILE A O 1
ATOM 2646 N N . THR A 1 331 ? -15.195 5.458 38.279 1.00 96.31 331 THR A N 1
ATOM 2647 C CA . THR A 1 331 ? -15.184 6.792 38.908 1.00 96.31 331 THR A CA 1
ATOM 2648 C C . THR A 1 331 ? -14.316 7.783 38.127 1.00 96.31 331 THR A C 1
ATOM 2650 O O . THR A 1 331 ? -14.714 8.934 37.966 1.00 96.31 331 THR A O 1
ATOM 2653 N N . ALA A 1 332 ? -13.160 7.342 37.622 1.00 97.50 332 ALA A N 1
ATOM 2654 C CA . ALA A 1 332 ? -12.269 8.158 36.796 1.00 97.50 332 ALA A CA 1
ATOM 2655 C C . ALA A 1 332 ? -12.763 8.320 35.344 1.00 97.50 332 ALA A C 1
ATOM 2657 O O . ALA A 1 332 ? -12.434 9.306 34.683 1.00 97.50 332 ALA A O 1
ATOM 2658 N N . CYS A 1 333 ? -13.578 7.384 34.855 1.00 96.38 333 CYS A N 1
ATOM 2659 C CA . CYS A 1 333 ? -14.138 7.413 33.510 1.00 96.38 333 CYS A CA 1
ATOM 2660 C C . CYS A 1 333 ? -15.068 8.622 33.299 1.00 96.38 333 CYS A C 1
ATOM 2662 O O . CYS A 1 333 ? -16.026 8.830 34.049 1.00 96.38 333 CYS A O 1
ATOM 2664 N N . THR A 1 334 ? -14.832 9.387 32.230 1.00 95.88 334 THR A N 1
ATOM 2665 C CA . THR A 1 334 ? -15.611 10.586 31.865 1.00 95.88 334 THR A CA 1
ATOM 2666 C C . THR A 1 334 ? -16.699 10.330 30.820 1.00 95.88 334 THR A C 1
ATOM 2668 O O . THR A 1 334 ? -17.416 11.262 30.462 1.00 95.88 334 THR A O 1
ATOM 2671 N N . ASP A 1 335 ? -16.852 9.088 30.350 1.00 96.38 335 ASP A N 1
ATOM 2672 C CA . ASP A 1 335 ? -17.864 8.698 29.365 1.00 96.38 335 ASP A CA 1
ATOM 2673 C C . ASP A 1 335 ? -19.285 8.906 29.940 1.00 96.38 335 ASP A C 1
ATOM 2675 O O . ASP A 1 335 ? -19.642 8.261 30.941 1.00 96.38 335 ASP A O 1
ATOM 2679 N N . PRO A 1 336 ? -20.094 9.814 29.351 1.00 95.94 336 PRO A N 1
ATOM 2680 C CA . PRO A 1 336 ? -21.449 10.097 29.808 1.00 95.94 336 PRO A CA 1
ATOM 2681 C C . PRO A 1 336 ? -22.498 9.192 29.144 1.00 95.94 336 PRO A C 1
ATOM 2683 O O . PRO A 1 336 ? -23.693 9.404 29.355 1.00 95.94 336 PRO A O 1
ATOM 2686 N N . SER A 1 337 ? -22.087 8.237 28.302 1.00 97.19 337 SER A N 1
ATOM 2687 C CA . SER A 1 337 ? -23.005 7.429 27.505 1.00 97.19 337 SER A CA 1
ATOM 2688 C C . SER A 1 337 ? -23.947 6.575 28.366 1.00 97.19 337 SER A C 1
ATOM 2690 O O . SER A 1 337 ? -23.593 6.159 29.478 1.00 97.19 337 SER A O 1
ATOM 2692 N N . PRO A 1 338 ? -25.137 6.225 27.843 1.00 97.56 338 PRO A N 1
ATOM 2693 C CA . PRO A 1 338 ? -26.044 5.289 28.509 1.00 97.56 338 PRO A CA 1
ATOM 2694 C C . PRO A 1 338 ? -25.386 3.934 28.808 1.00 97.56 338 PRO A C 1
ATOM 2696 O O . PRO A 1 338 ? -25.624 3.351 29.866 1.00 97.56 338 PRO A O 1
ATOM 2699 N N . LYS A 1 339 ? -24.484 3.475 27.928 1.00 96.94 339 LYS A N 1
ATOM 2700 C CA . LYS A 1 339 ? -23.658 2.278 28.142 1.00 96.94 339 LYS A CA 1
ATOM 2701 C C . LYS A 1 339 ? -22.753 2.420 29.370 1.00 96.94 339 LYS A C 1
ATOM 2703 O O . LYS A 1 339 ? -22.707 1.512 30.199 1.00 96.94 339 LYS A O 1
ATOM 2708 N N . ALA A 1 340 ? -22.046 3.541 29.511 1.00 97.81 340 ALA A N 1
ATOM 2709 C CA . ALA A 1 340 ? -21.200 3.790 30.677 1.00 97.81 340 ALA A CA 1
ATOM 2710 C C . ALA A 1 340 ? -22.021 3.872 31.969 1.00 97.81 340 ALA A C 1
ATOM 2712 O O . ALA A 1 340 ? -21.624 3.307 32.988 1.00 97.81 340 ALA A O 1
ATOM 2713 N N . ALA A 1 341 ? -23.196 4.507 31.926 1.00 98.19 341 ALA A N 1
ATOM 2714 C CA . ALA A 1 341 ? -24.129 4.524 33.052 1.00 98.19 341 ALA A CA 1
ATOM 2715 C C . ALA A 1 341 ? -24.601 3.109 33.434 1.00 98.19 341 ALA A C 1
ATOM 2717 O O . ALA A 1 341 ? -24.625 2.762 34.613 1.00 98.19 341 ALA A O 1
ATOM 2718 N N . TYR A 1 342 ? -24.893 2.249 32.456 1.00 98.19 342 TYR A N 1
ATOM 2719 C CA . TYR A 1 342 ? -25.233 0.851 32.724 1.00 98.19 342 TYR A CA 1
ATOM 2720 C C . TYR A 1 342 ? -24.092 0.104 33.437 1.00 98.19 342 TYR A C 1
ATOM 2722 O O . TYR A 1 342 ? -24.329 -0.577 34.434 1.00 98.19 342 TYR A O 1
ATOM 2730 N N . VAL A 1 343 ? -22.840 0.284 33.000 1.00 98.25 343 VAL A N 1
ATOM 2731 C CA . VAL A 1 343 ? -21.675 -0.317 33.677 1.00 98.25 343 VAL A CA 1
ATOM 2732 C C . VAL A 1 343 ? -21.485 0.248 35.091 1.00 98.25 343 VAL A C 1
ATOM 2734 O O . VAL A 1 343 ? -21.222 -0.524 36.011 1.00 98.25 343 VAL A O 1
ATOM 2737 N N . ARG A 1 344 ? -21.702 1.555 35.315 1.00 98.38 344 ARG A N 1
ATOM 2738 C CA . ARG A 1 344 ? -21.718 2.145 36.672 1.00 98.38 344 ARG A CA 1
ATOM 2739 C C . ARG A 1 344 ? -22.746 1.459 37.571 1.00 98.38 344 ARG A C 1
ATOM 2741 O O . ARG A 1 344 ? -22.429 1.155 38.718 1.00 98.38 344 ARG A O 1
ATOM 2748 N N . ALA A 1 345 ? -23.940 1.168 37.051 1.00 98.31 345 ALA A N 1
ATOM 2749 C CA . ALA A 1 345 ? -24.966 0.453 37.802 1.00 98.31 345 ALA A CA 1
ATOM 2750 C C . ALA A 1 345 ? -24.528 -0.975 38.172 1.00 98.31 345 ALA A C 1
ATOM 2752 O O . ALA A 1 345 ? -24.743 -1.390 39.308 1.00 98.31 345 ALA A O 1
ATOM 2753 N N . LEU A 1 346 ? -23.872 -1.712 37.265 1.00 98.50 346 LEU A N 1
ATOM 2754 C CA . LEU A 1 346 ? -23.334 -3.049 37.569 1.00 98.50 346 LEU A CA 1
ATOM 2755 C C . LEU A 1 346 ? -22.307 -3.007 38.708 1.00 98.50 346 LEU A C 1
ATOM 2757 O O . LEU A 1 346 ? -22.370 -3.810 39.638 1.00 98.50 346 LEU A O 1
ATOM 2761 N N . VAL A 1 347 ? -21.381 -2.044 38.665 1.00 98.25 347 VAL A N 1
ATOM 2762 C CA . VAL A 1 347 ? -20.373 -1.876 39.720 1.00 98.25 347 VAL A CA 1
ATOM 2763 C C . VAL A 1 347 ? -21.036 -1.502 41.053 1.00 98.25 347 VAL A C 1
ATOM 2765 O O . VAL A 1 347 ? -20.707 -2.086 42.086 1.00 98.25 347 VAL A O 1
ATOM 2768 N N . ALA A 1 348 ? -22.012 -0.590 41.039 1.00 98.12 348 ALA A N 1
ATOM 2769 C CA . ALA A 1 348 ? -22.777 -0.209 42.227 1.00 98.12 348 ALA A CA 1
ATOM 2770 C C . ALA A 1 348 ? -23.547 -1.396 42.835 1.00 98.12 348 ALA A C 1
ATOM 2772 O O . ALA A 1 348 ? -23.551 -1.566 44.056 1.00 98.12 348 ALA A O 1
ATOM 2773 N N . ALA A 1 349 ? -24.133 -2.258 41.999 1.00 98.00 349 ALA A N 1
ATOM 2774 C CA . ALA A 1 349 ? -24.840 -3.458 42.440 1.00 98.00 349 ALA A CA 1
ATOM 2775 C C . ALA A 1 349 ? -23.911 -4.427 43.180 1.00 98.00 349 ALA A C 1
ATOM 2777 O O . ALA A 1 349 ? -24.235 -4.864 44.284 1.00 98.00 349 ALA A O 1
ATOM 2778 N N . ARG A 1 350 ? -22.709 -4.674 42.642 1.00 97.19 350 ARG A N 1
ATOM 2779 C CA . ARG A 1 350 ? -21.678 -5.508 43.286 1.00 97.19 350 ARG A CA 1
ATOM 2780 C C . ARG A 1 350 ? -21.253 -4.972 44.660 1.00 97.19 350 ARG A C 1
ATOM 2782 O O . ARG A 1 350 ? -20.844 -5.728 45.537 1.00 97.19 350 ARG A O 1
ATOM 2789 N N . ARG A 1 351 ? -21.367 -3.656 44.850 1.00 96.56 351 ARG A N 1
ATOM 2790 C CA . ARG A 1 351 ? -21.069 -2.943 46.102 1.00 96.56 351 ARG A CA 1
ATOM 2791 C C . ARG A 1 351 ? -22.281 -2.785 47.025 1.00 96.56 351 ARG A C 1
ATOM 2793 O O . ARG A 1 351 ? -22.144 -2.192 48.091 1.00 96.56 351 ARG A O 1
ATOM 2800 N N . ASN A 1 352 ? -23.439 -3.331 46.653 1.00 96.12 352 ASN A N 1
ATOM 2801 C CA . ASN A 1 352 ? -24.712 -3.189 47.362 1.00 96.12 352 ASN A CA 1
ATOM 2802 C C . ASN A 1 352 ? -25.189 -1.729 47.524 1.00 96.12 352 ASN A C 1
ATOM 2804 O O . ASN A 1 352 ? -25.923 -1.415 48.463 1.00 96.12 352 ASN A O 1
ATOM 2808 N N . ASP A 1 353 ? -24.827 -0.832 46.602 1.00 96.94 353 ASP A N 1
ATOM 2809 C CA . ASP A 1 353 ? -25.271 0.566 46.611 1.00 96.94 353 ASP A CA 1
ATOM 2810 C C . ASP A 1 353 ? -26.571 0.738 45.808 1.00 96.94 353 ASP A C 1
ATOM 2812 O O . ASP A 1 353 ? -26.566 1.091 44.627 1.00 96.94 353 ASP A O 1
ATOM 2816 N N . LYS A 1 354 ? -27.719 0.465 46.450 1.00 96.50 354 LYS A N 1
ATOM 2817 C CA . LYS A 1 354 ? -29.047 0.568 45.806 1.00 96.50 354 LYS A CA 1
ATOM 2818 C C . LYS A 1 354 ? -29.289 1.957 45.198 1.00 96.50 354 LYS A C 1
ATOM 2820 O O . LYS A 1 354 ? -29.884 2.054 44.124 1.00 96.50 354 LYS A O 1
ATOM 2825 N N . ALA A 1 355 ? -28.897 3.021 45.899 1.00 97.56 355 ALA A N 1
ATOM 2826 C CA . ALA A 1 355 ? -29.193 4.385 45.471 1.00 97.56 355 ALA A CA 1
ATOM 2827 C C . ALA A 1 355 ? -28.471 4.702 44.157 1.00 97.56 355 ALA A C 1
ATOM 2829 O O . ALA A 1 355 ? -29.097 5.189 43.213 1.00 97.56 355 ALA A O 1
ATOM 2830 N N . GLU A 1 356 ? -27.190 4.340 44.072 1.00 97.75 356 GLU A N 1
ATOM 2831 C CA . GLU A 1 356 ? -26.399 4.536 42.862 1.00 97.75 356 GLU A CA 1
ATOM 2832 C C . GLU A 1 356 ? -26.865 3.623 41.715 1.00 97.75 356 GLU A C 1
ATOM 2834 O O . GLU A 1 356 ? -26.956 4.084 40.576 1.00 97.75 356 GLU A O 1
ATOM 2839 N N . VAL A 1 357 ? -27.262 2.371 41.997 1.00 98.25 357 VAL A N 1
ATOM 2840 C CA . VAL A 1 357 ? -27.864 1.470 40.989 1.00 98.25 357 VAL A CA 1
ATOM 2841 C C . VAL A 1 357 ? -29.056 2.136 40.302 1.00 98.25 357 VAL A C 1
ATOM 2843 O O . VAL A 1 357 ? -29.094 2.223 39.073 1.00 98.25 357 VAL A O 1
ATOM 2846 N N . LEU A 1 358 ? -30.024 2.633 41.077 1.00 97.62 358 LEU A N 1
ATOM 2847 C CA . LEU A 1 358 ? -31.226 3.260 40.523 1.00 97.62 358 LEU A CA 1
ATOM 2848 C C . LEU A 1 358 ? -30.897 4.558 39.775 1.00 97.62 358 LEU A C 1
ATOM 2850 O O . LEU A 1 358 ? -31.413 4.783 38.678 1.00 97.62 358 LEU A O 1
ATOM 2854 N N . ALA A 1 359 ? -30.009 5.389 40.330 1.00 97.75 359 ALA A N 1
ATOM 2855 C CA . ALA A 1 359 ? -29.601 6.645 39.708 1.00 97.75 359 ALA A CA 1
ATOM 2856 C C . ALA A 1 359 ? -28.927 6.426 38.343 1.00 97.75 359 ALA A C 1
ATOM 2858 O O . ALA A 1 359 ? -29.192 7.161 37.388 1.00 97.75 359 ALA A O 1
ATOM 2859 N N . GLN A 1 360 ? -28.069 5.413 38.229 1.00 98.06 360 GLN A N 1
ATOM 2860 C CA . GLN A 1 360 ? -27.337 5.125 36.999 1.00 98.06 360 GLN A CA 1
ATOM 2861 C C . GLN A 1 360 ? -28.194 4.391 35.965 1.00 98.06 360 GLN A C 1
ATOM 2863 O O . GLN A 1 360 ? -28.134 4.737 34.785 1.00 98.06 360 GLN A O 1
ATOM 2868 N N . LEU A 1 361 ? -29.077 3.474 36.376 1.00 97.69 361 LEU A N 1
ATOM 2869 C CA . LEU A 1 361 ? -30.047 2.873 35.454 1.00 97.69 361 LEU A CA 1
ATOM 2870 C C . LEU A 1 361 ? -31.022 3.913 34.882 1.00 97.69 361 LEU A C 1
ATOM 2872 O O . LEU A 1 361 ? -31.373 3.831 33.708 1.00 97.69 361 LEU A O 1
ATOM 2876 N N . HIS A 1 362 ? -31.401 4.936 35.655 1.00 96.62 362 HIS A N 1
ATOM 2877 C CA . HIS A 1 362 ? -32.208 6.043 35.136 1.00 96.62 362 HIS A CA 1
ATOM 2878 C C . HIS A 1 362 ? -31.472 6.837 34.046 1.00 96.62 362 HIS A C 1
ATOM 2880 O O . HIS A 1 362 ? -32.088 7.279 33.080 1.00 96.62 362 HIS A O 1
ATOM 2886 N N . LYS A 1 363 ? -30.149 7.013 34.157 1.00 97.00 363 LYS A N 1
ATOM 2887 C CA . LYS A 1 363 ? -29.341 7.626 33.086 1.00 97.00 363 LYS A CA 1
ATOM 2888 C C . LYS A 1 363 ? -29.220 6.696 31.874 1.00 97.00 363 LYS A C 1
ATOM 2890 O O . LYS A 1 363 ? -29.355 7.149 30.742 1.00 97.00 363 LYS A O 1
ATOM 2895 N N . ALA A 1 364 ? -29.022 5.396 32.107 1.00 97.19 364 ALA A N 1
ATOM 2896 C CA . ALA A 1 364 ? -28.948 4.385 31.052 1.00 97.19 364 ALA A CA 1
ATOM 2897 C C . ALA A 1 364 ? -30.262 4.246 30.258 1.00 97.19 364 ALA A C 1
ATOM 2899 O O . ALA A 1 364 ? -30.233 3.869 29.089 1.00 97.19 364 ALA A O 1
ATOM 2900 N N . ALA A 1 365 ? -31.402 4.610 30.857 1.00 95.19 365 ALA A N 1
ATOM 2901 C CA . ALA A 1 365 ? -32.727 4.580 30.236 1.00 95.19 365 ALA A CA 1
ATOM 2902 C C . ALA A 1 365 ? -32.862 5.434 28.963 1.00 95.19 365 ALA A C 1
ATOM 2904 O O . ALA A 1 365 ? -33.797 5.221 28.194 1.00 95.19 365 ALA A O 1
ATOM 2905 N N . ALA A 1 366 ? -31.933 6.366 28.712 1.00 94.69 366 ALA A N 1
ATOM 2906 C CA . ALA A 1 366 ? -31.860 7.093 27.445 1.00 94.69 366 ALA A CA 1
ATOM 2907 C C . ALA A 1 366 ? -31.704 6.156 26.227 1.00 94.69 366 ALA A C 1
ATOM 2909 O O . ALA A 1 366 ? -32.100 6.518 25.122 1.00 94.69 366 ALA A O 1
ATOM 2910 N N . GLU A 1 367 ? -31.189 4.940 26.431 1.00 95.12 367 GLU A N 1
ATOM 2911 C CA . GLU A 1 367 ? -31.207 3.850 25.457 1.00 95.12 367 GLU A CA 1
ATOM 2912 C C . GLU A 1 367 ? -31.941 2.629 26.055 1.00 95.12 367 GLU A C 1
ATOM 2914 O O . GLU A 1 367 ? -31.370 1.905 26.880 1.00 95.12 367 GLU A O 1
ATOM 2919 N N . PRO A 1 368 ? -33.190 2.341 25.633 1.00 92.81 368 PRO A N 1
ATOM 2920 C CA . PRO A 1 368 ? -34.041 1.319 26.261 1.00 92.81 368 PRO A CA 1
ATOM 2921 C C . PRO A 1 368 ? -33.432 -0.090 26.328 1.00 92.81 368 PRO A C 1
ATOM 2923 O O . PRO A 1 368 ? -33.744 -0.863 27.236 1.00 92.81 368 PRO A O 1
ATOM 2926 N N . GLN A 1 369 ? -32.515 -0.418 25.410 1.00 94.88 369 GLN A N 1
ATOM 2927 C CA . GLN A 1 369 ? -31.804 -1.700 25.389 1.00 94.88 369 GLN A CA 1
ATOM 2928 C C . GLN A 1 369 ? -31.100 -2.027 26.717 1.00 94.88 369 GLN A C 1
ATOM 2930 O O . GLN A 1 369 ? -31.047 -3.195 27.106 1.00 94.88 369 GLN A O 1
ATOM 2935 N N . TRP A 1 370 ? -30.610 -1.019 27.449 1.00 95.75 370 TRP A N 1
ATOM 2936 C CA . TRP A 1 370 ? -29.924 -1.233 28.725 1.00 95.75 370 TRP A CA 1
ATOM 2937 C C . TRP A 1 370 ? -30.888 -1.601 29.853 1.00 95.75 370 TRP A C 1
ATOM 2939 O O . TRP A 1 370 ? -30.544 -2.423 30.699 1.00 95.75 370 TRP A O 1
ATOM 2949 N N . LEU A 1 371 ? -32.117 -1.074 29.841 1.00 94.44 371 LEU A N 1
ATOM 2950 C CA . LEU A 1 371 ? -33.156 -1.474 30.796 1.00 94.44 371 LEU A CA 1
ATOM 2951 C C . LEU A 1 371 ? -33.680 -2.882 30.504 1.00 94.44 371 LEU A C 1
ATOM 2953 O O . LEU A 1 371 ? -33.850 -3.678 31.428 1.00 94.44 371 LEU A O 1
ATOM 2957 N N . ASN A 1 372 ? -33.855 -3.214 29.221 1.00 92.06 372 ASN A N 1
ATOM 2958 C CA . ASN A 1 372 ? -34.219 -4.567 28.798 1.00 92.06 372 ASN A CA 1
ATOM 2959 C C . ASN A 1 372 ? -33.165 -5.585 29.245 1.00 92.06 372 ASN A C 1
ATOM 2961 O O . ASN A 1 372 ? -33.506 -6.655 29.748 1.00 92.06 372 ASN A O 1
ATOM 2965 N N . ARG A 1 373 ? -31.880 -5.227 29.127 1.00 94.75 373 ARG A N 1
ATOM 2966 C CA . ARG A 1 373 ? -30.781 -6.042 29.643 1.00 94.75 373 ARG A CA 1
ATOM 2967 C C . ARG A 1 373 ? -30.813 -6.145 31.173 1.00 94.75 373 ARG A C 1
ATOM 2969 O O . ARG A 1 373 ? -30.723 -7.254 31.696 1.00 94.75 373 ARG A O 1
ATOM 2976 N N . ALA A 1 374 ? -31.001 -5.028 31.882 1.00 96.00 374 ALA A N 1
ATOM 2977 C CA . ALA A 1 374 ? -31.033 -4.984 33.348 1.00 96.00 374 ALA A CA 1
ATOM 2978 C C . ALA A 1 374 ? -32.087 -5.927 33.954 1.00 96.00 374 ALA A C 1
ATOM 2980 O O . ALA A 1 374 ? -31.847 -6.534 34.997 1.00 96.00 374 ALA A O 1
ATOM 2981 N N . ALA A 1 375 ? -33.242 -6.077 33.296 1.00 93.25 375 ALA A N 1
ATOM 2982 C CA . ALA A 1 375 ? -34.341 -6.918 33.771 1.00 93.25 375 ALA A CA 1
ATOM 2983 C C . ALA A 1 375 ? -33.950 -8.398 33.961 1.00 93.25 375 ALA A C 1
ATOM 2985 O O . ALA A 1 375 ? -34.519 -9.066 34.822 1.00 93.25 375 ALA A O 1
ATOM 2986 N N . GLY A 1 376 ? -32.991 -8.901 33.173 1.00 93.06 376 GLY A N 1
ATOM 2987 C CA . GLY A 1 376 ? -32.504 -10.285 33.234 1.00 93.06 376 GLY A CA 1
ATOM 2988 C C . GLY A 1 376 ? -31.078 -10.444 33.768 1.00 93.06 376 GLY A C 1
ATOM 2989 O O . GLY A 1 376 ? -30.590 -11.568 33.856 1.00 93.06 376 GLY A O 1
ATOM 2990 N N . GLU A 1 377 ? -30.399 -9.351 34.112 1.00 95.50 377 GLU A N 1
ATOM 2991 C CA . GLU A 1 377 ? -28.993 -9.372 34.516 1.00 95.50 377 GLU A CA 1
ATOM 2992 C C . GLU A 1 377 ? -28.829 -9.879 35.956 1.00 95.50 377 GLU A C 1
ATOM 2994 O O . GLU A 1 377 ? -29.474 -9.390 36.890 1.00 95.50 377 GLU A O 1
ATOM 2999 N N . VAL A 1 378 ? -27.943 -10.860 36.145 1.00 94.75 378 VAL A N 1
ATOM 3000 C CA . VAL A 1 378 ? -27.796 -11.570 37.429 1.00 94.75 378 VAL A CA 1
ATOM 3001 C C . VAL A 1 378 ? -27.225 -10.659 38.512 1.00 94.75 378 VAL A C 1
ATOM 3003 O O . VAL A 1 378 ? -27.599 -10.801 39.678 1.00 94.75 378 VAL A O 1
ATOM 3006 N N . GLU A 1 379 ? -26.401 -9.679 38.138 1.00 94.88 379 GLU A N 1
ATOM 3007 C CA . GLU A 1 379 ? -25.880 -8.678 39.078 1.00 94.88 379 GLU A CA 1
ATOM 3008 C C . GLU A 1 379 ? -26.988 -7.853 39.742 1.00 94.88 379 GLU A C 1
ATOM 3010 O O . GLU A 1 379 ? -26.833 -7.397 40.872 1.00 94.88 379 GLU A O 1
ATOM 3015 N N . PHE A 1 380 ? -28.159 -7.724 39.107 1.00 97.31 380 PHE A N 1
ATOM 3016 C CA . PHE A 1 380 ? -29.297 -7.019 39.695 1.00 97.31 380 PHE A CA 1
ATOM 3017 C C . PHE A 1 380 ? -30.291 -7.930 40.421 1.00 97.31 380 PHE A C 1
ATOM 3019 O O . PHE A 1 380 ? -31.343 -7.462 40.861 1.00 97.31 380 PHE A O 1
ATOM 3026 N N . ARG A 1 381 ? -29.975 -9.217 40.612 1.00 95.69 381 ARG A N 1
ATOM 3027 C CA . ARG A 1 381 ? -30.895 -10.196 41.217 1.00 95.69 381 ARG A CA 1
ATOM 3028 C C . ARG A 1 381 ? -31.428 -9.768 42.586 1.00 95.69 381 ARG A C 1
ATOM 3030 O O . ARG A 1 381 ? -32.582 -10.056 42.905 1.00 95.69 381 ARG A O 1
ATOM 3037 N N . ALA A 1 382 ? -30.617 -9.073 43.384 1.00 95.75 382 ALA A N 1
ATOM 3038 C CA . ALA A 1 382 ? -31.025 -8.550 44.690 1.00 95.75 382 ALA A CA 1
ATOM 3039 C C . ALA A 1 382 ? -32.173 -7.521 44.599 1.00 95.75 382 ALA A C 1
ATOM 3041 O O . ALA A 1 382 ? -32.942 -7.376 45.548 1.00 95.75 382 ALA A O 1
ATOM 3042 N N . TYR A 1 383 ? -32.332 -6.858 43.451 1.00 95.94 383 TYR A N 1
ATOM 3043 C CA . TYR A 1 383 ? -33.296 -5.780 43.220 1.00 95.94 383 TYR A CA 1
ATOM 3044 C C . TYR A 1 383 ? -34.550 -6.226 42.454 1.00 95.94 383 TYR A C 1
ATOM 3046 O O . TYR A 1 383 ? -35.487 -5.452 42.311 1.00 95.94 383 TYR A O 1
ATOM 3054 N N . TRP A 1 384 ? -34.653 -7.480 42.004 1.00 94.62 384 TRP A N 1
ATOM 3055 C CA . TRP A 1 384 ? -35.805 -7.946 41.208 1.00 94.62 384 TRP A CA 1
ATOM 3056 C C . TRP A 1 384 ? -37.157 -7.938 41.933 1.00 94.62 384 TRP A C 1
ATOM 3058 O O . TRP A 1 384 ? -38.196 -8.082 41.294 1.00 94.62 384 TRP A O 1
ATOM 3068 N N . LYS A 1 385 ? -37.161 -7.798 43.262 1.00 94.81 385 LYS A N 1
ATOM 3069 C CA . LYS A 1 385 ? -38.380 -7.619 44.071 1.00 94.81 385 LYS A CA 1
ATOM 3070 C C . LYS A 1 385 ? -38.581 -6.173 44.528 1.00 94.81 385 LYS A C 1
ATOM 3072 O O . LYS A 1 385 ? -39.570 -5.884 45.194 1.00 94.81 385 LYS A O 1
ATOM 3077 N N . ASP A 1 386 ? -37.641 -5.292 44.207 1.00 95.69 386 ASP A N 1
ATOM 3078 C CA . ASP A 1 386 ? -37.677 -3.891 44.588 1.00 95.69 386 ASP A CA 1
ATOM 3079 C C . ASP A 1 386 ? -38.626 -3.112 43.672 1.00 95.69 386 ASP A C 1
ATOM 3081 O O . ASP A 1 386 ? -38.539 -3.201 42.447 1.00 95.69 386 ASP A O 1
ATOM 3085 N N . ALA A 1 387 ? -39.559 -2.365 44.265 1.00 95.12 387 ALA A N 1
ATOM 3086 C CA . ALA A 1 387 ? -40.601 -1.677 43.510 1.00 95.12 387 ALA A CA 1
ATOM 3087 C C . ALA A 1 387 ? -40.030 -0.604 42.567 1.00 95.12 387 ALA A C 1
ATOM 3089 O O . ALA A 1 387 ? -40.496 -0.500 41.430 1.00 95.12 387 ALA A O 1
ATOM 3090 N N . ASP A 1 388 ? -39.006 0.136 43.007 1.00 94.31 388 ASP A N 1
ATOM 3091 C CA . ASP A 1 388 ? -38.380 1.204 42.221 1.00 94.31 388 ASP A CA 1
ATOM 3092 C C . ASP A 1 388 ? -37.637 0.613 41.018 1.00 94.31 388 ASP A C 1
ATOM 3094 O O . ASP A 1 388 ? -37.807 1.070 39.886 1.00 94.31 388 ASP A O 1
ATOM 3098 N N . PHE A 1 389 ? -36.871 -0.462 41.243 1.00 95.69 389 PHE A N 1
ATOM 3099 C CA . PHE A 1 389 ? -36.186 -1.185 40.170 1.00 95.69 389 PHE A CA 1
ATOM 3100 C C . PHE A 1 389 ? -37.176 -1.760 39.152 1.00 95.69 389 PHE A C 1
ATOM 3102 O O . PHE A 1 389 ? -37.012 -1.553 37.950 1.00 95.69 389 PHE A O 1
ATOM 3109 N N . ILE A 1 390 ? -38.229 -2.448 39.617 1.00 94.69 390 ILE A N 1
ATOM 3110 C CA . ILE A 1 390 ? -39.266 -3.028 38.749 1.00 94.69 390 ILE A CA 1
ATOM 3111 C C . ILE A 1 390 ? -39.932 -1.942 37.900 1.00 94.69 390 ILE A C 1
ATOM 3113 O O . ILE A 1 390 ? -40.149 -2.157 36.707 1.00 94.69 390 ILE A O 1
ATOM 3117 N N . ALA A 1 391 ? -40.276 -0.798 38.499 1.00 92.62 391 ALA A N 1
ATOM 3118 C CA . ALA A 1 391 ? -40.888 0.317 37.785 1.00 92.62 391 ALA A CA 1
ATOM 3119 C C . ALA A 1 391 ? -39.963 0.850 36.683 1.00 92.62 391 ALA A C 1
ATOM 3121 O O . ALA A 1 391 ? -40.413 1.063 35.556 1.00 92.62 391 ALA A O 1
ATOM 3122 N N . LEU A 1 392 ? -38.669 0.984 36.985 1.00 91.50 392 LEU A N 1
ATOM 3123 C CA . LEU A 1 392 ? -37.667 1.471 36.046 1.00 91.50 392 LEU A CA 1
ATOM 3124 C C . LEU A 1 392 ? -37.486 0.522 34.852 1.00 91.50 392 LEU A C 1
ATOM 3126 O O . LEU A 1 392 ? -37.590 0.957 33.707 1.00 91.50 392 LEU A O 1
ATOM 3130 N N . VAL A 1 393 ? -37.282 -0.779 35.092 1.00 90.12 393 VAL A N 1
ATOM 3131 C CA . VAL A 1 393 ? -37.035 -1.737 33.998 1.00 90.12 393 VAL A CA 1
ATOM 3132 C C . VAL A 1 393 ? -38.293 -2.049 33.183 1.00 90.12 393 VAL A C 1
ATOM 3134 O O . VAL A 1 393 ? -38.199 -2.211 31.969 1.00 90.12 393 VAL A O 1
ATOM 3137 N N . LYS A 1 394 ? -39.490 -2.053 33.795 1.00 82.50 394 LYS A N 1
ATOM 3138 C CA . LYS A 1 394 ? -40.757 -2.208 33.053 1.00 82.50 394 LYS A CA 1
ATOM 3139 C C . LYS A 1 394 ? -41.064 -1.007 32.159 1.00 82.50 394 LYS A C 1
ATOM 3141 O O . LYS A 1 394 ? -41.616 -1.193 31.077 1.00 82.50 394 LYS A O 1
ATOM 3146 N N . GLY A 1 395 ? -40.679 0.203 32.569 1.00 66.12 395 GLY A N 1
ATOM 3147 C CA . GLY A 1 395 ? -40.799 1.398 31.731 1.00 66.12 395 GLY A CA 1
ATOM 3148 C C . GLY A 1 395 ? -39.971 1.326 30.441 1.00 66.12 395 GLY A C 1
ATOM 3149 O O . GLY A 1 395 ? -40.368 1.914 29.443 1.00 66.12 395 GLY A O 1
ATOM 3150 N N . GLY A 1 396 ? -38.871 0.562 30.436 1.00 58.25 396 GLY A N 1
ATOM 3151 C CA . GLY A 1 396 ? -38.027 0.330 29.255 1.00 58.25 396 GLY A CA 1
ATOM 3152 C C . GLY A 1 396 ? -38.532 -0.764 28.308 1.00 58.25 396 GLY A C 1
ATOM 3153 O O . GLY A 1 396 ? -38.180 -0.758 27.134 1.00 58.25 396 GLY A O 1
ATOM 3154 N N . THR A 1 397 ? -39.389 -1.671 28.791 1.00 49.69 397 THR A N 1
ATOM 3155 C CA . THR A 1 397 ? -39.960 -2.775 27.990 1.00 49.69 397 THR A CA 1
ATOM 3156 C C . THR A 1 397 ? -41.156 -2.384 27.113 1.00 49.69 397 THR A C 1
ATOM 3158 O O . THR A 1 397 ? -41.724 -3.240 26.439 1.00 49.69 397 THR A O 1
ATOM 3161 N N . ALA A 1 398 ? -41.566 -1.114 27.125 1.00 41.25 398 ALA A N 1
ATOM 3162 C CA . ALA A 1 398 ? -42.686 -0.610 26.338 1.00 41.25 398 ALA A CA 1
ATOM 3163 C C . ALA A 1 398 ? -42.190 0.235 25.154 1.00 41.25 398 ALA A C 1
ATOM 3165 O O . ALA A 1 398 ? -42.207 1.459 25.243 1.00 41.25 398 ALA A O 1
ATOM 3166 N N . LEU A 1 399 ? -41.748 -0.423 24.076 1.00 37.00 399 LEU A N 1
ATOM 3167 C CA . LEU A 1 399 ? -41.707 0.082 22.693 1.00 37.00 399 LEU A CA 1
ATOM 3168 C C . LEU A 1 399 ? -41.460 -1.076 21.721 1.00 37.00 399 LEU A C 1
ATOM 3170 O O . LEU A 1 399 ? -40.428 -1.767 21.886 1.00 37.00 399 LEU A O 1
#

pLDDT: mean 91.61, std 8.43, range [37.0, 98.69]

Sequence (399 aa):
MQGKGEALLQFIINKHDINLDLGRNREELQQMQAALGPVLRDSLATVNQLTIYGMASADGSLNFNTGLAARRAASAKKWLMDQLAISPRLAQKFKVGSRPEGWEPVLEAMRKDGHPDSLKVQEILERFAGQSDDKAEYYIRRLACWNDIKNNYLQKDRKVVYEYSYTLKSFTTNEELLEMYTKRPDAFNEEELLKVASLKEEPEEKEAVYRTTLHYYPQSVTAAHNLAALLLRKGAYAEAEKVLELLPAEQLELRNLRAVLALVHGDYHAAIAGWEADTINADTRYNLGLAYALLHRFDDAYRWLQEFEDTNAALVSLCAEQTDRAQAQITACTDPSPKAAYVRALVAARRNDKAEVLAQLHKAAAEPQWLNRAAGEVEFRAYWKDADFIALVKGGTAL

Organism: NCBI:txid749906

Radius of gyration: 37.94 Å; chains: 1; bounding box: 82×56×97 Å

=== Feature glossary ===
The record interleaves many kinds of information about one protein. Here is each kind framed as the question it answers.

Q: What does the local fold look like, residue by residue?
A: A 3Di character summarizes, for each residue, the relative orientation of the Cα frame of its nearest spatial neighbor. Because it encodes fold topology rather than chemistry, 3Di alignments detect remote structural similarity that sequence alignment misses.

Q: Which residues are in helices, strands, or loops?
A: Secondary structure is the local, repeating backbone conformation. DSSP classifies it into eight states by reading the hydrogen-bond network: three helix types (H, G, I), two β types (E, B), two non-regular types (T, S), and unstructured coil (-).

Q: How big and how compact is the whole molecule?
A: Three whole-structure scalars: the radius of gyration (RMS distance of Cα from centroid, in Å), the count of Cα–Cα contacts (pairs closer than 8 Å and separated by more than four residues in sequence — i.e. tertiary, not local, contacts), and the bounding-box dimensions. Together they distinguish compact globular folds from extended fibres or disordered chains.

Q: How confident is the AlphaFold model at each residue?
A: For AlphaFold models, the B-factor field carries pLDDT — the model's own estimate of local accuracy on a 0–100 scale. Regions with pLDDT<50 should be treated as essentially unmodeled; they often correspond to intrinsically disordered segments.

Q: What family and function is it annotated with?
A: Functional annotations link the protein to curated databases. InterPro entries identify conserved domains and families by matching the sequence against member-database signatures (Pfam, PROSITE, CDD, …). Gene Ontology (GO) terms describe molecular function, biological process, and cellular component in a controlled vocabulary. CATH places the structure in a hierarchical fold classification (Class/Architecture/Topology/Homologous-superfamily). The organism is the source species.

Q: What known structures does this most resemble?
A: Nearest PDB neighbors are the top structural matches found by Foldseek when searching this structure against the entire Protein Data Bank. Each hit reports a TM-score (0 to 1; >0.5 almost always implies the same fold) and an E-value. These are *structural* homologs — they may share no detectable sequence similarity.

Q: Which residues are buried vs exposed?
A: Solvent-accessible surface area (SASA) is the area in Å² traced out by the centre of a 1.4 Å probe sphere (a water molecule) rolled over the protein's van der Waals surface (Shrake–Rupley / Lee–Richards construction). Buried residues have near-zero SASA; fully exposed residues can exceed 200 Å². The total SASA scales roughly with the number of surface residues.

Q: What are the backbone torsion angles?
A: φ (phi) and ψ (psi) are the two rotatable backbone dihedrals per residue: φ is the C(i-1)–N–Cα–C torsion, ψ is the N–Cα–C–N(i+1) torsion, both in degrees on (−180°, 180°]. α-helical residues cluster near (−60°, −45°); β-strand residues near (−120°, +130°). A Ramachandran plot is simply a scatter of (φ, ψ) for every residue.

Q: Are the domains correctly placed relative to each other?
A: Predicted aligned error is AlphaFold's pairwise confidence. Unlike pLDDT (per-residue), PAE is per-residue-pair and captures whether two parts of the structure are correctly placed relative to each other. Units are ångströms of expected positional error.

Q: What if only a Cα trace is available?
A: P-SEA three-state annotation labels each residue as helix, strand, or coil based purely on the geometry of the Cα trace. It serves as a fallback when the full backbone (and thus DSSP) is unavailable.

Q: What is the amino-acid chain?
A: This is the polypeptide sequence — one letter per residue, N-terminus first. Length ranges from a few dozen residues for small domains to over a thousand for large multi-domain proteins.

Q: What do the rendered images show?
A: The six renders are orthographic views along the three Cartesian axes in both directions. Representation (cartoon, sticks, or surface) and color scheme (sequence-rainbow or by-chain) vary across proteins so the training set covers all the common visualization conventions.

Q: What do the diagnostic plots show?
A: Plot images: a contact map (which residues are close in 3D, as an N×N binary image), a Ramachandran scatter (backbone torsion angles, revealing secondary-structure composition at a glance), and — for AlphaFold structures — a PAE heatmap (pairwise prediction confidence).

Q: How mobile is each atom in the crystal?
A: B-factor (Debye–Waller factor) reflects atomic displacement in the crystal lattice. It is an experimental observable (units Å²), not a prediction; low values mean the atom is pinned down, high values mean it moves or is heterogeneous across the crystal.

Q: Where is each backbone atom in 3D?
A: The mmCIF table is the protein's shape written out atom by atom. For each backbone N, Cα, C, and carbonyl O, it records an (x, y, z) coordinate triple in Å plus the residue type, chain letter, and residue number.